Protein AF-0000000075838476 (afdb_homodimer)

pLDDT: mean 74.05, std 28.69, range [22.31, 98.94]

InterPro domains:
  IPR002109 Glutaredoxin [PF00462] (98-160)
  IPR014025 Glutaredoxin subgroup [PR00160] (97-115)
  IPR014025 Glutaredoxin subgroup [PR00160] (143-156)
  IPR014025 Glutaredoxin subgroup [PR00160] (157-170)
  IPR036249 Thioredoxin-like superfamily [SSF52833] (85-165)

Secondary structure (DSSP, 8-state):
----------------------------------------------HHHHHHHHHHHHHHHHHHHHHHHHHHHHHHHHHHHHHHHHHHHHHHTSSSEEEEE-TT-HHHHHHHHHHHHTTB-PEEEESSTTHHHHHHHHHHHHHHHS---S-EEEETTEEEE-SS--SBTTB--HHHHHHHT-HHHHHHHHT-BPPP------/----------------------------------------------HHHHHHHHHHHHHHHHHHHHHHHHHHHHHHHHHHHHHHHHHHHHHHTSSSEEEEE-TT-HHHHHHHHHHHHTTB--EEEESSTTHHHHHHHHHHHHHHHS---S-EEEETTEEEE-SS--SBTTB--HHHHHHHT-HHHHHHHHT-BPPP------

Structure (mmCIF, N/CA/C/O backbone):
data_AF-0000000075838476-model_v1
#
loop_
_entity.id
_entity.type
_entity.pdbx_description
1 polymer 'Glutaredoxin domain-containing protein'
#
loop_
_atom_site.group_PDB
_atom_site.id
_atom_site.type_symbol
_atom_site.label_atom_id
_atom_site.label_alt_id
_atom_site.label_comp_id
_atom_site.label_asym_id
_atom_site.label_entity_id
_atom_site.label_seq_id
_atom_site.pdbx_PDB_ins_code
_atom_site.Cartn_x
_atom_site.Cartn_y
_atom_site.Cartn_z
_atom_site.occupancy
_atom_site.B_iso_or_equiv
_atom_site.auth_seq_id
_atom_site.auth_comp_id
_atom_site.auth_asym_id
_atom_site.auth_atom_id
_atom_site.pdbx_PDB_model_num
ATOM 1 N N . MET A 1 1 ? -14.617 -57.344 -84.375 1 26.56 1 MET A N 1
ATOM 2 C CA . MET A 1 1 ? -13.844 -57.938 -83.312 1 26.56 1 MET A CA 1
ATOM 3 C C . MET A 1 1 ? -12.562 -58.562 -83.812 1 26.56 1 MET A C 1
ATOM 5 O O . MET A 1 1 ? -12.438 -59.812 -83.812 1 26.56 1 MET A O 1
ATOM 9 N N . THR A 1 2 ? -11.844 -57.906 -84.875 1 28.53 2 THR A N 1
ATOM 10 C CA . THR A 1 2 ? -11.016 -58.312 -86 1 28.53 2 THR A CA 1
ATOM 11 C C . THR A 1 2 ? -9.578 -58.562 -85.562 1 28.53 2 THR A C 1
ATOM 13 O O . THR A 1 2 ? -8.906 -57.625 -85.062 1 28.53 2 THR A O 1
ATOM 16 N N . GLY A 1 3 ? -9.219 -59.812 -85.062 1 25.25 3 GLY A N 1
ATOM 17 C CA . GLY A 1 3 ? -8.164 -60.469 -84.312 1 25.25 3 GLY A CA 1
ATOM 18 C C . GLY A 1 3 ? -6.879 -60.625 -85.062 1 25.25 3 GLY A C 1
ATOM 19 O O . GLY A 1 3 ? -6.852 -61.375 -86.062 1 25.25 3 GLY A O 1
ATOM 20 N N . LEU A 1 4 ? -5.984 -59.562 -85.188 1 28.16 4 LEU A N 1
ATOM 21 C CA . LEU A 1 4 ? -4.852 -59.406 -86.062 1 28.16 4 LEU A CA 1
ATOM 22 C C . LEU A 1 4 ? -3.727 -60.344 -85.688 1 28.16 4 LEU A C 1
ATOM 24 O O . LEU A 1 4 ? -3.227 -60.344 -84.562 1 28.16 4 LEU A O 1
ATOM 28 N N . VAL A 1 5 ? -3.439 -61.5 -86.438 1 28.14 5 VAL A N 1
ATOM 29 C CA . VAL A 1 5 ? -2.688 -62.75 -86.25 1 28.14 5 VAL A CA 1
ATOM 30 C C . VAL A 1 5 ? -1.216 -62.5 -86.562 1 28.14 5 VAL A C 1
ATOM 32 O O . VAL A 1 5 ? -0.869 -62.25 -87.75 1 28.14 5 VAL A O 1
ATOM 35 N N . LEU A 1 6 ? -0.366 -61.688 -85.75 1 27.92 6 LEU A N 1
ATOM 36 C CA . LEU A 1 6 ? 0.945 -61.219 -86.188 1 27.92 6 LEU A CA 1
ATOM 37 C C . LEU A 1 6 ? 1.938 -62.375 -86.25 1 27.92 6 LEU A C 1
ATOM 39 O O . LEU A 1 6 ? 1.993 -63.219 -85.375 1 27.92 6 LEU A O 1
ATOM 43 N N . LEU A 1 7 ? 2.719 -62.594 -87.375 1 24.05 7 LEU A N 1
ATOM 44 C CA . LEU A 1 7 ? 3.506 -63.594 -88.062 1 24.05 7 LEU A CA 1
ATOM 45 C C . LEU A 1 7 ? 4.906 -63.719 -87.438 1 24.05 7 LEU A C 1
ATOM 47 O O . LEU A 1 7 ? 5.648 -62.719 -87.438 1 24.05 7 LEU A O 1
ATOM 51 N N . VAL A 1 8 ? 5.344 -64.688 -86.5 1 27.58 8 VAL A N 1
ATOM 52 C CA . VAL A 1 8 ? 6.402 -65.062 -85.562 1 27.58 8 VAL A CA 1
ATOM 53 C C . VAL A 1 8 ? 7.598 -65.625 -86.312 1 27.58 8 VAL A C 1
ATOM 55 O O . VAL A 1 8 ? 7.559 -66.75 -86.812 1 27.58 8 VAL A O 1
ATOM 58 N N . GLY A 1 9 ? 8.305 -64.812 -87.25 1 22.31 9 GLY A N 1
ATOM 59 C CA . GLY A 1 9 ? 9.219 -65.5 -88.188 1 22.31 9 GLY A CA 1
ATOM 60 C C . GLY A 1 9 ? 10.469 -66 -87.5 1 22.31 9 GLY A C 1
ATOM 61 O O . GLY A 1 9 ? 10.984 -65.375 -86.562 1 22.31 9 GLY A O 1
ATOM 62 N N . SER A 1 10 ? 10.922 -67.312 -87.438 1 25.02 10 SER A N 1
ATOM 63 C CA . SER A 1 10 ? 11.727 -68.312 -86.75 1 25.02 10 SER A CA 1
ATOM 64 C C . SER A 1 10 ? 13.188 -68.25 -87.188 1 25.02 10 SER A C 1
ATOM 66 O O . SER A 1 10 ? 13.547 -68.812 -88.25 1 25.02 10 SER A O 1
ATOM 68 N N . ILE A 1 11 ? 13.969 -67.062 -87.125 1 26.72 11 ILE A N 1
ATOM 69 C CA . ILE A 1 11 ? 15.203 -67 -87.938 1 26.72 11 ILE A CA 1
ATOM 70 C C . ILE A 1 11 ? 16.25 -67.938 -87.25 1 26.72 11 ILE A C 1
ATOM 72 O O . ILE A 1 11 ? 16.422 -67.938 -86.062 1 26.72 11 ILE A O 1
ATOM 76 N N . SER A 1 12 ? 16.859 -69 -87.875 1 22.45 12 SER A N 1
ATOM 77 C CA . SER A 1 12 ? 17.609 -70.25 -87.688 1 22.45 12 SER A CA 1
ATOM 78 C C . SER A 1 12 ? 19.094 -70 -87.562 1 22.45 12 SER A C 1
ATOM 80 O O . SER A 1 12 ? 19.766 -69.625 -88.5 1 22.45 12 SER A O 1
ATOM 82 N N . PHE A 1 13 ? 19.656 -69.188 -86.438 1 25.03 13 PHE A N 1
ATOM 83 C CA . PHE A 1 13 ? 21.016 -68.688 -86.375 1 25.03 13 PHE A CA 1
ATOM 84 C C . PHE A 1 13 ? 22.016 -69.812 -86.188 1 25.03 13 PHE A C 1
ATOM 86 O O . PHE A 1 13 ? 21.875 -70.688 -85.312 1 25.03 13 PHE A O 1
ATOM 93 N N . ASN A 1 14 ? 22.688 -70.312 -87.25 1 22.81 14 ASN A N 1
ATOM 94 C CA . ASN A 1 14 ? 23.547 -71.438 -87.5 1 22.81 14 ASN A CA 1
ATOM 95 C C . ASN A 1 14 ? 24.891 -71.312 -86.75 1 22.81 14 ASN A C 1
ATOM 97 O O . ASN A 1 14 ? 25.609 -70.312 -87 1 22.81 14 ASN A O 1
ATOM 101 N N . ALA A 1 15 ? 25.188 -72 -85.562 1 23.41 15 ALA A N 1
ATOM 102 C CA . ALA A 1 15 ? 26.062 -72.125 -84.438 1 23.41 15 ALA A CA 1
ATOM 103 C C . ALA A 1 15 ? 27.422 -72.688 -84.812 1 23.41 15 ALA A C 1
ATOM 105 O O . ALA A 1 15 ? 27.656 -73.875 -84.625 1 23.41 15 ALA A O 1
ATOM 106 N N . ARG A 1 16 ? 28.016 -72.312 -86.062 1 25.69 16 ARG A N 1
ATOM 107 C CA . ARG A 1 16 ? 29.078 -73.188 -86.5 1 25.69 16 ARG A CA 1
ATOM 108 C C . ARG A 1 16 ? 30.281 -73.125 -85.562 1 25.69 16 ARG A C 1
ATOM 110 O O . ARG A 1 16 ? 30.766 -72.062 -85.188 1 25.69 16 ARG A O 1
ATOM 117 N N . ALA A 1 17 ? 30.609 -74.25 -84.75 1 25.75 17 ALA A N 1
ATOM 118 C CA . ALA A 1 17 ? 31.406 -74.688 -83.625 1 25.75 17 ALA A CA 1
ATOM 119 C C . ALA A 1 17 ? 32.875 -74.688 -83.938 1 25.75 17 ALA A C 1
ATOM 121 O O . ALA A 1 17 ? 33.312 -75.5 -84.75 1 25.75 17 ALA A O 1
ATOM 122 N N . PRO A 1 18 ? 33.531 -73.438 -84.062 1 29.95 18 PRO A N 1
ATOM 123 C CA . PRO A 1 18 ? 34.844 -73.5 -84.688 1 29.95 18 PRO A CA 1
ATOM 124 C C . PRO A 1 18 ? 35.844 -74.438 -83.938 1 29.95 18 PRO A C 1
ATOM 126 O O . PRO A 1 18 ? 35.656 -74.688 -82.75 1 29.95 18 PRO A O 1
ATOM 129 N N . PRO A 1 19 ? 36.906 -75 -84.688 1 27.77 19 PRO A N 1
ATOM 130 C CA . PRO A 1 19 ? 37.812 -76.125 -84.5 1 27.77 19 PRO A CA 1
ATOM 131 C C . PRO 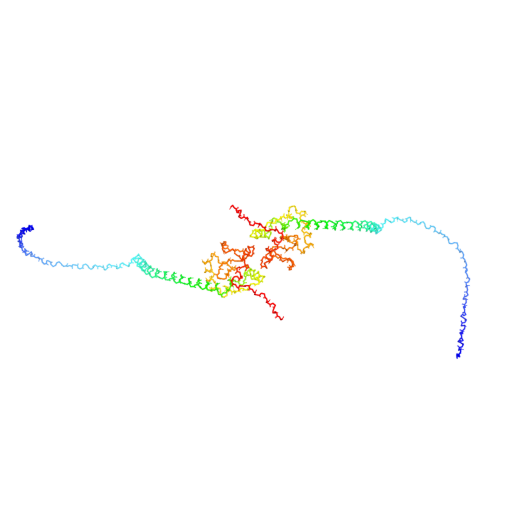A 1 19 ? 38.906 -75.875 -83.438 1 27.77 19 PRO A C 1
ATOM 133 O O . PRO A 1 19 ? 39.281 -74.688 -83.25 1 27.77 19 PRO A O 1
ATOM 136 N N . LEU A 1 20 ? 39.094 -76.688 -82.375 1 26.97 20 LEU A N 1
ATOM 137 C CA . LEU A 1 20 ? 39.719 -76.75 -81.062 1 26.97 20 LEU A CA 1
ATOM 138 C C . LEU A 1 20 ? 41.25 -76.875 -81.188 1 26.97 20 LEU A C 1
ATOM 140 O O . LEU A 1 20 ? 41.75 -77.875 -81.688 1 26.97 20 LEU A O 1
ATOM 144 N N . ARG A 1 21 ? 41.844 -75.812 -81.875 1 25.3 21 ARG A N 1
ATOM 145 C CA . ARG A 1 21 ? 43.25 -76.062 -82.188 1 25.3 21 ARG A CA 1
ATOM 146 C C . ARG A 1 21 ? 44.062 -76.312 -80.938 1 25.3 21 ARG A C 1
ATOM 148 O O . ARG A 1 21 ? 43.906 -75.688 -79.938 1 25.3 21 ARG A O 1
ATOM 155 N N . HIS A 1 22 ? 44.625 -77.562 -80.75 1 27.05 22 HIS A N 1
ATOM 156 C CA . HIS A 1 22 ? 45.281 -78.312 -79.625 1 27.05 22 HIS A CA 1
ATOM 157 C C . HIS A 1 22 ? 46.625 -77.688 -79.312 1 27.05 22 HIS A C 1
ATOM 159 O O . HIS A 1 22 ? 47.562 -77.75 -80.125 1 27.05 22 HIS A O 1
ATOM 165 N N . ALA A 1 23 ? 46.688 -76.375 -79.062 1 25.83 23 ALA A N 1
ATOM 166 C CA . ALA A 1 23 ? 48 -75.75 -79 1 25.83 23 ALA A CA 1
ATOM 167 C C . ALA A 1 23 ? 48.844 -76.375 -77.938 1 25.83 23 ALA A C 1
ATOM 169 O O . ALA A 1 23 ? 48.344 -76.688 -76.812 1 25.83 23 ALA A O 1
ATOM 170 N N . SER A 1 24 ? 49.969 -77.062 -78.375 1 25.8 24 SER A N 1
ATOM 171 C CA . SER A 1 24 ? 51 -77.938 -77.75 1 25.8 24 SER A CA 1
ATOM 172 C C . SER A 1 24 ? 51.781 -77.125 -76.688 1 25.8 24 SER A C 1
ATOM 174 O O . SER A 1 24 ? 52.469 -76.188 -77 1 25.8 24 SER A O 1
ATOM 176 N N . ALA A 1 25 ? 51.156 -76.875 -75.562 1 27.72 25 ALA A N 1
ATOM 177 C CA . ALA A 1 25 ? 51.656 -75.938 -74.562 1 27.72 25 ALA A CA 1
ATOM 178 C C . ALA A 1 25 ? 52.938 -76.438 -73.875 1 27.72 25 ALA A C 1
ATOM 180 O O . ALA A 1 25 ? 52.938 -77.562 -73.312 1 27.72 25 ALA A O 1
ATOM 181 N N . THR A 1 26 ? 54.031 -76.312 -74.75 1 29.67 26 THR A N 1
ATOM 182 C CA . THR A 1 26 ? 55.344 -76.75 -74.312 1 29.67 26 THR A CA 1
ATOM 183 C C . THR A 1 26 ? 55.625 -76.188 -72.875 1 29.67 26 THR A C 1
ATOM 185 O O . THR A 1 26 ? 55.312 -75.062 -72.562 1 29.67 26 THR A O 1
ATOM 188 N N . THR A 1 27 ? 55.844 -77.125 -71.938 1 30.06 27 THR A N 1
ATOM 189 C CA . THR A 1 27 ? 55.875 -77.25 -70.438 1 30.06 27 THR A CA 1
ATOM 190 C C . THR A 1 27 ? 57.094 -76.5 -69.875 1 30.06 27 THR A C 1
ATOM 192 O O . THR A 1 27 ? 57.281 -76.438 -68.688 1 30.06 27 THR A O 1
ATOM 195 N N . GLY A 1 28 ? 57.656 -75.5 -70.625 1 26.41 28 GLY A N 1
ATOM 196 C CA . GLY A 1 28 ? 59 -75.188 -70.188 1 26.41 28 GLY A CA 1
ATOM 197 C C . GLY A 1 28 ? 59.062 -74.875 -68.688 1 26.41 28 GLY A C 1
ATOM 198 O O . GLY A 1 28 ? 58.156 -74.188 -68.188 1 26.41 28 GLY A O 1
ATOM 199 N N . ALA A 1 29 ? 59.75 -75.75 -67.938 1 28.09 29 ALA A N 1
ATOM 200 C CA . ALA A 1 29 ? 59.906 -75.875 -66.438 1 28.09 29 ALA A CA 1
ATOM 201 C C . ALA A 1 29 ? 60.562 -74.625 -65.875 1 28.09 29 ALA A C 1
ATOM 203 O O . ALA A 1 29 ? 61.75 -74.375 -66.062 1 28.09 29 ALA A O 1
ATOM 204 N N . TYR A 1 30 ? 60.062 -73.375 -66.312 1 26.44 30 TYR A N 1
ATOM 205 C CA . TYR A 1 30 ? 60.812 -72.25 -65.812 1 26.44 30 TYR A CA 1
ATOM 206 C C . TYR A 1 30 ? 60.969 -72.25 -64.312 1 26.44 30 TYR A C 1
ATOM 208 O O . TYR A 1 30 ? 60 -72.562 -63.594 1 26.44 30 TYR A O 1
ATOM 216 N N . ALA A 1 31 ? 62.156 -72.625 -63.844 1 32.84 31 ALA A N 1
ATOM 217 C CA . ALA A 1 31 ? 62.688 -72.688 -62.5 1 32.84 31 ALA A CA 1
ATOM 218 C C . ALA A 1 31 ? 62.344 -71.375 -61.719 1 32.84 31 ALA A C 1
ATOM 220 O O . ALA A 1 31 ? 62.781 -70.312 -62.094 1 32.84 31 ALA A O 1
ATOM 221 N N . LEU A 1 32 ? 61.094 -71.312 -61.281 1 29.59 32 LEU A N 1
ATOM 222 C CA . LEU A 1 32 ? 60.562 -70.062 -60.625 1 29.59 32 LEU A CA 1
ATOM 223 C C . LEU A 1 32 ? 61.438 -69.688 -59.438 1 29.59 32 LEU A C 1
ATOM 225 O O . LEU A 1 32 ? 61.625 -70.5 -58.5 1 29.59 32 LEU A O 1
ATOM 229 N N . CYS A 1 33 ? 62.594 -69.062 -59.812 1 35.72 33 CYS A N 1
ATOM 230 C CA . CYS A 1 33 ? 63.438 -68.438 -58.781 1 35.72 33 CYS A CA 1
ATOM 231 C C . CYS A 1 33 ? 62.594 -67.688 -57.75 1 35.72 33 CYS A C 1
ATOM 233 O O . CYS A 1 33 ? 61.938 -66.688 -58.125 1 35.72 33 CYS A O 1
ATOM 235 N N . VAL A 1 34 ? 62.156 -68.438 -56.812 1 31.42 34 VAL A N 1
ATOM 236 C CA . VAL A 1 34 ? 61.281 -68 -55.75 1 31.42 34 VAL A CA 1
ATOM 237 C C . VAL A 1 34 ? 61.875 -66.75 -55.062 1 31.42 34 VAL A C 1
ATOM 239 O O . VAL A 1 34 ? 62.938 -66.875 -54.469 1 31.42 34 VAL A O 1
ATOM 242 N N . ARG A 1 35 ? 61.906 -65.625 -55.844 1 34.88 35 ARG A N 1
ATOM 243 C CA . ARG A 1 35 ? 62.344 -64.438 -55.156 1 34.88 35 ARG A CA 1
ATOM 244 C C . ARG A 1 35 ? 61.625 -64.25 -53.812 1 34.88 35 ARG A C 1
ATOM 246 O O . ARG A 1 35 ? 60.406 -64.25 -53.75 1 34.88 35 ARG A O 1
ATOM 253 N N . HIS A 1 36 ? 62.25 -64.75 -52.75 1 34.81 36 HIS A N 1
ATOM 254 C CA . HIS A 1 36 ? 61.781 -64.5 -51.406 1 34.81 36 HIS A CA 1
ATOM 255 C C . HIS A 1 36 ? 61.406 -63.062 -51.156 1 34.81 36 HIS A C 1
ATOM 257 O O . HIS A 1 36 ? 62.25 -62.188 -51.25 1 34.81 36 HIS A O 1
ATOM 263 N N . ALA A 1 37 ? 60.281 -62.656 -51.719 1 33.97 37 ALA A N 1
ATOM 264 C CA . ALA A 1 37 ? 59.875 -61.281 -51.438 1 33.97 37 ALA A CA 1
ATOM 265 C C . ALA A 1 37 ? 59.812 -61.031 -49.938 1 33.97 37 ALA A C 1
ATOM 267 O O . ALA A 1 37 ? 59.25 -61.812 -49.188 1 33.97 37 ALA A O 1
ATOM 268 N N . LEU A 1 38 ? 60.781 -60.312 -49.406 1 38.06 38 LEU A N 1
ATOM 269 C CA . LEU A 1 38 ? 60.875 -59.844 -48.031 1 38.06 38 LEU A CA 1
ATOM 270 C C . LEU A 1 38 ? 59.531 -59.25 -47.594 1 38.06 38 LEU A C 1
ATOM 272 O O . LEU A 1 38 ? 58.844 -58.562 -48.344 1 38.06 38 LEU A O 1
ATOM 276 N N . PRO A 1 39 ? 58.906 -59.844 -46.531 1 34.81 39 PRO A N 1
ATOM 277 C CA . PRO A 1 39 ? 57.562 -59.469 -46.062 1 34.81 39 PRO A CA 1
ATOM 278 C C . PRO A 1 39 ? 57.406 -57.969 -45.875 1 34.81 39 PRO A C 1
ATOM 280 O O . PRO A 1 39 ? 58.375 -57.281 -45.469 1 34.81 39 PRO A O 1
ATOM 283 N N . ARG A 1 40 ? 56.75 -57.281 -46.781 1 33.78 40 ARG A N 1
ATOM 284 C CA . ARG A 1 40 ? 56.406 -55.875 -46.594 1 33.78 40 ARG A CA 1
ATOM 285 C C . ARG A 1 40 ? 55.906 -55.625 -45.188 1 33.78 40 ARG A C 1
ATOM 287 O O . ARG A 1 40 ? 55.031 -56.344 -44.688 1 33.78 40 ARG A O 1
ATOM 294 N N . ALA A 1 41 ? 56.625 -54.938 -44.375 1 36.16 41 ALA A N 1
ATOM 295 C CA . ALA A 1 41 ? 56.281 -54.438 -43.031 1 36.16 41 ALA A CA 1
ATOM 296 C C . ALA A 1 41 ? 54.844 -53.875 -43 1 36.16 41 ALA A C 1
ATOM 298 O O . ALA A 1 41 ? 54.438 -53.156 -43.906 1 36.16 41 ALA A O 1
ATOM 299 N N . SER A 1 42 ? 53.844 -54.656 -42.438 1 38.12 42 SER A N 1
ATOM 300 C CA . SER A 1 42 ? 52.469 -54.25 -42.156 1 38.12 42 SER A CA 1
ATOM 301 C C . SER A 1 42 ? 52.375 -52.812 -41.688 1 38.12 42 SER A C 1
ATOM 303 O O . SER A 1 42 ? 53 -52.469 -40.688 1 38.12 42 SER A O 1
ATOM 305 N N . SER A 1 43 ? 52.219 -51.875 -42.562 1 39.19 43 SER A N 1
ATOM 306 C CA . SER A 1 43 ? 52.062 -50.469 -42.25 1 39.19 43 SER A CA 1
ATOM 307 C C . SER A 1 43 ? 51.031 -50.25 -41.156 1 39.19 43 SER A C 1
ATOM 309 O O . SER A 1 43 ? 49.938 -50.781 -41.219 1 39.19 43 SER A O 1
ATOM 311 N N . ALA A 1 44 ? 51.469 -50 -39.875 1 45.31 44 ALA A N 1
ATOM 312 C CA . ALA A 1 44 ? 50.656 -49.562 -38.75 1 45.31 44 ALA A CA 1
ATOM 313 C C . ALA A 1 44 ? 49.531 -48.594 -39.219 1 45.31 44 ALA A C 1
ATOM 315 O O . ALA A 1 44 ? 49.75 -47.812 -40.125 1 45.31 44 ALA A O 1
ATOM 316 N N . PRO A 1 45 ? 48.281 -49.062 -39.031 1 50.66 45 PRO A N 1
ATOM 317 C CA . PRO A 1 45 ? 47.25 -48.156 -39.5 1 50.66 45 PRO A CA 1
ATOM 318 C C . PRO A 1 45 ? 47.5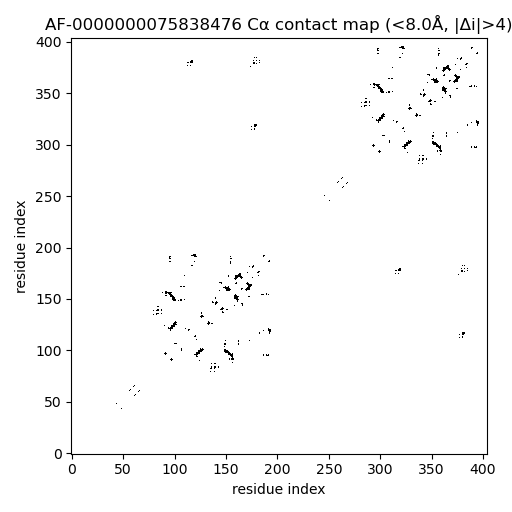31 -46.719 -39.156 1 50.66 45 PRO A C 1
ATOM 320 O O . PRO A 1 45 ? 48.188 -46.438 -38.188 1 50.66 45 PRO A O 1
ATOM 323 N N . SER A 1 46 ? 47.594 -45.844 -40.125 1 52.94 46 SER A N 1
ATOM 324 C CA . SER A 1 46 ? 47.906 -44.406 -39.938 1 52.94 46 SER A CA 1
ATOM 325 C C . SER A 1 46 ? 47 -43.781 -38.906 1 52.94 46 SER A C 1
ATOM 327 O O . SER A 1 46 ? 45.906 -44.281 -38.656 1 52.94 46 SER A O 1
ATOM 329 N N . PRO A 1 47 ? 47.531 -42.906 -38.094 1 59.16 47 PRO A N 1
ATOM 330 C CA . PRO A 1 47 ? 46.75 -42.188 -37.062 1 59.16 47 PRO A CA 1
ATOM 331 C C . PRO A 1 47 ? 45.438 -41.625 -37.594 1 59.16 47 PRO A C 1
ATOM 333 O O . PRO A 1 47 ? 44.469 -41.5 -36.812 1 59.16 47 PRO A O 1
ATOM 336 N N . LEU A 1 48 ? 45.281 -41.562 -38.875 1 62.62 48 LEU A N 1
ATOM 337 C CA . LEU A 1 48 ? 44.062 -41.031 -39.438 1 62.62 48 LEU A CA 1
ATOM 338 C C . LEU A 1 48 ? 42.938 -42.062 -39.406 1 62.62 48 LEU A C 1
ATOM 340 O O . LEU A 1 48 ? 41.781 -41.75 -39.156 1 62.62 48 LEU A O 1
ATOM 344 N N . GLU A 1 49 ? 43.281 -43.312 -39.656 1 61.06 49 GLU A N 1
ATOM 345 C CA . GLU A 1 49 ? 42.25 -44.375 -39.656 1 61.06 49 GLU A CA 1
ATOM 346 C C . GLU A 1 49 ? 41.75 -44.625 -38.219 1 61.06 49 GLU A C 1
ATOM 348 O O . GLU A 1 49 ? 40.562 -44.906 -38.031 1 61.06 49 GLU A O 1
ATOM 353 N N . GLU A 1 50 ? 42.719 -44.5 -37.25 1 57.47 50 GLU A N 1
ATOM 354 C CA . GLU A 1 50 ? 42.219 -44.594 -35.875 1 57.47 50 GLU A CA 1
ATOM 355 C C . GLU A 1 50 ? 41.375 -43.406 -35.469 1 57.47 50 GLU A C 1
ATOM 357 O O . GLU A 1 50 ? 40.375 -43.562 -34.781 1 57.47 50 GLU A O 1
ATOM 362 N N . LEU A 1 51 ? 41.562 -42.188 -36.031 1 59.56 51 LEU A N 1
ATOM 363 C CA . LEU A 1 51 ? 40.75 -41 -35.75 1 59.56 51 LEU A CA 1
ATOM 364 C C . LEU A 1 51 ? 39.375 -41.125 -36.438 1 59.56 51 LEU A C 1
ATOM 366 O O . LEU A 1 51 ? 38.344 -40.781 -35.844 1 59.56 51 LEU A O 1
ATOM 370 N N . GLN A 1 52 ? 39.25 -41.75 -37.625 1 55.81 52 GLN A N 1
ATOM 371 C CA . GLN A 1 52 ? 37.969 -41.906 -38.312 1 55.81 52 GLN A CA 1
ATOM 372 C C . GLN A 1 52 ? 37.094 -42.938 -37.625 1 55.81 52 GLN A C 1
ATOM 374 O O . GLN A 1 52 ? 35.875 -42.75 -37.5 1 55.81 52 GLN A O 1
ATOM 379 N N . ALA A 1 53 ? 37.625 -44.062 -37.094 1 57.03 53 ALA A N 1
ATOM 380 C CA . ALA A 1 53 ? 36.812 -45.031 -36.375 1 57.03 53 ALA A CA 1
ATOM 381 C C . ALA A 1 53 ? 36.25 -44.469 -35.094 1 57.03 53 ALA A C 1
ATOM 383 O O . ALA A 1 53 ? 35.125 -44.719 -34.719 1 57.03 53 ALA A O 1
ATOM 384 N N . ARG A 1 54 ? 37.031 -43.594 -34.344 1 55.69 54 ARG A N 1
ATOM 385 C CA . ARG A 1 54 ? 36.531 -42.938 -33.125 1 55.69 54 ARG A CA 1
ATOM 386 C C . ARG A 1 54 ? 35.469 -41.906 -33.5 1 55.69 54 ARG A C 1
ATOM 388 O O . ARG A 1 54 ? 34.5 -41.75 -32.75 1 55.69 54 ARG A O 1
ATOM 395 N N . PHE A 1 55 ? 35.562 -41.25 -34.656 1 55 55 PHE A N 1
ATOM 396 C CA . PHE A 1 55 ? 34.531 -40.312 -35.094 1 55 55 PHE A CA 1
ATOM 397 C C . PHE A 1 55 ? 33.281 -41.031 -35.469 1 55 55 PHE A C 1
ATOM 399 O O . PHE A 1 55 ? 32.156 -40.594 -35.156 1 55 55 PHE A O 1
ATOM 406 N N . GLU A 1 56 ? 33.312 -42.188 -36.219 1 53.19 56 GLU A N 1
ATOM 407 C CA . GLU A 1 56 ? 32.094 -42.938 -36.594 1 53.19 56 GLU A CA 1
ATOM 408 C C . GLU A 1 56 ? 31.422 -43.531 -35.375 1 53.19 56 GLU A C 1
ATOM 410 O O . GLU A 1 56 ? 30.188 -43.531 -35.281 1 53.19 56 GLU A O 1
ATOM 415 N N . LEU A 1 57 ? 32.188 -44.062 -34.438 1 48.03 57 LEU A N 1
ATOM 416 C CA . LEU A 1 57 ? 31.562 -44.531 -33.188 1 48.03 57 LEU A CA 1
ATOM 417 C C . LEU A 1 57 ? 30.953 -43.375 -32.406 1 48.03 57 LEU A C 1
ATOM 419 O O . LEU A 1 57 ? 29.859 -43.5 -31.844 1 48.03 57 LEU A O 1
ATOM 423 N N . PHE A 1 58 ? 31.641 -42.188 -32.406 1 48 58 PHE A N 1
ATOM 424 C CA . PHE A 1 58 ? 31.062 -41.031 -31.719 1 48 58 PHE A CA 1
ATOM 425 C C . PHE A 1 58 ? 29.828 -40.531 -32.469 1 48 58 PHE A C 1
ATOM 427 O O . PHE A 1 58 ? 28.828 -40.156 -31.844 1 48 58 PHE A O 1
ATOM 434 N N . SER A 1 59 ? 29.844 -40.5 -33.781 1 49.69 59 SER A N 1
ATOM 435 C CA . SER A 1 59 ? 28.719 -40 -34.562 1 49.69 59 SER A CA 1
ATOM 436 C C . SER A 1 59 ? 27.531 -40.938 -34.469 1 49.69 59 SER A C 1
ATOM 438 O O . SER A 1 59 ? 26.375 -40.5 -34.438 1 49.69 59 SER A O 1
ATOM 440 N N . GLU A 1 60 ? 27.719 -42.312 -34.625 1 49.41 60 GLU A N 1
ATOM 441 C CA . GLU A 1 60 ? 26.547 -43.188 -34.562 1 49.41 60 GLU A CA 1
ATOM 442 C C . GLU A 1 60 ? 26.031 -43.312 -33.125 1 49.41 60 GLU A C 1
ATOM 444 O O . GLU A 1 60 ? 24.828 -43.375 -32.875 1 49.41 60 GLU A O 1
ATOM 449 N N . GLY A 1 61 ? 26.875 -43.719 -32.125 1 40.03 61 GLY A N 1
ATOM 450 C CA . GLY A 1 61 ? 26.438 -43.906 -30.766 1 40.03 61 GLY A CA 1
ATOM 451 C C . GLY A 1 61 ? 25.938 -42.625 -30.125 1 40.03 61 GLY A C 1
ATOM 452 O O . GLY A 1 61 ? 24.984 -42.625 -29.344 1 40.03 61 GLY A O 1
ATOM 453 N N . LYS A 1 62 ? 26.844 -41.656 -30.266 1 45.84 62 LYS A N 1
ATOM 454 C CA . LYS A 1 62 ? 26.453 -40.406 -29.578 1 45.84 62 LYS A CA 1
ATOM 455 C C . LYS A 1 62 ? 25.25 -39.781 -30.25 1 45.84 62 LYS A C 1
ATOM 457 O O . LYS A 1 62 ? 24.516 -39 -29.609 1 45.84 62 LYS A O 1
ATOM 462 N N . ARG A 1 63 ? 25.219 -40.031 -31.359 1 49.5 63 ARG A N 1
ATOM 463 C CA . ARG A 1 63 ? 24.141 -39.312 -32.062 1 49.5 63 ARG A CA 1
ATOM 464 C C . ARG A 1 63 ? 22.797 -39.969 -31.781 1 49.5 63 ARG A C 1
ATOM 466 O O . ARG A 1 63 ? 21.797 -39.281 -31.578 1 49.5 63 ARG A O 1
ATOM 473 N N . ALA A 1 64 ? 22.703 -41.25 -31.906 1 52.84 64 ALA A N 1
ATOM 474 C CA . ALA A 1 64 ? 21.375 -41.844 -31.688 1 52.84 64 ALA A CA 1
ATOM 475 C C . ALA A 1 64 ? 21.094 -42 -30.203 1 52.84 64 ALA A C 1
ATOM 477 O O . ALA A 1 64 ? 19.984 -41.719 -29.75 1 52.84 64 ALA A O 1
ATOM 478 N N . GLY A 1 65 ? 21.969 -42.594 -29.359 1 53 65 GLY A N 1
ATOM 479 C CA . GLY A 1 65 ? 21.797 -42.688 -27.922 1 53 65 GLY A CA 1
ATOM 480 C C . GLY A 1 65 ? 21.766 -41.375 -27.219 1 53 65 GLY A C 1
ATOM 481 O O . GLY A 1 65 ? 20.953 -41.156 -26.312 1 53 65 GLY A O 1
ATOM 482 N N . GLY A 1 66 ? 22.656 -40.469 -27.641 1 55.78 66 GLY A N 1
ATOM 483 C CA . GLY A 1 66 ? 22.688 -39.125 -27.078 1 55.78 66 GLY A CA 1
ATOM 484 C C . GLY A 1 66 ? 21.469 -38.312 -27.422 1 55.78 66 GLY A C 1
ATOM 485 O O . GLY A 1 66 ? 20.922 -37.594 -26.578 1 55.78 66 GLY A O 1
ATOM 486 N N . PHE A 1 67 ? 21 -38.5 -28.656 1 63.31 67 PHE A N 1
ATOM 487 C CA . PHE A 1 67 ? 19.812 -37.75 -29.078 1 63.31 67 PHE A CA 1
ATOM 488 C C . PHE A 1 67 ? 18.578 -38.281 -28.375 1 63.31 67 PHE A C 1
ATOM 490 O O . PHE A 1 67 ? 17.75 -37.5 -27.891 1 63.31 67 PHE A O 1
ATOM 497 N N . LYS A 1 68 ? 18.391 -39.719 -28.344 1 68.81 68 LYS A N 1
ATOM 498 C CA . LYS A 1 68 ? 17.266 -40.312 -27.625 1 68.81 68 LYS A CA 1
ATOM 499 C C . LYS A 1 68 ? 17.328 -39.969 -26.141 1 68.81 68 LYS A C 1
ATOM 501 O O . LYS A 1 68 ? 16.297 -39.688 -25.531 1 68.81 68 LYS A O 1
ATOM 506 N N . GLN A 1 69 ? 18.531 -40 -25.516 1 68.88 69 GLN A N 1
ATOM 507 C CA . GLN A 1 69 ? 18.703 -39.594 -24.125 1 68.88 69 GLN A CA 1
ATOM 508 C C . GLN A 1 69 ? 18.422 -38.125 -23.938 1 68.88 69 GLN A C 1
ATOM 510 O O . GLN A 1 69 ? 17.812 -37.719 -22.953 1 68.88 69 GLN A O 1
ATOM 515 N N . GLY A 1 70 ? 18.906 -37.281 -24.812 1 67.5 70 GLY A N 1
ATOM 516 C CA . GLY A 1 70 ? 18.594 -35.875 -24.797 1 67.5 70 GLY A CA 1
ATOM 517 C C . GLY A 1 70 ? 17.109 -35.594 -24.891 1 67.5 70 GLY A C 1
ATOM 518 O O . GLY A 1 70 ? 16.562 -34.781 -24.125 1 67.5 70 GLY A O 1
ATOM 519 N N . VAL A 1 71 ? 16.5 -36.344 -25.812 1 68.25 71 VAL A N 1
ATOM 520 C CA . VAL A 1 71 ? 15.055 -36.188 -25.969 1 68.25 71 VAL A CA 1
ATOM 521 C C . VAL A 1 71 ? 14.344 -36.719 -24.734 1 68.25 71 VAL A C 1
ATOM 523 O O . VAL A 1 71 ? 13.414 -36.062 -24.219 1 68.25 71 VAL A O 1
ATOM 526 N N . ALA A 1 72 ? 14.68 -37.875 -24.172 1 69.69 72 ALA A N 1
ATOM 527 C CA . ALA A 1 72 ? 14.109 -38.406 -22.953 1 69.69 72 ALA A CA 1
ATOM 528 C C . ALA A 1 72 ? 14.312 -37.469 -21.781 1 69.69 72 ALA A C 1
ATOM 530 O O . ALA A 1 72 ? 13.398 -37.25 -20.969 1 69.69 72 ALA A O 1
ATOM 531 N N . GLU A 1 73 ? 15.492 -36.812 -21.656 1 65.75 73 GLU A N 1
ATOM 532 C CA . GLU A 1 73 ? 15.766 -35.844 -20.594 1 65.75 73 GLU A CA 1
ATOM 533 C C . GLU A 1 73 ? 14.93 -34.594 -20.766 1 65.75 73 GLU A C 1
ATOM 535 O O . GLU A 1 73 ? 14.43 -34.031 -19.797 1 65.75 73 GLU A O 1
ATOM 540 N N . ALA A 1 74 ? 14.797 -34.25 -21.953 1 68.12 74 ALA A N 1
ATOM 541 C CA . ALA A 1 74 ? 13.961 -33.094 -22.25 1 68.12 74 ALA A CA 1
ATOM 542 C C . ALA A 1 74 ? 12.492 -33.375 -21.938 1 68.12 74 ALA A C 1
ATOM 544 O O . ALA A 1 74 ? 11.797 -32.531 -21.359 1 68.12 74 ALA A O 1
ATOM 545 N N . ILE A 1 75 ? 12.07 -34.594 -22.312 1 65.88 75 ILE A N 1
ATOM 546 C CA . ILE A 1 75 ? 10.695 -35 -22.031 1 65.88 75 ILE A CA 1
ATOM 547 C C . ILE A 1 75 ? 10.5 -35.125 -20.531 1 65.88 75 ILE A C 1
ATOM 549 O O . ILE A 1 75 ? 9.508 -34.656 -19.984 1 65.88 75 ILE A O 1
ATOM 553 N N . ALA A 1 76 ? 11.383 -35.844 -19.828 1 65.31 76 ALA A N 1
ATOM 554 C CA . ALA A 1 76 ? 11.328 -35.969 -18.359 1 65.31 76 ALA A CA 1
ATOM 555 C C . ALA A 1 76 ? 11.344 -34.594 -17.688 1 65.31 76 ALA A C 1
ATOM 557 O O . ALA A 1 76 ? 10.609 -34.375 -16.734 1 65.31 76 ALA A O 1
ATOM 558 N N . GLY A 1 77 ? 12.164 -33.781 -18.25 1 71.06 77 GLY A N 1
ATOM 559 C CA . GLY A 1 77 ? 12.195 -32.406 -17.766 1 71.06 77 GLY A CA 1
ATOM 560 C C . GLY A 1 77 ? 10.875 -31.688 -17.922 1 71.06 77 GLY A C 1
ATOM 561 O O . GLY A 1 77 ? 10.414 -31 -17 1 71.06 77 GLY A O 1
ATOM 562 N N . LYS A 1 78 ? 10.344 -31.938 -19.062 1 73.19 78 LYS A N 1
ATOM 563 C CA . LYS A 1 78 ? 9.047 -31.312 -19.344 1 73.19 78 LYS A CA 1
ATOM 564 C C . LYS A 1 78 ? 7.965 -31.891 -18.422 1 73.19 78 LYS A C 1
ATOM 566 O O . LYS A 1 78 ? 7.141 -31.156 -17.891 1 73.19 78 LYS A O 1
ATOM 571 N N . PHE A 1 79 ? 7.918 -33.25 -18.359 1 74.31 79 PHE A N 1
ATOM 572 C CA . PHE A 1 79 ? 6.934 -33.906 -17.5 1 74.31 79 PHE A CA 1
ATOM 573 C C . PHE A 1 79 ? 7.07 -33.406 -16.062 1 74.31 79 PHE A C 1
ATOM 575 O O . PHE A 1 79 ? 6.07 -33.188 -15.383 1 74.31 79 PHE A O 1
ATOM 582 N N . ASP A 1 80 ? 8.227 -33.219 -15.664 1 84.31 80 ASP A N 1
ATOM 583 C CA . ASP A 1 80 ? 8.469 -32.719 -14.312 1 84.31 80 ASP A CA 1
ATOM 584 C C . ASP A 1 80 ? 7.977 -31.281 -14.148 1 84.31 80 ASP A C 1
ATOM 586 O O . ASP A 1 80 ? 7.309 -30.953 -13.164 1 84.31 80 ASP A O 1
ATOM 590 N N . ARG A 1 81 ? 8.156 -30.641 -15.281 1 87.75 81 ARG A N 1
ATOM 591 C CA . ARG A 1 81 ? 7.711 -29.25 -15.25 1 87.75 81 ARG A CA 1
ATOM 592 C C . ARG A 1 81 ? 6.188 -29.172 -15.188 1 87.75 81 ARG A C 1
ATOM 594 O O . ARG A 1 81 ? 5.637 -28.328 -14.469 1 87.75 81 ARG A O 1
ATOM 601 N N . ASP A 1 82 ? 5.508 -29.984 -15.906 1 92.81 82 ASP A N 1
ATOM 602 C CA . ASP A 1 82 ? 4.047 -29.984 -15.945 1 92.81 82 ASP A CA 1
ATOM 603 C C . ASP A 1 82 ? 3.467 -30.453 -14.617 1 92.81 82 ASP A C 1
ATOM 605 O O . ASP A 1 82 ? 2.447 -29.938 -14.156 1 92.81 82 ASP A O 1
ATOM 609 N N . ALA A 1 83 ? 4.078 -31.391 -14.062 1 94.56 83 ALA A N 1
ATOM 610 C CA . ALA A 1 83 ? 3.617 -31.906 -12.773 1 94.56 83 ALA A CA 1
ATOM 611 C C . ALA A 1 83 ? 3.75 -30.844 -11.688 1 94.56 83 ALA A C 1
ATOM 613 O O . ALA A 1 83 ? 2.859 -30.688 -10.852 1 94.56 83 ALA A O 1
ATOM 614 N N . VAL A 1 84 ? 4.816 -30.094 -11.734 1 95.62 84 VAL A N 1
ATOM 615 C CA . VAL A 1 84 ? 5.027 -29.047 -10.734 1 95.62 84 VAL A CA 1
ATOM 616 C C . VAL A 1 84 ? 4.012 -27.922 -10.938 1 95.62 84 VAL A C 1
ATOM 618 O O . VAL A 1 84 ? 3.465 -27.391 -9.969 1 95.62 84 VAL A O 1
ATOM 621 N N . ALA A 1 85 ? 3.803 -27.594 -12.141 1 96.44 85 ALA A N 1
ATOM 622 C CA . ALA A 1 85 ? 2.803 -26.578 -12.445 1 96.44 85 ALA A CA 1
ATOM 623 C C . ALA A 1 85 ? 1.428 -26.984 -11.93 1 96.44 85 ALA A C 1
ATOM 625 O O . ALA A 1 85 ? 0.698 -26.156 -11.375 1 96.44 85 ALA A O 1
ATOM 626 N N . ALA A 1 86 ? 1.107 -28.266 -12.109 1 96.75 86 ALA A N 1
ATOM 627 C CA . ALA A 1 86 ? -0.166 -28.781 -11.602 1 96.75 86 ALA A CA 1
ATOM 628 C C . ALA A 1 86 ? -0.216 -28.703 -10.078 1 96.75 86 ALA A C 1
ATOM 630 O O . ALA A 1 86 ? -1.254 -28.375 -9.5 1 96.75 86 ALA A O 1
ATOM 631 N N . GLU A 1 87 ? 0.841 -29 -9.469 1 97.25 87 GLU A N 1
ATOM 632 C CA . GLU A 1 87 ? 0.92 -28.906 -8.016 1 97.25 87 GLU A CA 1
ATOM 633 C C . GLU A 1 87 ? 0.711 -27.469 -7.539 1 97.25 87 GLU A C 1
ATOM 635 O O . GLU A 1 87 ? -0.031 -27.234 -6.586 1 97.25 87 GLU A O 1
ATOM 640 N N . VAL A 1 88 ? 1.384 -26.547 -8.18 1 98.19 88 VAL A N 1
ATOM 641 C CA . VAL A 1 88 ? 1.281 -25.141 -7.828 1 98.19 88 VAL A CA 1
ATOM 642 C C . VAL A 1 88 ? -0.166 -24.672 -7.977 1 98.19 88 VAL A C 1
ATOM 644 O O . VAL A 1 88 ? -0.686 -23.969 -7.113 1 98.19 88 VAL A O 1
ATOM 647 N N . GLN A 1 89 ? -0.787 -25.078 -8.969 1 98.25 89 GLN A N 1
ATOM 648 C CA . GLN A 1 89 ? -2.176 -24.688 -9.195 1 98.25 89 GLN A CA 1
ATOM 649 C C . GLN A 1 89 ? -3.09 -25.281 -8.133 1 98.25 89 GLN A C 1
ATOM 651 O O . GLN A 1 89 ? -4.027 -24.641 -7.668 1 98.25 89 GLN A O 1
ATOM 656 N N . THR A 1 90 ? -2.812 -26.516 -7.773 1 98.44 90 THR A N 1
ATOM 657 C CA . THR A 1 90 ? -3.58 -27.172 -6.715 1 98.44 90 THR A CA 1
ATOM 658 C C . THR A 1 90 ? -3.398 -26.422 -5.391 1 98.44 90 THR A C 1
ATOM 660 O O . THR A 1 90 ? -4.371 -26.172 -4.68 1 98.44 90 THR A O 1
ATOM 663 N N . LEU A 1 91 ? -2.182 -26.047 -5.109 1 98.56 91 LEU A N 1
ATOM 664 C CA . LEU A 1 91 ? -1.897 -25.297 -3.895 1 98.56 91 LEU A CA 1
ATOM 665 C C . LEU A 1 91 ? -2.584 -23.938 -3.924 1 98.56 91 LEU A C 1
ATOM 667 O O . LEU A 1 91 ? -3.189 -23.516 -2.934 1 98.56 91 LEU A O 1
ATOM 671 N N . ALA A 1 92 ? -2.535 -23.297 -5.074 1 98.62 92 ALA A N 1
ATOM 672 C CA . ALA A 1 92 ? -3.1 -21.969 -5.246 1 98.62 92 ALA A CA 1
ATOM 673 C C . ALA A 1 92 ? -4.609 -21.969 -5.016 1 98.62 92 ALA A C 1
ATOM 675 O O . ALA A 1 92 ? -5.188 -20.953 -4.625 1 98.62 92 ALA A O 1
ATOM 676 N N . ALA A 1 93 ? -5.223 -23.094 -5.207 1 98.44 93 ALA A N 1
ATOM 677 C CA . ALA A 1 93 ? -6.676 -23.188 -5.102 1 98.44 93 ALA A CA 1
ATOM 678 C C . ALA A 1 93 ? -7.086 -23.891 -3.807 1 98.44 93 ALA A C 1
ATOM 680 O O . ALA A 1 93 ? -8.273 -24.141 -3.572 1 98.44 93 ALA A O 1
ATOM 681 N N . SER A 1 94 ? -6.141 -24.172 -2.939 1 98.69 94 SER A N 1
ATOM 682 C CA . SER A 1 94 ? -6.383 -25.031 -1.787 1 98.69 94 SER A CA 1
ATOM 683 C C . SER A 1 94 ? -7.039 -24.266 -0.647 1 98.69 94 SER A C 1
ATOM 685 O O . SER A 1 94 ? -7.492 -24.859 0.332 1 98.69 94 SER A O 1
ATOM 687 N N . ALA A 1 95 ? -7.074 -22.969 -0.646 1 98.69 95 ALA A N 1
ATOM 688 C CA . ALA A 1 95 ? -7.723 -22.094 0.323 1 98.69 95 ALA A CA 1
ATOM 689 C C . ALA A 1 95 ? -8.25 -20.828 -0.351 1 98.69 95 ALA A C 1
ATOM 691 O O . ALA A 1 95 ? -7.867 -20.516 -1.481 1 98.69 95 ALA A O 1
ATOM 692 N N . PRO A 1 96 ? -9.156 -20.109 0.272 1 98.69 96 PRO A N 1
ATOM 693 C CA . PRO A 1 96 ? -9.703 -18.891 -0.319 1 98.69 96 PRO A CA 1
ATOM 694 C C . PRO A 1 96 ? -8.625 -17.859 -0.654 1 98.69 96 PRO A C 1
ATOM 696 O O . PRO A 1 96 ? -8.789 -17.078 -1.588 1 98.69 96 PRO A O 1
ATOM 699 N N . LEU A 1 97 ? -7.617 -17.844 0.104 1 98.88 97 LEU A N 1
ATOM 700 C CA . LEU A 1 97 ? -6.477 -16.953 -0.041 1 98.88 97 LEU A CA 1
ATOM 701 C C . LEU A 1 97 ? -5.168 -17.688 0.205 1 98.88 97 LEU A C 1
ATOM 703 O O . LEU A 1 97 ? -4.969 -18.266 1.273 1 98.88 97 LEU A O 1
ATOM 707 N N . VAL A 1 98 ? -4.262 -17.672 -0.815 1 98.94 98 VAL A N 1
ATOM 708 C CA . VAL A 1 98 ? -2.996 -18.391 -0.717 1 98.94 98 VAL A CA 1
ATOM 709 C C . VAL A 1 98 ? -1.844 -17.469 -1.094 1 98.94 98 VAL A C 1
ATOM 711 O O . VAL A 1 98 ? -1.914 -16.75 -2.1 1 98.94 98 VAL A O 1
ATOM 714 N N . LEU A 1 99 ? -0.841 -17.453 -0.299 1 98.88 99 LEU A N 1
ATOM 715 C CA . LEU A 1 99 ? 0.388 -16.719 -0.585 1 98.88 99 LEU A CA 1
ATOM 716 C C . LEU A 1 99 ? 1.572 -17.672 -0.702 1 98.88 99 LEU A C 1
ATOM 718 O O . LEU A 1 99 ? 1.849 -18.438 0.221 1 98.88 99 LEU A O 1
ATOM 722 N N . PHE A 1 100 ? 2.23 -17.656 -1.876 1 98.88 100 PHE A N 1
ATOM 723 C CA . PHE A 1 100 ? 3.564 -18.234 -1.975 1 98.88 100 PHE A CA 1
ATOM 724 C C . PHE A 1 100 ? 4.621 -17.234 -1.506 1 98.88 100 PHE A C 1
ATOM 726 O O . PHE A 1 100 ? 4.676 -16.109 -1.992 1 98.88 100 PHE A O 1
ATOM 733 N N . THR A 1 101 ? 5.457 -17.656 -0.526 1 98.44 101 THR A N 1
ATOM 734 C CA . THR A 1 101 ? 6.34 -16.703 0.133 1 98.44 101 THR A CA 1
ATOM 735 C C . THR A 1 101 ? 7.723 -17.297 0.349 1 98.44 101 THR A C 1
ATOM 737 O O . THR A 1 101 ? 7.953 -18.469 0.023 1 98.44 101 THR A O 1
ATOM 740 N N . TRP A 1 102 ? 8.633 -16.438 0.805 1 95.25 102 TRP A N 1
ATOM 741 C CA . TRP A 1 102 ? 9.859 -16.844 1.488 1 95.25 102 TRP A CA 1
ATOM 742 C C . TRP A 1 102 ? 10.109 -15.992 2.723 1 95.25 102 TRP A C 1
ATOM 744 O O . TRP A 1 102 ? 9.719 -14.82 2.766 1 95.25 102 TRP A O 1
ATOM 754 N N . GLU A 1 103 ? 10.602 -16.547 3.773 1 91.56 103 GLU A N 1
ATOM 755 C CA . GLU A 1 103 ? 10.602 -16.016 5.133 1 91.56 103 GLU A CA 1
ATOM 756 C C . GLU A 1 103 ? 11.266 -14.648 5.188 1 91.56 103 GLU A C 1
ATOM 758 O O . GLU A 1 103 ? 10.75 -13.734 5.832 1 91.56 103 GLU A O 1
ATOM 763 N N . ALA A 1 104 ? 12.305 -14.414 4.457 1 90.44 104 ALA A N 1
ATOM 764 C CA . ALA A 1 104 ? 13.125 -13.211 4.637 1 90.44 104 ALA A CA 1
ATOM 765 C C . ALA A 1 104 ? 12.594 -12.062 3.787 1 90.44 104 ALA A C 1
ATOM 767 O O . ALA A 1 104 ? 13.07 -10.93 3.902 1 90.44 104 ALA A O 1
ATOM 768 N N . SER A 1 105 ? 11.547 -12.273 3.072 1 95.56 105 SER A N 1
ATOM 769 C CA . SER A 1 105 ? 11.156 -11.273 2.086 1 95.56 105 SER A CA 1
ATOM 770 C C . SER A 1 105 ? 10.344 -10.156 2.727 1 95.56 105 SER A C 1
ATOM 772 O O . SER A 1 105 ? 9.289 -10.398 3.305 1 95.56 105 SER A O 1
ATOM 774 N N . PRO A 1 106 ? 10.797 -8.922 2.582 1 97.5 106 PRO A N 1
ATOM 775 C CA . PRO A 1 106 ? 10.055 -7.777 3.133 1 97.5 106 PRO A CA 1
ATOM 776 C C . PRO A 1 106 ? 8.688 -7.594 2.484 1 97.5 106 PRO A C 1
ATOM 778 O O . PRO A 1 106 ? 7.727 -7.215 3.16 1 97.5 106 PRO A O 1
ATOM 781 N N . SER A 1 107 ? 8.641 -7.785 1.179 1 97.94 107 SER A N 1
ATOM 782 C CA . SER A 1 107 ? 7.363 -7.637 0.489 1 97.94 107 SER A CA 1
ATOM 783 C C . SER A 1 107 ? 6.344 -8.656 0.989 1 97.94 107 SER A C 1
ATOM 785 O O . SER A 1 107 ? 5.148 -8.367 1.058 1 97.94 107 SER A O 1
ATOM 787 N N . CYS A 1 108 ? 6.797 -9.852 1.326 1 98.62 108 CYS A N 1
ATOM 788 C CA . CYS A 1 108 ? 5.91 -10.867 1.886 1 98.62 108 CYS A CA 1
ATOM 789 C C . CYS A 1 108 ? 5.402 -10.445 3.26 1 98.62 108 CYS A C 1
ATOM 791 O O . CYS A 1 108 ? 4.215 -10.586 3.557 1 98.62 108 CYS A O 1
ATOM 793 N N . LYS A 1 109 ? 6.289 -9.945 4.062 1 98.44 109 LYS A N 1
ATOM 794 C CA . LYS A 1 109 ? 5.891 -9.477 5.387 1 98.44 109 LYS A CA 1
ATOM 795 C C . LYS A 1 109 ? 4.898 -8.328 5.285 1 98.44 109 LYS A C 1
ATOM 797 O O . LYS A 1 109 ? 3.924 -8.266 6.035 1 98.44 109 LYS A O 1
ATOM 802 N N . LYS A 1 110 ? 5.164 -7.453 4.359 1 98.38 110 LYS A N 1
ATOM 803 C CA . LYS A 1 110 ? 4.262 -6.328 4.141 1 98.38 110 LYS A CA 1
ATOM 804 C C . LYS A 1 110 ? 2.875 -6.805 3.721 1 98.38 110 LYS A C 1
ATOM 806 O O . LYS A 1 110 ? 1.864 -6.332 4.242 1 98.38 110 LYS A O 1
ATOM 811 N N . ALA A 1 111 ? 2.816 -7.707 2.822 1 98.75 111 ALA A N 1
ATOM 812 C CA . ALA A 1 111 ? 1.537 -8.242 2.359 1 98.75 111 ALA A CA 1
ATOM 813 C C . ALA A 1 111 ? 0.751 -8.859 3.514 1 98.75 111 ALA A C 1
ATOM 815 O O . ALA A 1 111 ? -0.454 -8.633 3.641 1 98.75 111 ALA A O 1
ATOM 816 N N . LEU A 1 112 ? 1.432 -9.602 4.32 1 98.62 112 LEU A N 1
ATOM 817 C CA . LEU A 1 112 ? 0.759 -10.25 5.441 1 98.62 112 LEU A CA 1
ATOM 818 C C . LEU A 1 112 ? 0.223 -9.219 6.426 1 98.62 112 LEU A C 1
ATOM 820 O O . LEU A 1 112 ? -0.887 -9.359 6.941 1 98.62 112 LEU A O 1
ATOM 824 N N . LYS A 1 113 ? 0.991 -8.203 6.676 1 98.31 113 LYS A N 1
ATOM 825 C CA . LYS A 1 113 ? 0.542 -7.141 7.566 1 98.31 113 LYS A CA 1
ATOM 826 C C . LYS A 1 113 ? -0.698 -6.445 7.012 1 98.31 113 LYS A C 1
ATOM 828 O O . LYS A 1 113 ? -1.658 -6.199 7.746 1 98.31 113 LYS A O 1
ATOM 833 N N . LEU A 1 114 ? -0.644 -6.113 5.777 1 98.69 114 LEU A N 1
ATOM 834 C CA . LEU A 1 114 ? -1.756 -5.414 5.145 1 98.69 114 LEU A CA 1
ATOM 835 C C . LEU A 1 114 ? -3 -6.297 5.098 1 98.69 114 LEU A C 1
ATOM 837 O O . LEU A 1 114 ? -4.113 -5.812 5.312 1 98.69 114 LEU A O 1
ATOM 841 N N . LEU A 1 115 ? -2.84 -7.559 4.852 1 98.75 115 LEU A N 1
ATOM 842 C CA . LEU A 1 115 ? -3.967 -8.484 4.832 1 98.75 115 LEU A CA 1
ATOM 843 C C . LEU A 1 115 ? -4.574 -8.633 6.223 1 98.75 115 LEU A C 1
ATOM 845 O O . LEU A 1 115 ? -5.785 -8.82 6.359 1 98.75 115 LEU A O 1
ATOM 849 N N . ALA A 1 116 ? -3.73 -8.547 7.23 1 98.38 116 ALA A N 1
ATOM 850 C CA . ALA A 1 116 ? -4.25 -8.57 8.594 1 98.38 116 ALA A CA 1
ATOM 851 C C . ALA A 1 116 ? -5.152 -7.367 8.859 1 98.38 116 ALA A C 1
ATOM 853 O O . ALA A 1 116 ? -6.199 -7.496 9.5 1 98.38 116 ALA A O 1
ATOM 854 N N . ILE A 1 117 ? -4.781 -6.211 8.375 1 98 117 ILE A N 1
ATOM 855 C CA . ILE A 1 117 ? -5.598 -5.008 8.508 1 98 117 ILE A CA 1
ATOM 856 C C . ILE A 1 117 ? -6.941 -5.223 7.816 1 98 117 ILE A C 1
ATOM 858 O O . ILE A 1 117 ? -7.98 -4.793 8.328 1 98 117 ILE A O 1
ATOM 862 N N . ALA A 1 118 ? -6.922 -5.922 6.723 1 98.25 118 ALA A N 1
ATOM 863 C CA . ALA A 1 118 ? -8.141 -6.215 5.969 1 98.25 118 ALA A CA 1
ATOM 864 C C . ALA A 1 118 ? -8.93 -7.348 6.621 1 98.25 118 ALA A C 1
ATOM 866 O O . ALA A 1 118 ? -10 -7.727 6.137 1 98.25 118 ALA A O 1
ATOM 867 N N . ARG A 1 119 ? -8.352 -7.945 7.664 1 97.81 119 ARG A N 1
ATOM 868 C CA . ARG A 1 119 ? -8.945 -9.078 8.375 1 97.81 119 ARG A CA 1
ATOM 869 C C . ARG A 1 119 ? -9.055 -10.297 7.469 1 97.81 119 ARG A C 1
ATOM 871 O O . ARG A 1 119 ? -10.07 -10.992 7.48 1 97.81 119 ARG A O 1
ATOM 878 N N . ALA A 1 120 ? -8.055 -10.57 6.688 1 98.44 120 ALA A N 1
ATOM 879 C CA . ALA A 1 120 ? -7.934 -11.742 5.82 1 98.44 120 ALA A CA 1
ATOM 880 C C . ALA A 1 120 ? -6.723 -12.586 6.207 1 98.44 120 ALA A C 1
ATOM 882 O O . ALA A 1 120 ? -5.605 -12.07 6.312 1 98.44 120 ALA A O 1
ATOM 883 N N . THR A 1 121 ? -6.922 -13.875 6.43 1 96.5 121 THR A N 1
ATOM 884 C CA . THR A 1 121 ? -5.832 -14.766 6.797 1 96.5 121 THR A CA 1
ATOM 885 C C . THR A 1 121 ? -5.508 -15.727 5.656 1 96.5 121 THR A C 1
ATOM 887 O O . THR A 1 121 ? -6.324 -16.578 5.301 1 96.5 121 THR A O 1
ATOM 890 N N . PRO A 1 122 ? -4.32 -15.656 5.18 1 98.38 122 PRO A N 1
ATOM 891 C CA . PRO A 1 122 ? -3.959 -16.516 4.051 1 98.38 122 PRO A CA 1
ATOM 892 C C . PRO A 1 122 ? -3.346 -17.844 4.492 1 98.38 122 PRO A C 1
ATOM 894 O O . PRO A 1 122 ? -2.76 -17.922 5.574 1 98.38 122 PRO A O 1
ATOM 897 N N . LYS A 1 123 ? -3.588 -18.844 3.645 1 98.75 123 LYS A N 1
ATOM 898 C CA . LYS A 1 123 ? -2.678 -19.984 3.68 1 98.75 123 LYS A CA 1
ATOM 899 C C . LYS A 1 123 ? -1.309 -19.609 3.115 1 98.75 123 LYS A C 1
ATOM 901 O O . LYS A 1 123 ? -1.215 -19.031 2.029 1 98.75 123 LYS A O 1
ATOM 906 N N . ILE A 1 124 ? -0.28 -19.969 3.863 1 98.62 124 ILE A N 1
ATOM 907 C CA . ILE A 1 124 ? 1.08 -19.625 3.463 1 98.62 124 ILE A CA 1
ATOM 908 C C . ILE A 1 124 ? 1.782 -20.844 2.898 1 98.62 124 ILE A C 1
ATOM 910 O O . ILE A 1 124 ? 1.808 -21.906 3.537 1 98.62 124 ILE A O 1
ATOM 914 N N . VAL A 1 125 ? 2.289 -20.703 1.703 1 98.62 125 VAL A N 1
ATOM 915 C CA . VAL A 1 125 ? 3.127 -21.734 1.104 1 98.62 125 VAL A CA 1
ATOM 916 C C . VAL A 1 125 ? 4.578 -21.266 1.054 1 98.62 125 VAL A C 1
ATOM 918 O O . VAL A 1 125 ? 4.914 -20.359 0.284 1 98.62 125 VAL A O 1
ATOM 921 N N . ARG A 1 126 ? 5.395 -21.922 1.847 1 98.25 126 ARG A N 1
ATOM 922 C CA . ARG A 1 126 ? 6.805 -21.547 1.922 1 98.25 126 ARG A CA 1
ATOM 923 C C . ARG A 1 126 ? 7.598 -22.172 0.78 1 98.25 126 ARG A C 1
ATOM 925 O O . ARG A 1 126 ? 7.609 -23.406 0.625 1 98.25 126 ARG A O 1
ATOM 932 N N . LEU A 1 127 ? 8.289 -21.25 0.079 1 98 127 LEU A N 1
ATOM 933 C CA . LEU A 1 127 ? 9.086 -21.734 -1.046 1 98 127 LEU A CA 1
ATOM 934 C C . LEU A 1 127 ? 10.539 -21.953 -0.631 1 98 127 LEU A C 1
ATOM 936 O O . LEU A 1 127 ? 11.305 -22.578 -1.361 1 98 127 LEU A O 1
ATOM 940 N N . ASP A 1 128 ? 10.898 -21.438 0.5 1 96.75 128 ASP A N 1
ATOM 941 C CA . ASP A 1 128 ? 12.281 -21.531 0.959 1 96.75 128 ASP A CA 1
ATOM 942 C C . ASP A 1 128 ? 12.453 -22.656 1.969 1 96.75 128 ASP A C 1
ATOM 944 O O . ASP A 1 128 ? 13.508 -22.781 2.594 1 96.75 128 ASP A O 1
ATOM 948 N N . ASP A 1 129 ? 11.453 -23.375 2.143 1 94.31 129 ASP A N 1
ATOM 949 C CA . ASP A 1 129 ? 11.516 -24.453 3.111 1 94.31 129 ASP A CA 1
ATOM 950 C C . ASP A 1 129 ? 10.859 -25.719 2.555 1 94.31 129 ASP A C 1
ATOM 952 O O . ASP A 1 129 ? 9.672 -25.969 2.771 1 94.31 129 ASP A O 1
ATOM 956 N N . PRO A 1 130 ? 11.531 -26.531 1.832 1 94.19 130 PRO A N 1
ATOM 957 C CA . PRO A 1 130 ? 12.945 -26.391 1.483 1 94.19 130 PRO A CA 1
ATOM 958 C C . PRO A 1 130 ? 13.156 -25.703 0.138 1 94.19 130 PRO A C 1
ATOM 960 O O . PRO A 1 130 ? 12.273 -25.734 -0.725 1 94.19 130 PRO A O 1
ATOM 963 N N . TRP A 1 131 ? 14.352 -25.203 -0.073 1 94.06 131 TRP A N 1
ATOM 964 C CA . TRP A 1 131 ? 14.672 -24.406 -1.255 1 94.06 131 TRP A CA 1
ATOM 965 C C . TRP A 1 131 ? 14.609 -25.266 -2.518 1 94.06 131 TRP A C 1
ATOM 967 O O . TRP A 1 131 ? 14.211 -24.781 -3.58 1 94.06 131 TRP A O 1
ATOM 977 N N . ASP A 1 132 ? 15.016 -26.469 -2.445 1 93.25 132 ASP A N 1
ATOM 978 C CA . ASP A 1 132 ? 15.07 -27.328 -3.625 1 93.25 132 ASP A CA 1
ATOM 979 C C . ASP A 1 132 ? 13.68 -27.516 -4.227 1 93.25 132 ASP A C 1
ATOM 981 O O . ASP A 1 132 ? 13.492 -27.359 -5.434 1 93.25 132 ASP A O 1
ATOM 985 N N . GLU A 1 133 ? 12.758 -27.828 -3.402 1 93.5 133 GLU A N 1
ATOM 986 C CA . GLU A 1 133 ? 11.375 -27.953 -3.85 1 93.5 133 GLU A CA 1
ATOM 987 C C . GLU A 1 133 ? 10.781 -26.594 -4.203 1 93.5 133 GLU A C 1
ATOM 989 O O . GLU A 1 133 ? 10.062 -26.453 -5.195 1 93.5 133 GLU A O 1
ATOM 994 N N . GLY A 1 134 ? 11.109 -25.641 -3.463 1 96.25 134 GLY A N 1
ATOM 995 C CA . GLY A 1 134 ? 10.586 -24.297 -3.674 1 96.25 134 GLY A CA 1
ATOM 996 C C . GLY A 1 134 ? 11.039 -23.688 -4.98 1 96.25 134 GLY A C 1
ATOM 997 O O . GLY A 1 134 ? 10.273 -22.984 -5.645 1 96.25 134 GLY A O 1
ATOM 998 N N . ASN A 1 135 ? 12.211 -23.922 -5.332 1 95.25 135 ASN A N 1
ATOM 999 C CA . ASN A 1 135 ? 12.742 -23.375 -6.582 1 95.25 135 ASN A CA 1
ATOM 1000 C C . ASN A 1 135 ? 11.977 -23.906 -7.789 1 95.25 135 ASN A C 1
ATOM 1002 O O . ASN A 1 135 ? 11.75 -23.188 -8.758 1 95.25 135 ASN A O 1
ATOM 1006 N N . LYS A 1 136 ? 11.641 -25.172 -7.715 1 95.75 136 LYS A N 1
ATOM 1007 C CA . LYS A 1 136 ? 10.828 -25.75 -8.781 1 95.75 136 LYS A CA 1
ATOM 1008 C C . LYS A 1 136 ? 9.469 -25.062 -8.859 1 95.75 136 LYS A C 1
ATOM 1010 O O . LYS A 1 136 ? 8.992 -24.734 -9.953 1 95.75 136 LYS A O 1
ATOM 1015 N N . LYS A 1 137 ? 8.914 -24.766 -7.715 1 97.44 137 LYS A N 1
ATOM 1016 C CA . LYS A 1 137 ? 7.617 -24.094 -7.668 1 97.44 137 LYS A CA 1
ATOM 1017 C C . LYS A 1 137 ? 7.723 -22.656 -8.156 1 97.44 137 LYS A C 1
ATOM 1019 O O . LYS A 1 137 ? 6.828 -22.156 -8.844 1 97.44 137 LYS A O 1
ATOM 1024 N N . ARG A 1 138 ? 8.773 -22.047 -7.797 1 97.19 138 ARG A N 1
ATOM 1025 C CA . ARG A 1 138 ? 8.992 -20.688 -8.25 1 97.19 138 ARG A CA 1
ATOM 1026 C C . ARG A 1 138 ? 9.086 -20.609 -9.766 1 97.19 138 ARG A C 1
ATOM 1028 O O . ARG A 1 138 ? 8.508 -19.719 -10.391 1 97.19 138 ARG A O 1
ATOM 1035 N N . ALA A 1 139 ? 9.812 -21.547 -10.336 1 96.25 139 ALA A N 1
ATOM 1036 C CA . ALA A 1 139 ? 9.898 -21.625 -11.797 1 96.25 139 ALA A CA 1
ATOM 1037 C C . ALA A 1 139 ? 8.516 -21.844 -12.414 1 96.25 139 ALA A C 1
ATOM 1039 O O . ALA A 1 139 ? 8.18 -21.219 -13.43 1 96.25 139 ALA A O 1
ATOM 1040 N N . ALA A 1 140 ? 7.801 -22.688 -11.805 1 97.31 140 ALA A N 1
ATOM 1041 C CA . ALA A 1 140 ? 6.441 -22.953 -12.273 1 97.31 140 ALA A CA 1
ATOM 1042 C C . ALA A 1 140 ? 5.574 -21.703 -12.164 1 97.31 140 ALA A C 1
ATOM 1044 O O . ALA A 1 140 ? 4.816 -21.375 -13.086 1 97.31 140 ALA A O 1
ATOM 1045 N N . LEU A 1 141 ? 5.668 -20.969 -11.062 1 98 141 LEU A N 1
ATOM 1046 C CA . LEU A 1 141 ? 4.957 -19.703 -10.898 1 98 141 LEU A CA 1
ATOM 1047 C C . LEU A 1 141 ? 5.305 -18.719 -12.016 1 98 141 LEU A C 1
ATOM 1049 O O . LEU A 1 141 ? 4.422 -18.062 -12.562 1 98 141 LEU A O 1
ATOM 1053 N N . GLY A 1 142 ? 6.613 -18.641 -12.266 1 97.38 142 GLY A N 1
ATOM 1054 C CA . GLY A 1 142 ? 7.043 -17.781 -13.352 1 97.38 142 GLY A CA 1
ATOM 1055 C C . GLY A 1 142 ? 6.375 -18.109 -14.672 1 97.38 142 GLY A C 1
ATOM 1056 O O . GLY A 1 142 ? 5.949 -17.219 -15.406 1 97.38 142 GLY A O 1
ATOM 1057 N N . ARG A 1 143 ? 6.27 -19.359 -14.938 1 95.31 143 ARG A N 1
ATOM 1058 C CA . ARG A 1 143 ? 5.668 -19.797 -16.188 1 95.31 143 ARG A CA 1
ATOM 1059 C C . ARG A 1 143 ? 4.164 -19.547 -16.203 1 9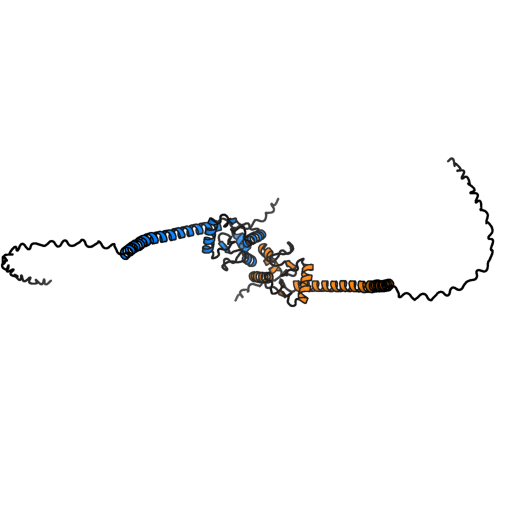5.31 143 ARG A C 1
ATOM 1061 O O . ARG A 1 143 ? 3.604 -19.141 -17.219 1 95.31 143 ARG A O 1
ATOM 1068 N N . LEU A 1 144 ? 3.541 -19.719 -15.07 1 96.5 144 LEU A N 1
ATOM 1069 C CA . LEU A 1 144 ? 2.09 -19.641 -14.969 1 96.5 144 LEU A CA 1
ATOM 1070 C C . LEU A 1 144 ? 1.634 -18.172 -14.938 1 96.5 144 LEU A C 1
ATOM 1072 O O . LEU A 1 144 ? 0.568 -17.844 -15.469 1 96.5 144 LEU A O 1
ATOM 1076 N N . THR A 1 145 ? 2.426 -17.25 -14.359 1 97.56 145 THR A N 1
ATOM 1077 C CA . THR A 1 145 ? 1.931 -15.922 -14.031 1 97.56 145 THR A CA 1
ATOM 1078 C C . THR A 1 145 ? 2.74 -14.852 -14.758 1 97.56 145 THR A C 1
ATOM 1080 O O . THR A 1 145 ? 2.314 -13.695 -14.844 1 97.56 145 THR A O 1
ATOM 1083 N N . GLY A 1 146 ? 3.916 -15.203 -15.227 1 95.62 146 GLY A N 1
ATOM 1084 C CA . GLY A 1 146 ? 4.824 -14.219 -15.797 1 95.62 146 GLY A CA 1
ATOM 1085 C C . GLY A 1 146 ? 5.695 -13.531 -14.766 1 95.62 146 GLY A C 1
ATOM 1086 O O . GLY A 1 146 ? 6.465 -12.633 -15.094 1 95.62 146 GLY A O 1
ATOM 1087 N N . LYS A 1 147 ? 5.562 -13.953 -13.539 1 96.81 147 LYS A N 1
ATOM 1088 C CA . LYS A 1 147 ? 6.328 -13.359 -12.445 1 96.81 147 LYS A CA 1
ATOM 1089 C C . LYS A 1 147 ? 6.801 -14.422 -11.461 1 96.81 147 LYS A C 1
ATOM 1091 O O . LYS A 1 147 ? 6 -15.219 -10.969 1 96.81 147 LYS A O 1
ATOM 1096 N N . SER A 1 148 ? 8.062 -14.453 -11.203 1 95.31 148 SER A N 1
ATOM 1097 C CA . SER A 1 148 ? 8.625 -15.445 -10.297 1 95.31 148 SER A CA 1
ATOM 1098 C C . SER A 1 148 ? 8.891 -14.859 -8.922 1 95.31 148 SER A C 1
ATOM 1100 O O . SER A 1 148 ? 9.234 -15.578 -7.984 1 95.31 148 SER A O 1
ATOM 1102 N N . SER A 1 149 ? 8.688 -13.547 -8.766 1 96.38 149 SER A N 1
ATOM 1103 C CA . SER A 1 149 ? 8.945 -12.898 -7.488 1 96.38 149 SER A CA 1
ATOM 1104 C C . SER A 1 149 ? 7.867 -13.234 -6.465 1 96.38 149 SER A C 1
ATOM 1106 O O . SER A 1 149 ? 6.777 -13.688 -6.832 1 96.38 149 SER A O 1
ATOM 1108 N N . VAL A 1 150 ? 8.234 -13.172 -5.227 1 97.75 150 VAL A N 1
ATOM 1109 C CA . VAL A 1 150 ? 7.297 -13.367 -4.121 1 97.75 150 VAL A CA 1
ATOM 1110 C C . VAL A 1 150 ? 6.992 -12.031 -3.457 1 97.75 150 VAL A C 1
ATOM 1112 O O . VAL A 1 150 ? 7.781 -11.086 -3.549 1 97.75 150 VAL A O 1
ATOM 1115 N N . PRO A 1 151 ? 5.895 -11.875 -2.85 1 98.69 151 PRO A N 1
ATOM 1116 C CA . PRO A 1 151 ? 4.844 -12.891 -2.736 1 98.69 151 PRO A CA 1
ATOM 1117 C C . PRO A 1 151 ? 4.055 -13.078 -4.031 1 98.69 151 PRO A C 1
ATOM 1119 O O . PRO A 1 151 ? 3.904 -12.125 -4.805 1 98.69 151 PRO A O 1
ATOM 1122 N N . SER A 1 152 ? 3.723 -14.32 -4.332 1 98.88 152 SER A N 1
ATOM 1123 C CA . SER A 1 152 ? 2.688 -14.617 -5.312 1 98.88 152 SER A CA 1
ATOM 1124 C C . SER A 1 152 ? 1.336 -14.836 -4.641 1 98.88 152 SER A C 1
ATOM 1126 O O . SER A 1 152 ? 1.179 -15.758 -3.836 1 98.88 152 SER A O 1
ATOM 1128 N N . ILE A 1 153 ? 0.377 -13.969 -5 1 98.94 153 ILE A N 1
ATOM 1129 C CA . ILE A 1 153 ? -0.855 -13.93 -4.223 1 98.94 153 ILE A CA 1
ATOM 1130 C C . ILE A 1 153 ? -2.023 -14.414 -5.078 1 98.94 153 ILE A C 1
ATOM 1132 O O . ILE A 1 153 ? -2.207 -13.953 -6.207 1 98.94 153 ILE A O 1
ATOM 1136 N N . TRP A 1 154 ? -2.775 -15.328 -4.488 1 98.94 154 TRP A N 1
ATOM 1137 C CA . TRP A 1 154 ? -3.893 -15.977 -5.168 1 98.94 154 TRP A CA 1
ATOM 1138 C C . TRP A 1 154 ? -5.164 -15.883 -4.336 1 98.94 154 TRP A C 1
ATOM 1140 O O . TRP A 1 154 ? -5.172 -16.25 -3.16 1 98.94 154 TRP A O 1
ATOM 1150 N N . ILE A 1 155 ? -6.215 -15.352 -4.883 1 98.94 155 ILE A N 1
ATOM 1151 C CA . ILE A 1 155 ? -7.527 -15.266 -4.25 1 98.94 155 ILE A CA 1
ATOM 1152 C C . ILE A 1 155 ? -8.523 -16.141 -5.008 1 98.94 155 ILE A C 1
ATOM 1154 O O . ILE A 1 155 ? -8.742 -15.945 -6.203 1 98.94 155 ILE A O 1
ATOM 1158 N N . GLY A 1 156 ? -9.133 -17.109 -4.305 1 98.44 156 GLY A N 1
ATOM 1159 C CA . GLY A 1 156 ? -10.047 -18.031 -4.961 1 98.44 156 GLY A CA 1
ATOM 1160 C C . GLY A 1 156 ? -9.414 -18.781 -6.113 1 98.44 156 GLY A C 1
ATOM 1161 O O . GLY A 1 156 ? -10.062 -19.016 -7.137 1 98.44 156 GLY A O 1
ATOM 1162 N N . GLY A 1 157 ? -8.141 -19 -6.016 1 98.56 157 GLY A N 1
ATOM 1163 C CA . GLY A 1 157 ? -7.438 -19.75 -7.051 1 98.56 157 GLY A CA 1
ATOM 1164 C C . GLY A 1 157 ? -7.016 -18.875 -8.219 1 98.56 157 GLY A C 1
ATOM 1165 O O . GLY A 1 157 ? -6.434 -19.375 -9.188 1 98.56 157 GLY A O 1
ATOM 1166 N N . LYS A 1 158 ? -7.297 -17.609 -8.148 1 98.56 158 LYS A N 1
ATOM 1167 C CA . LYS A 1 158 ? -6.914 -16.688 -9.203 1 98.56 158 LYS A CA 1
ATOM 1168 C C . LYS A 1 158 ? -5.715 -15.836 -8.789 1 98.56 158 LYS A C 1
ATOM 1170 O O . LYS A 1 158 ? -5.691 -15.281 -7.691 1 98.56 158 LYS A O 1
ATOM 1175 N N . TYR A 1 159 ? -4.766 -15.758 -9.727 1 98.88 159 TYR A N 1
ATOM 1176 C CA . TYR A 1 159 ? -3.574 -14.953 -9.492 1 98.88 159 TYR A CA 1
ATOM 1177 C C . TYR A 1 159 ? -3.906 -13.469 -9.523 1 98.88 159 TYR A C 1
ATOM 1179 O O . TYR A 1 159 ? -4.523 -12.984 -10.477 1 98.88 159 TYR A O 1
ATOM 1187 N N . ILE A 1 160 ? -3.455 -12.727 -8.461 1 98.88 160 ILE A N 1
ATOM 1188 C CA . ILE A 1 160 ? -3.773 -11.305 -8.461 1 98.88 160 ILE A CA 1
ATOM 1189 C C . ILE A 1 160 ? -2.484 -10.484 -8.5 1 98.88 160 ILE A C 1
ATOM 1191 O O . ILE A 1 160 ? -2.523 -9.258 -8.594 1 98.88 160 ILE A O 1
ATOM 1195 N N . GLY A 1 161 ? -1.325 -11.109 -8.445 1 98.75 161 GLY A N 1
ATOM 1196 C CA . GLY A 1 161 ? -0.059 -10.398 -8.484 1 98.75 161 GLY A CA 1
ATOM 1197 C C . GLY A 1 161 ? 0.718 -10.5 -7.184 1 98.75 161 GLY A C 1
ATOM 1198 O O . GLY A 1 161 ? 0.567 -11.469 -6.438 1 98.75 161 GLY A O 1
ATOM 1199 N N . GLY A 1 162 ? 1.664 -9.602 -7.031 1 98.62 162 GLY A N 1
ATOM 1200 C CA . GLY A 1 162 ? 2.434 -9.453 -5.805 1 98.62 162 GLY A CA 1
ATOM 1201 C C . GLY A 1 162 ? 1.803 -8.484 -4.82 1 98.62 162 GLY A C 1
ATOM 1202 O O . GLY A 1 162 ? 0.576 -8.383 -4.742 1 98.62 162 GLY A O 1
ATOM 1203 N N . CYS A 1 163 ? 2.678 -7.871 -4.035 1 98.69 163 CYS A N 1
ATOM 1204 C CA . CYS A 1 163 ? 2.197 -6.918 -3.041 1 98.69 163 CYS A CA 1
ATOM 1205 C C . CYS A 1 163 ? 1.913 -5.562 -3.674 1 98.69 163 CYS A C 1
ATOM 1207 O O . CYS A 1 163 ? 0.765 -5.113 -3.703 1 98.69 163 CYS A O 1
ATOM 1209 N N . GLU A 1 164 ? 2.891 -4.977 -4.281 1 97.75 164 GLU A N 1
ATOM 1210 C CA . GLU A 1 164 ? 2.812 -3.594 -4.742 1 97.75 164 GLU A CA 1
ATOM 1211 C C . GLU A 1 164 ? 2.41 -3.523 -6.211 1 97.75 164 GLU A C 1
ATOM 1213 O O . GLU A 1 164 ? 2.01 -2.465 -6.699 1 97.75 164 GLU A O 1
ATOM 1218 N N . ASP A 1 165 ? 2.578 -4.637 -6.863 1 96.56 165 ASP A N 1
ATOM 1219 C CA . ASP A 1 165 ? 2.387 -4.621 -8.312 1 96.56 165 ASP A CA 1
ATOM 1220 C C . ASP A 1 165 ? 2.033 -6.012 -8.836 1 96.56 165 ASP A C 1
ATOM 1222 O O . ASP A 1 165 ? 1.946 -6.965 -8.055 1 96.56 165 ASP A O 1
ATOM 1226 N N . GLY A 1 166 ? 1.678 -6.051 -10.102 1 96.44 166 GLY A N 1
ATOM 1227 C CA . GLY A 1 166 ? 1.404 -7.266 -10.859 1 96.44 166 GLY A CA 1
ATOM 1228 C C . GLY A 1 166 ? 1.7 -7.129 -12.336 1 96.44 166 GLY A C 1
ATOM 1229 O O . GLY A 1 166 ? 2.094 -6.059 -12.805 1 96.44 166 GLY A O 1
ATOM 1230 N N . PRO A 1 167 ? 1.586 -8.266 -13 1 96.38 167 PRO A N 1
ATOM 1231 C CA . PRO A 1 167 ? 2.061 -8.273 -14.391 1 96.38 167 PRO A CA 1
ATOM 1232 C C . PRO A 1 167 ? 1.02 -7.734 -15.375 1 96.38 167 PRO A C 1
ATOM 1234 O O . PRO A 1 167 ? 1.334 -7.5 -16.547 1 96.38 167 PRO A O 1
ATOM 1237 N N . SER A 1 168 ? -0.199 -7.535 -14.93 1 95.81 168 SER A N 1
ATOM 1238 C CA . SER A 1 168 ? -1.269 -7.152 -15.844 1 95.81 168 SER A CA 1
ATOM 1239 C C . SER A 1 168 ? -2.414 -6.469 -15.102 1 95.81 168 SER A C 1
ATOM 1241 O O . SER A 1 168 ? -2.482 -6.523 -13.875 1 95.81 168 SER A O 1
ATOM 1243 N N . PRO A 1 169 ? -3.279 -5.805 -15.828 1 96.19 169 PRO A N 1
ATOM 1244 C CA . PRO A 1 169 ? -4.449 -5.188 -15.203 1 96.19 169 PRO A CA 1
ATOM 1245 C C . PRO A 1 169 ? -5.355 -6.207 -14.516 1 96.19 169 PRO A C 1
ATOM 1247 O O . PRO A 1 169 ? -6.078 -5.863 -13.578 1 96.19 169 PRO A O 1
ATOM 1250 N N . GLU A 1 170 ? -5.332 -7.441 -14.953 1 96.44 170 GLU A N 1
ATOM 1251 C CA . GLU A 1 170 ? -6.148 -8.492 -14.359 1 96.44 170 GLU A CA 1
ATOM 1252 C C . GLU A 1 170 ? -5.512 -9.023 -13.07 1 96.44 170 GLU A C 1
ATOM 1254 O O . GLU A 1 170 ? -6.18 -9.68 -12.273 1 96.44 170 GLU A O 1
ATOM 1259 N N . ALA A 1 171 ? -4.277 -8.727 -12.961 1 98.44 171 ALA A N 1
ATOM 1260 C CA . ALA A 1 171 ? -3.5 -9.078 -11.773 1 98.44 171 ALA A CA 1
ATOM 1261 C C . ALA A 1 171 ? -2.609 -7.922 -11.336 1 98.44 171 ALA A C 1
ATOM 1263 O O . ALA A 1 171 ? -1.382 -8.016 -11.406 1 98.44 171 ALA A O 1
ATOM 1264 N N . PRO A 1 172 ? -3.207 -6.902 -10.844 1 98.38 172 PRO A N 1
ATOM 1265 C CA . PRO A 1 172 ? -2.477 -5.648 -10.641 1 98.38 172 PRO A CA 1
ATOM 1266 C C . PRO A 1 172 ? -1.619 -5.664 -9.375 1 98.38 172 PRO A C 1
ATOM 1268 O O . PRO A 1 172 ? -0.741 -4.812 -9.219 1 98.38 172 PRO A O 1
ATOM 1271 N N . GLY A 1 173 ? -1.943 -6.523 -8.461 1 98.75 173 GLY A N 1
ATOM 1272 C CA . GLY A 1 173 ? -1.273 -6.535 -7.168 1 98.75 173 GLY A CA 1
ATOM 1273 C C . GLY A 1 173 ? -2.193 -6.184 -6.016 1 98.75 173 GLY A C 1
ATOM 1274 O O . GLY A 1 173 ? -3.26 -5.598 -6.219 1 98.75 173 GLY A O 1
ATOM 1275 N N . LEU A 1 174 ? -1.753 -6.535 -4.84 1 98.88 174 LEU A N 1
ATOM 1276 C CA . LEU A 1 174 ? -2.529 -6.406 -3.613 1 98.88 174 LEU A CA 1
ATOM 1277 C C . LEU A 1 174 ? -2.855 -4.945 -3.322 1 98.88 174 LEU A C 1
ATOM 1279 O O . LEU A 1 174 ? -4.016 -4.598 -3.1 1 98.88 174 LEU A O 1
ATOM 1283 N N . VAL A 1 175 ? -1.947 -4.066 -3.369 1 98.88 175 VAL A N 1
ATOM 1284 C CA . VAL A 1 175 ? -2.115 -2.666 -2.99 1 98.88 175 VAL A CA 1
ATOM 1285 C C . VAL A 1 175 ? -2.967 -1.945 -4.035 1 98.88 175 VAL A C 1
ATOM 1287 O O . VAL A 1 175 ? -3.973 -1.317 -3.697 1 98.88 175 VAL A O 1
ATOM 1290 N N . PRO A 1 176 ? -2.635 -2.104 -5.316 1 98.81 176 PRO A N 1
ATOM 1291 C CA . PRO A 1 176 ? -3.51 -1.453 -6.297 1 98.81 176 PRO A CA 1
ATOM 1292 C C . PRO A 1 176 ? -4.961 -1.913 -6.188 1 98.81 176 PRO A C 1
ATOM 1294 O O . PRO A 1 176 ? -5.883 -1.106 -6.344 1 98.81 176 PRO A O 1
ATOM 1297 N N . MET A 1 177 ? -5.16 -3.121 -5.902 1 98.81 177 MET A N 1
ATOM 1298 C CA . MET A 1 177 ? -6.527 -3.619 -5.781 1 98.81 177 MET A CA 1
ATOM 1299 C C . MET A 1 177 ? -7.25 -2.949 -4.617 1 98.81 177 MET A C 1
ATOM 1301 O O . MET A 1 177 ? -8.445 -2.67 -4.699 1 98.81 177 MET A O 1
ATOM 1305 N N . ALA A 1 178 ? -6.547 -2.742 -3.537 1 98.81 178 ALA A N 1
ATOM 1306 C CA . ALA A 1 178 ? -7.156 -2.072 -2.391 1 98.81 178 ALA A CA 1
ATOM 1307 C C . ALA A 1 178 ? -7.598 -0.658 -2.754 1 98.81 178 ALA A C 1
ATOM 1309 O O . ALA A 1 178 ? -8.703 -0.235 -2.396 1 98.81 178 ALA A O 1
ATOM 1310 N N . PHE A 1 179 ? -6.816 0.004 -3.496 1 98.69 179 PHE A N 1
ATOM 1311 C CA . PHE A 1 179 ? -7.105 1.391 -3.846 1 98.69 179 PHE A CA 1
ATOM 1312 C C . PHE A 1 179 ? -8.18 1.467 -4.922 1 98.69 179 PHE A C 1
ATOM 1314 O O . PHE A 1 179 ? -8.953 2.424 -4.965 1 98.69 179 PHE A O 1
ATOM 1321 N N . ALA A 1 180 ? -8.219 0.414 -5.711 1 98 180 ALA A N 1
ATOM 1322 C CA . ALA A 1 180 ? -9.25 0.36 -6.742 1 98 180 ALA A CA 1
ATOM 1323 C C . ALA A 1 180 ? -10.594 -0.047 -6.148 1 98 180 ALA A C 1
ATOM 1325 O O . ALA A 1 180 ? -11.625 0.022 -6.824 1 98 180 ALA A O 1
ATOM 1326 N N . GLY A 1 181 ? -10.539 -0.48 -4.957 1 98 181 GLY A N 1
ATOM 1327 C CA . GLY A 1 181 ? -11.766 -0.901 -4.301 1 98 181 GLY A CA 1
ATOM 1328 C C . GLY A 1 181 ? -12.195 -2.305 -4.688 1 98 181 GLY A C 1
ATOM 1329 O O . GLY A 1 181 ? -13.328 -2.713 -4.402 1 98 181 GLY A O 1
ATOM 1330 N N . THR A 1 182 ? -11.336 -3.078 -5.262 1 98.5 182 THR A N 1
ATOM 1331 C CA . THR A 1 182 ? -11.719 -4.391 -5.766 1 98.5 182 THR A CA 1
ATOM 1332 C C . THR A 1 182 ? -11.227 -5.492 -4.832 1 98.5 182 THR A C 1
ATOM 1334 O O . THR A 1 182 ? -11.672 -6.637 -4.926 1 98.5 182 THR A O 1
ATOM 1337 N N . LEU A 1 183 ? -10.375 -5.16 -3.863 1 98.62 183 LEU A N 1
ATOM 1338 C CA . LEU A 1 183 ? -9.766 -6.184 -3.023 1 98.62 183 LEU A CA 1
ATOM 1339 C C . LEU A 1 183 ? -10.789 -6.785 -2.068 1 98.62 183 LEU A C 1
ATOM 1341 O O . LEU A 1 183 ? -10.961 -8.008 -2.027 1 98.62 183 LEU A O 1
ATOM 1345 N N . LEU A 1 184 ? -11.445 -5.922 -1.331 1 98.25 184 LEU A N 1
ATOM 1346 C CA . LEU A 1 184 ? -12.344 -6.43 -0.299 1 98.25 184 LEU A CA 1
ATOM 1347 C C . LEU A 1 184 ? -13.484 -7.23 -0.916 1 98.25 184 LEU A C 1
ATOM 1349 O O . LEU A 1 184 ? -13.797 -8.328 -0.456 1 98.25 184 LEU A O 1
ATOM 1353 N N . PRO A 1 185 ? -14.062 -6.785 -2.051 1 98.31 185 PRO A N 1
ATOM 1354 C CA . PRO A 1 185 ? -15.07 -7.617 -2.713 1 98.31 185 PRO A CA 1
ATOM 1355 C C . PRO A 1 185 ? -14.516 -8.961 -3.172 1 98.31 185 PRO A C 1
ATOM 1357 O O . PRO A 1 185 ? -15.188 -9.992 -3.049 1 98.31 185 PRO A O 1
ATOM 1360 N N . ALA A 1 186 ? -13.289 -9.016 -3.664 1 98.56 186 ALA A N 1
ATOM 1361 C CA . ALA A 1 186 ? -12.68 -10.266 -4.105 1 98.56 186 ALA A CA 1
ATOM 1362 C C . ALA A 1 186 ? -12.469 -11.219 -2.936 1 98.56 186 ALA A C 1
ATOM 1364 O O . ALA A 1 186 ? -12.75 -12.422 -3.045 1 98.56 186 ALA A O 1
ATOM 1365 N N . LEU A 1 187 ? -11.984 -10.695 -1.856 1 98.62 187 LEU A N 1
ATOM 1366 C CA . LEU A 1 187 ? -11.758 -11.5 -0.662 1 98.62 187 LEU A CA 1
ATOM 1367 C C . LEU A 1 187 ? -13.07 -12.055 -0.117 1 98.62 187 LEU A C 1
ATOM 1369 O O . LEU A 1 187 ? -13.141 -13.211 0.303 1 98.62 187 LEU A O 1
ATOM 1373 N N . GLU A 1 188 ? -14.047 -11.219 -0.103 1 97.75 188 GLU A N 1
ATOM 1374 C CA . GLU A 1 188 ? -15.367 -11.633 0.367 1 97.75 188 GLU A CA 1
ATOM 1375 C C . GLU A 1 188 ? -15.938 -12.75 -0.508 1 97.75 188 GLU A C 1
ATOM 1377 O O . GLU A 1 188 ? -16.422 -13.758 0.003 1 97.75 188 GLU A O 1
ATOM 1382 N N . ALA A 1 189 ? -15.898 -12.586 -1.785 1 97.88 189 ALA A N 1
ATOM 1383 C CA . ALA A 1 189 ? -16.422 -13.57 -2.73 1 97.88 189 ALA A CA 1
ATOM 1384 C C . ALA A 1 189 ? -15.742 -14.922 -2.559 1 97.88 189 ALA A C 1
ATOM 1386 O O . ALA A 1 189 ? -16.375 -15.969 -2.719 1 97.88 189 ALA A O 1
ATOM 1387 N N . ALA A 1 190 ? -14.469 -14.844 -2.213 1 98.12 190 ALA A N 1
ATOM 1388 C CA . ALA A 1 190 ? -13.695 -16.078 -2.066 1 98.12 190 ALA A CA 1
ATOM 1389 C C . ALA A 1 190 ? -13.891 -16.688 -0.681 1 98.12 190 ALA A C 1
ATOM 1391 O O . ALA A 1 190 ? -13.5 -17.828 -0.438 1 98.12 190 ALA A O 1
ATOM 1392 N N . GLY A 1 191 ? -14.492 -15.953 0.241 1 97.38 191 GLY A N 1
ATOM 1393 C CA . GLY A 1 191 ? -14.641 -16.422 1.61 1 97.38 191 GLY A CA 1
ATOM 1394 C C . GLY A 1 191 ? -13.375 -16.281 2.43 1 97.38 191 GLY A C 1
ATOM 1395 O O . GLY A 1 191 ? -13.125 -17.078 3.34 1 97.38 191 GLY A O 1
ATOM 1396 N N . ALA A 1 192 ? -12.562 -15.234 2.094 1 97.62 192 ALA A N 1
ATOM 1397 C CA . ALA A 1 192 ? -11.25 -15.102 2.723 1 97.62 192 ALA A CA 1
ATOM 1398 C C . ALA A 1 192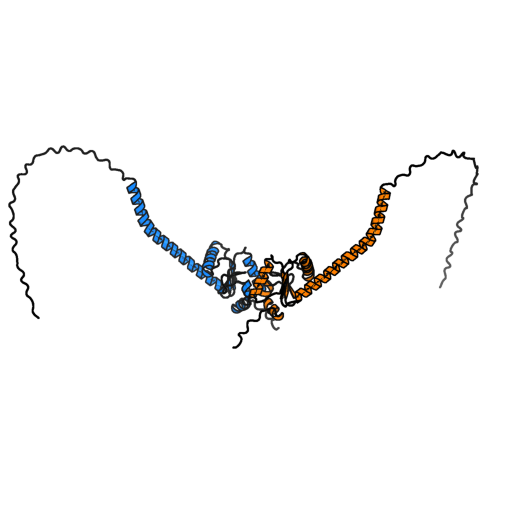 ? -11.305 -14.141 3.904 1 97.62 192 ALA A C 1
ATOM 1400 O O . ALA A 1 192 ? -10.32 -13.977 4.633 1 97.62 192 ALA A O 1
ATOM 1401 N N . LEU A 1 193 ? -12.414 -13.453 4.109 1 97 193 LEU A N 1
ATOM 1402 C CA . LEU A 1 193 ? -12.516 -12.477 5.191 1 97 193 LEU A CA 1
ATOM 1403 C C . LEU A 1 193 ? -12.977 -13.148 6.484 1 97 193 LEU A C 1
ATOM 1405 O O . LEU A 1 193 ? -13.836 -14.039 6.457 1 97 193 LEU A O 1
ATOM 1409 N N . GLN A 1 194 ? -12.383 -12.672 7.523 1 89.94 194 GLN A N 1
ATOM 1410 C CA . GLN A 1 194 ? -12.797 -13.172 8.828 1 89.94 194 GLN A CA 1
ATOM 1411 C C . GLN A 1 194 ? -14.164 -12.625 9.219 1 89.94 194 GLN A C 1
ATOM 1413 O O . GLN A 1 194 ? -14.5 -11.484 8.898 1 89.94 194 GLN A O 1
ATOM 1418 N N . GLN A 1 195 ? -15.062 -13.469 9.547 1 75.38 195 GLN A N 1
ATOM 1419 C CA . GLN A 1 195 ? -16.391 -13.055 9.977 1 75.38 195 GLN A CA 1
ATOM 1420 C C . GLN A 1 195 ? -16.328 -12.266 11.281 1 75.38 195 GLN A C 1
ATOM 1422 O O . GLN A 1 195 ? -15.477 -12.531 12.133 1 75.38 195 GLN A O 1
ATOM 1427 N N . LYS A 1 196 ? -16.844 -11 11.188 1 62.25 196 LYS A N 1
ATOM 1428 C CA . LYS A 1 196 ? -16.969 -10.234 12.422 1 62.25 196 LYS A CA 1
ATOM 1429 C C . LYS A 1 196 ? -17.672 -11.055 13.508 1 62.25 196 LYS A C 1
ATOM 1431 O O . LYS A 1 196 ? -18.641 -11.766 13.234 1 62.25 196 LYS A O 1
ATOM 1436 N N . PRO A 1 197 ? -16.953 -11.203 14.672 1 55.16 197 PRO A N 1
ATOM 1437 C CA . PRO A 1 197 ? -17.672 -11.977 15.695 1 55.16 197 PRO A CA 1
ATOM 1438 C C . PRO A 1 197 ? -19.125 -11.539 15.852 1 55.16 197 PRO A C 1
ATOM 1440 O O . PRO A 1 197 ? -19.406 -10.336 15.852 1 55.16 197 PRO A O 1
ATOM 1443 N N . SER A 1 198 ? -20.047 -12.219 15.227 1 49.25 198 SER A N 1
ATOM 1444 C CA . SER A 1 198 ? -21.469 -11.977 15.516 1 49.25 198 SER A CA 1
ATOM 1445 C C . SER A 1 198 ? -21.688 -11.75 17 1 49.25 198 SER A C 1
ATOM 1447 O O . SER A 1 198 ? -21.156 -12.5 17.844 1 49.25 198 SER A O 1
ATOM 1449 N N . LEU A 1 199 ? -21.844 -10.492 17.531 1 47.47 199 LEU A N 1
ATOM 1450 C CA . LEU A 1 199 ? -22.406 -10.375 18.875 1 47.47 199 LEU A CA 1
ATOM 1451 C C . LEU A 1 199 ? -23.469 -11.438 19.094 1 47.47 199 LEU A C 1
ATOM 1453 O O . LEU A 1 199 ? -24.406 -11.555 18.312 1 47.47 199 LEU A O 1
ATOM 1457 N N . SER A 1 200 ? -23.156 -12.586 19.562 1 40.53 200 SER A N 1
ATOM 1458 C CA . SER A 1 200 ? -24.172 -13.461 20.125 1 40.53 200 SER A CA 1
ATOM 1459 C C . SER A 1 200 ? -25.25 -12.664 20.828 1 40.53 200 SER A C 1
ATOM 1461 O O . SER A 1 200 ? -24.969 -11.852 21.703 1 40.53 200 SER A O 1
ATOM 1463 N N . SER A 1 201 ? -26.359 -12.297 20.156 1 40.94 201 SER A N 1
ATOM 1464 C CA . SER A 1 201 ? -27.578 -12.016 20.891 1 40.94 201 SER A CA 1
ATOM 1465 C C . SER A 1 201 ? -27.734 -12.953 22.094 1 40.94 201 SER A C 1
ATOM 1467 O O . SER A 1 201 ? -27.969 -14.148 21.922 1 40.94 201 SER A O 1
ATOM 1469 N N . SER A 1 202 ? -27 -12.656 23.156 1 32.91 202 SER A N 1
ATOM 1470 C CA . SER A 1 202 ? -27.734 -13.117 24.328 1 32.91 202 SER A CA 1
ATOM 1471 C C . SER A 1 202 ? -29.094 -12.43 24.453 1 32.91 202 SER A C 1
ATOM 1473 O O . SER A 1 202 ? -29.219 -11.234 24.172 1 32.91 202 SER A O 1
ATOM 1475 N N . MET B 1 1 ? -13.281 26.344 97.812 1 27.8 1 MET B N 1
ATOM 1476 C CA . MET B 1 1 ? -12.734 27.297 96.812 1 27.8 1 MET B CA 1
ATOM 1477 C C . MET B 1 1 ? -11.562 28.078 97.438 1 27.8 1 MET B C 1
ATOM 1479 O O . MET B 1 1 ? -11.719 29.219 97.812 1 27.8 1 MET B O 1
ATOM 1483 N N . THR B 1 2 ? -10.547 27.266 98.125 1 30.52 2 THR B N 1
ATOM 1484 C CA . THR B 1 2 ? -9.508 27.547 99.125 1 30.52 2 THR B CA 1
ATOM 1485 C C . THR B 1 2 ? -8.281 28.156 98.438 1 30.52 2 THR B C 1
ATOM 1487 O O . THR B 1 2 ? -7.691 27.562 97.562 1 30.52 2 THR B O 1
ATOM 1490 N N . GLY B 1 3 ? -8.188 29.531 98.25 1 26.31 3 GLY B N 1
ATOM 1491 C CA . GLY B 1 3 ? -7.41 30.516 97.5 1 26.31 3 GLY B CA 1
ATOM 1492 C C . GLY B 1 3 ? -5.969 30.609 98 1 26.31 3 GLY B C 1
ATOM 1493 O O . GLY B 1 3 ? -5.691 31.094 99.062 1 26.31 3 GLY B O 1
ATOM 1494 N N . LEU B 1 4 ? -5.078 29.609 97.688 1 30.86 4 LEU B N 1
ATOM 1495 C CA . LEU B 1 4 ? -3.736 29.422 98.188 1 30.86 4 LEU B CA 1
ATOM 1496 C C . LEU B 1 4 ? -2.797 30.516 97.75 1 30.86 4 LEU B C 1
ATOM 1498 O O . LEU B 1 4 ? -2.625 30.688 96.5 1 30.86 4 LEU B O 1
ATOM 1502 N N . VAL B 1 5 ? -2.496 31.625 98.5 1 30.77 5 VAL B N 1
ATOM 1503 C CA . VAL B 1 5 ? -1.864 32.938 98.25 1 30.77 5 VAL B CA 1
ATOM 1504 C C . VAL B 1 5 ? -0.356 32.75 98.125 1 30.77 5 VAL B C 1
ATOM 1506 O O . VAL B 1 5 ? 0.309 32.219 99 1 30.77 5 VAL B O 1
ATOM 1509 N N . LEU B 1 6 ? 0.219 32.531 96.875 1 28.09 6 LEU B N 1
ATOM 1510 C CA . LEU B 1 6 ? 1.558 32.188 96.438 1 28.09 6 LEU B CA 1
ATOM 1511 C C . LEU B 1 6 ? 2.547 33.281 96.688 1 28.09 6 LEU B C 1
ATOM 1513 O O . LEU B 1 6 ? 2.314 34.438 96.312 1 28.09 6 LEU B O 1
ATOM 1517 N N . LEU B 1 7 ? 3.439 33.188 97.75 1 26.31 7 LEU B N 1
ATOM 1518 C CA . LEU B 1 7 ? 4.344 34.094 98.438 1 26.31 7 LEU B CA 1
ATOM 1519 C C . LEU B 1 7 ? 5.539 34.469 97.562 1 26.31 7 LEU B C 1
ATOM 1521 O O . LEU B 1 7 ? 6.34 33.594 97.188 1 26.31 7 LEU B O 1
ATOM 1525 N N . VAL B 1 8 ? 5.441 35.375 96.5 1 28.77 8 VAL B N 1
ATOM 1526 C CA . VAL B 1 8 ? 6.332 35.75 95.375 1 28.77 8 VAL B CA 1
ATOM 1527 C C . VAL B 1 8 ? 7.535 36.5 95.938 1 28.77 8 VAL B C 1
ATOM 1529 O O . VAL B 1 8 ? 7.387 37.562 96.562 1 28.77 8 VAL B O 1
ATOM 1532 N N . GLY B 1 9 ? 8.492 35.781 96.625 1 22.55 9 GLY B N 1
ATOM 1533 C CA . GLY B 1 9 ? 9.57 36.375 97.375 1 22.55 9 GLY B CA 1
ATOM 1534 C C . GLY B 1 9 ? 10.523 37.188 96.562 1 22.55 9 GLY B C 1
ATOM 1535 O O . GLY B 1 9 ? 10.82 36.812 95.375 1 22.55 9 GLY B O 1
ATOM 1536 N N . SER B 1 10 ? 10.664 38.562 96.688 1 25.41 10 SER B N 1
ATOM 1537 C CA . SER B 1 10 ? 11.164 39.781 96.062 1 25.41 10 SER B CA 1
ATOM 1538 C C . SER B 1 10 ? 12.695 39.812 96.062 1 25.41 10 SER B C 1
ATOM 1540 O O . SER B 1 10 ? 13.305 39.906 97.125 1 25.41 10 SER B O 1
ATOM 1542 N N . ILE B 1 11 ? 13.43 38.844 95.375 1 27.53 11 ILE B N 1
ATOM 1543 C CA . ILE B 1 11 ? 14.867 38.688 95.562 1 27.53 11 ILE B CA 1
ATOM 1544 C C . ILE B 1 11 ? 15.594 39.938 95.062 1 27.53 11 ILE B C 1
ATOM 1546 O O . ILE B 1 11 ? 15.414 40.344 93.938 1 27.53 11 ILE B O 1
ATOM 1550 N N . SER B 1 12 ? 15.953 40.938 95.938 1 23.23 12 SER B N 1
ATOM 1551 C CA . SER B 1 12 ? 16.484 42.312 95.812 1 23.23 12 SER B CA 1
ATOM 1552 C C . SER B 1 12 ? 17.922 42.312 95.375 1 23.23 12 SER B C 1
ATOM 1554 O O . SER B 1 12 ? 18.797 41.688 96 1 23.23 12 SER B O 1
ATOM 1556 N N . PHE B 1 13 ? 18.25 42.125 94 1 26.48 13 PHE B N 1
ATOM 1557 C CA . PHE B 1 13 ? 19.5 41.969 93.25 1 26.48 13 PHE B CA 1
ATOM 1558 C C . PHE B 1 13 ? 20.406 43.156 93.5 1 26.48 13 PHE B C 1
ATOM 1560 O O . PHE B 1 13 ? 20.016 44.312 93.188 1 26.48 13 PHE B O 1
ATOM 1567 N N . ASN B 1 14 ? 21.219 43.156 94.562 1 23.14 14 ASN B N 1
ATOM 1568 C CA . ASN B 1 14 ? 22.109 44.156 95.125 1 23.14 14 ASN B CA 1
ATOM 1569 C C . ASN B 1 14 ? 23.203 44.562 94.125 1 23.14 14 ASN B C 1
ATOM 1571 O O . ASN B 1 14 ? 24.016 43.719 93.75 1 23.14 14 ASN B O 1
ATOM 1575 N N . ALA B 1 15 ? 22.984 45.5 93.25 1 24.52 15 ALA B N 1
ATOM 1576 C CA . ALA B 1 15 ? 23.656 46.094 92.062 1 24.52 15 ALA B CA 1
ATOM 1577 C C . ALA B 1 15 ? 24.953 46.75 92.5 1 24.52 15 ALA B C 1
ATOM 1579 O O . ALA B 1 15 ? 24.953 47.812 93.125 1 24.52 15 ALA B O 1
ATOM 1580 N N . ARG B 1 16 ? 25.922 45.938 93.125 1 26.38 16 ARG B N 1
ATOM 1581 C CA . ARG B 1 16 ? 27.094 46.562 93.688 1 26.38 16 ARG B CA 1
ATOM 1582 C C . ARG B 1 16 ? 27.922 47.312 92.688 1 26.38 16 ARG B C 1
ATOM 1584 O O . ARG B 1 16 ? 28.344 46.719 91.688 1 26.38 16 ARG B O 1
ATOM 1591 N N . ALA B 1 17 ? 27.734 48.656 92.5 1 26.78 17 ALA B N 1
ATOM 1592 C CA . ALA B 1 17 ? 28.188 49.656 91.562 1 26.78 17 ALA B CA 1
ATOM 1593 C C . ALA B 1 17 ? 29.688 49.875 91.625 1 26.78 17 ALA B C 1
ATOM 1595 O O . ALA B 1 17 ? 30.219 50.188 92.688 1 26.78 17 ALA B O 1
ATOM 1596 N N . PRO B 1 18 ? 30.531 48.906 91 1 31.47 18 PRO B N 1
ATOM 1597 C CA . PRO B 1 18 ? 31.953 48.969 91.25 1 31.47 18 PRO B CA 1
ATOM 1598 C C . PRO B 1 18 ? 32.562 50.344 91 1 31.47 18 PRO B C 1
ATOM 1600 O O . PRO B 1 18 ? 32 51.125 90.25 1 31.47 18 PRO B O 1
ATOM 1603 N N . PRO B 1 19 ? 33.594 50.75 91.75 1 27.27 19 PRO B N 1
ATOM 1604 C CA . PRO B 1 19 ? 34.156 52.062 92.062 1 27.27 19 PRO B CA 1
ATOM 1605 C C . PRO B 1 19 ? 34.938 52.625 90.875 1 27.27 19 PRO B C 1
ATOM 1607 O O . PRO B 1 19 ? 35.5 51.875 90.062 1 27.27 19 PRO B O 1
ATOM 1610 N N . LEU B 1 20 ? 34.562 53.812 90.25 1 26.19 20 LEU B N 1
ATOM 1611 C CA . LEU B 1 20 ? 34.875 54.625 89.062 1 26.19 20 LEU B CA 1
ATOM 1612 C C . LEU B 1 20 ? 36.281 55.188 89.125 1 26.19 20 LEU B C 1
ATOM 1614 O O . LEU B 1 20 ? 36.594 55.969 90.062 1 26.19 20 LEU B O 1
ATOM 1618 N N . ARG B 1 21 ? 37.312 54.25 89.188 1 27.3 21 ARG B N 1
ATOM 1619 C CA . ARG B 1 21 ? 38.625 54.812 89.5 1 27.3 21 ARG B CA 1
ATOM 1620 C C . ARG B 1 21 ? 38.969 55.906 88.438 1 27.3 21 ARG B C 1
ATOM 1622 O O . ARG B 1 21 ? 38.625 55.812 87.312 1 27.3 21 ARG B O 1
ATOM 1629 N N . HIS B 1 22 ? 39.375 57.125 89 1 25.08 22 HIS B N 1
ATOM 1630 C CA . HIS B 1 22 ? 39.625 58.469 88.5 1 25.08 22 HIS B CA 1
ATOM 1631 C C . HIS B 1 22 ? 40.75 58.531 87.5 1 25.08 22 HIS B C 1
ATOM 1633 O O . HIS B 1 22 ? 41.688 57.688 87.562 1 25.08 22 HIS B O 1
ATOM 1639 N N . ALA B 1 23 ? 40.594 59.281 86.312 1 26.09 23 ALA B N 1
ATOM 1640 C CA . ALA B 1 23 ? 40.906 59.562 84.938 1 26.09 23 ALA B CA 1
ATOM 1641 C C . ALA B 1 23 ? 42.219 60.375 84.812 1 26.09 23 ALA B C 1
ATOM 1643 O O . ALA B 1 23 ? 42.188 61.562 84.625 1 26.09 23 ALA B O 1
ATOM 1644 N N . SER B 1 24 ? 43.344 60 85.625 1 25.3 24 SER B N 1
ATOM 1645 C CA . SER B 1 24 ? 44.312 61.094 85.625 1 25.3 24 SER B CA 1
ATOM 1646 C C . SER B 1 24 ? 44.75 61.438 84.188 1 25.3 24 SER B C 1
ATOM 1648 O O . SER B 1 24 ? 45.094 60.562 83.438 1 25.3 24 SER B O 1
ATOM 1650 N N . ALA B 1 25 ? 44.5 62.719 83.75 1 26.77 25 ALA B N 1
ATOM 1651 C CA . ALA B 1 25 ? 44.406 63.375 82.438 1 26.77 25 ALA B CA 1
ATOM 1652 C C . ALA B 1 25 ? 45.812 63.75 81.938 1 26.77 25 ALA B C 1
ATOM 1654 O O . ALA B 1 25 ? 45.938 64.25 80.75 1 26.77 25 ALA B O 1
ATOM 1655 N N . THR B 1 26 ? 46.969 63.25 82.438 1 30.41 26 THR B N 1
ATOM 1656 C CA . THR B 1 26 ? 48.062 64.125 82.125 1 30.41 26 THR B CA 1
ATOM 1657 C C . THR B 1 26 ? 48.281 64.312 80.625 1 30.41 26 THR B C 1
ATOM 1659 O O . THR B 1 26 ? 48.312 63.281 79.875 1 30.41 26 THR B O 1
ATOM 1662 N N . THR B 1 27 ? 48.125 65.5 79.938 1 30.2 27 THR B N 1
ATOM 1663 C CA . THR B 1 27 ? 47.938 66.062 78.625 1 30.2 27 THR B CA 1
ATOM 1664 C C . THR B 1 27 ? 49.281 66.125 77.875 1 30.2 27 THR B C 1
ATOM 1666 O O . THR B 1 27 ? 49.344 66.562 76.75 1 30.2 27 THR B O 1
ATOM 1669 N N . GLY B 1 28 ? 50.281 65.25 78.125 1 27.38 28 GLY B N 1
ATOM 1670 C CA . GLY B 1 28 ? 51.531 65.75 77.562 1 27.38 28 GLY B CA 1
ATOM 1671 C C . GLY B 1 28 ? 51.5 65.938 76.062 1 27.38 28 GLY B C 1
ATOM 1672 O O . GLY B 1 28 ? 50.719 65.312 75.375 1 27.38 28 GLY B O 1
ATOM 1673 N N . ALA B 1 29 ? 52.094 67.125 75.5 1 29.67 29 ALA B N 1
ATOM 1674 C CA . ALA B 1 29 ? 52.156 67.875 74.25 1 29.67 29 ALA B CA 1
ATOM 1675 C C . ALA B 1 29 ? 52.906 67.062 73.188 1 29.67 29 ALA B C 1
ATOM 1677 O O . ALA B 1 29 ? 54.094 66.812 73.312 1 29.67 29 ALA B O 1
ATOM 1678 N N . TYR B 1 30 ? 52.281 65.938 72.625 1 27.27 30 TYR B N 1
ATOM 1679 C CA . TYR B 1 30 ? 52.969 65.125 71.625 1 27.27 30 TYR B CA 1
ATOM 1680 C C . TYR B 1 30 ? 53.312 65.938 70.375 1 27.27 30 TYR B C 1
ATOM 1682 O O . TYR B 1 30 ? 52.469 66.688 69.938 1 27.27 30 TYR B O 1
ATOM 1690 N N . ALA B 1 31 ? 54.594 66.312 70.25 1 33.81 31 ALA B N 1
ATOM 1691 C CA . ALA B 1 31 ? 55.25 66.938 69.125 1 33.81 31 ALA B CA 1
ATOM 1692 C C . ALA B 1 31 ? 54.875 66.25 67.812 1 33.81 31 ALA B C 1
ATOM 1694 O O . ALA B 1 31 ? 55.125 65.062 67.625 1 33.81 31 ALA B O 1
ATOM 1695 N N . LEU B 1 32 ? 53.812 66.688 67.188 1 31.45 32 LEU B N 1
ATOM 1696 C CA . LEU B 1 32 ? 53.25 66.062 65.938 1 31.45 32 LEU B CA 1
ATOM 1697 C C . LEU B 1 32 ? 54.25 66.125 64.812 1 31.45 32 LEU B C 1
ATOM 1699 O O . LEU B 1 32 ? 54.562 67.25 64.312 1 31.45 32 LEU B O 1
ATOM 1703 N N . CYS B 1 33 ? 55.406 65.375 64.875 1 36 33 CYS B N 1
ATOM 1704 C CA . CYS B 1 33 ? 56.281 65.375 63.719 1 36 33 CYS B CA 1
ATOM 1705 C C . CYS B 1 33 ? 55.531 65.062 62.438 1 36 33 CYS B C 1
ATOM 1707 O O . CYS B 1 33 ? 54.812 64.062 62.344 1 36 33 CYS B O 1
ATOM 1709 N N . VAL B 1 34 ? 55.312 66.125 61.688 1 33.22 34 VAL B N 1
ATOM 1710 C CA . VAL B 1 34 ? 54.531 66.188 60.469 1 33.22 34 VAL B CA 1
ATOM 1711 C C . VAL B 1 34 ? 55.156 65.312 59.406 1 33.22 34 VAL B C 1
ATOM 1713 O O . VAL B 1 34 ? 56.281 65.5 58.969 1 33.22 34 VAL B O 1
ATOM 1716 N N . ARG B 1 35 ? 55.125 63.969 59.594 1 35.81 35 ARG B N 1
ATOM 1717 C CA . ARG B 1 35 ? 55.656 63.094 58.531 1 35.81 35 ARG B CA 1
ATOM 1718 C C . ARG B 1 35 ? 54.969 63.406 57.219 1 35.81 35 ARG B C 1
ATOM 1720 O O . ARG B 1 35 ? 53.719 63.406 57.125 1 35.81 35 ARG B O 1
ATOM 1727 N N . HIS B 1 36 ? 55.594 64.188 56.344 1 37.25 36 HIS B N 1
ATOM 1728 C CA . HIS B 1 36 ? 55.188 64.438 54.969 1 37.25 36 HIS B CA 1
ATOM 1729 C C . HIS B 1 36 ? 54.812 63.188 54.25 1 37.25 36 HIS B C 1
ATOM 1731 O O . HIS B 1 36 ? 55.625 62.25 54.125 1 37.25 36 HIS B O 1
ATOM 1737 N N . ALA B 1 37 ? 53.625 62.75 54.406 1 34.25 37 ALA B N 1
ATOM 1738 C CA . ALA B 1 37 ? 53.188 61.562 53.688 1 34.25 37 ALA B CA 1
ATOM 1739 C C . ALA B 1 37 ? 53.25 61.719 52.188 1 34.25 37 ALA B C 1
ATOM 1741 O O . ALA B 1 37 ? 52.781 62.719 51.625 1 34.25 37 ALA B O 1
ATOM 1742 N N . LEU B 1 38 ? 54.312 61.188 51.594 1 40.19 38 LEU B N 1
ATOM 1743 C CA . LEU B 1 38 ? 54.469 61.125 50.125 1 40.19 38 LEU B CA 1
ATOM 1744 C C . LEU B 1 38 ? 53.156 60.719 49.469 1 40.19 38 LEU B C 1
ATOM 1746 O O . LEU B 1 38 ? 52.406 59.938 50 1 40.19 38 LEU B O 1
ATOM 1750 N N . PRO B 1 39 ? 52.656 61.562 48.469 1 36.84 39 PRO B N 1
ATOM 1751 C CA . PRO B 1 39 ? 51.375 61.344 47.812 1 36.84 39 PRO B CA 1
ATOM 1752 C C . PRO B 1 39 ? 51.188 59.906 47.312 1 36.84 39 PRO B C 1
ATOM 1754 O O . PRO B 1 39 ? 52.156 59.281 46.875 1 36.84 39 PRO B O 1
ATOM 1757 N N . ARG B 1 40 ? 50.406 59.094 48 1 34.56 40 ARG B N 1
ATOM 1758 C CA . ARG B 1 40 ? 50.094 57.75 47.531 1 34.56 40 ARG B CA 1
ATOM 1759 C C . ARG B 1 40 ? 49.688 57.781 46.062 1 34.56 40 ARG B C 1
ATOM 1761 O O . ARG B 1 40 ? 48.812 58.562 45.656 1 34.56 40 ARG B O 1
ATOM 1768 N N . ALA B 1 41 ? 50.5 57.281 45.156 1 38.09 41 ALA B N 1
ATOM 1769 C CA . ALA B 1 41 ? 50.188 57.062 43.719 1 38.09 41 ALA B CA 1
ATOM 1770 C C . ALA B 1 41 ? 48.75 56.531 43.562 1 38.09 41 ALA B C 1
ATOM 1772 O O . ALA B 1 41 ? 48.312 55.688 44.344 1 38.09 41 ALA B O 1
ATOM 1773 N N . SER B 1 42 ? 47.781 57.344 43 1 39.38 42 SER B N 1
ATOM 1774 C CA . SER B 1 42 ? 46.438 56.969 42.594 1 39.38 42 SER B CA 1
ATOM 1775 C C . SER B 1 42 ? 46.406 55.594 41.969 1 39.38 42 SER B C 1
ATOM 1777 O O . SER B 1 42 ? 47.031 55.375 40.938 1 39.38 42 SER B O 1
ATOM 1779 N N . SER B 1 43 ? 46.312 54.562 42.75 1 38.72 43 SER B N 1
ATOM 1780 C CA . SER B 1 43 ? 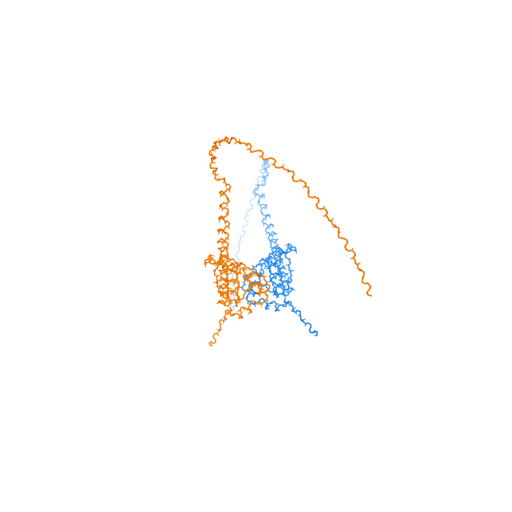46.312 53.188 42.219 1 38.72 43 SER B CA 1
ATOM 1781 C C . SER B 1 43 ? 45.281 53.062 41.094 1 38.72 43 SER B C 1
ATOM 1783 O O . SER B 1 43 ? 44.125 53.5 41.25 1 38.72 43 SER B O 1
ATOM 1785 N N . ALA B 1 44 ? 45.719 52.938 39.812 1 46.22 44 ALA B N 1
ATOM 1786 C CA . ALA B 1 44 ? 44.875 52.562 38.656 1 46.22 44 ALA B CA 1
ATOM 1787 C C . ALA B 1 44 ? 43.812 51.562 39.094 1 46.22 44 ALA B C 1
ATOM 1789 O O . ALA B 1 44 ? 44.031 50.719 39.969 1 46.22 44 ALA B O 1
ATOM 1790 N N . PRO B 1 45 ? 42.531 52 38.938 1 50.47 45 PRO B N 1
ATOM 1791 C CA . PRO B 1 45 ? 41.5 51.062 39.375 1 50.47 45 PRO B CA 1
ATOM 1792 C C . PRO B 1 45 ? 41.844 49.625 39 1 50.47 45 PRO B C 1
ATOM 1794 O O . PRO B 1 45 ? 42.562 49.375 38.031 1 50.47 45 PRO B O 1
ATOM 1797 N N . SER B 1 46 ? 41.969 48.75 40 1 51.31 46 SER B N 1
ATOM 1798 C CA . SER B 1 46 ? 42.344 47.344 39.781 1 51.31 46 SER B CA 1
ATOM 1799 C C . SER B 1 46 ? 41.469 46.688 38.75 1 51.31 46 SER B C 1
ATOM 1801 O O . SER B 1 46 ? 40.344 47.156 38.5 1 51.31 46 SER B O 1
ATOM 1803 N N . PRO B 1 47 ? 42 45.875 37.938 1 58.75 47 PRO B N 1
ATOM 1804 C CA . PRO B 1 47 ? 41.25 45.156 36.875 1 58.75 47 PRO B CA 1
ATOM 1805 C C . PRO B 1 47 ? 39.938 44.562 37.406 1 58.75 47 PRO B C 1
ATOM 1807 O O . PRO B 1 47 ? 38.969 44.438 36.656 1 58.75 47 PRO B O 1
ATOM 1810 N N . LEU B 1 48 ? 39.812 44.5 38.688 1 61.34 48 LEU B N 1
ATOM 1811 C CA . LEU B 1 48 ? 38.594 43.938 39.281 1 61.34 48 LEU B CA 1
ATOM 1812 C C . LEU B 1 48 ? 37.469 44.969 39.281 1 61.34 48 LEU B C 1
ATOM 1814 O O . LEU B 1 48 ? 36.312 44.625 39.031 1 61.34 48 LEU B O 1
ATOM 1818 N N . GLU B 1 49 ? 37.812 46.188 39.594 1 60.47 49 GLU B N 1
ATOM 1819 C CA . GLU B 1 49 ? 36.781 47.219 39.625 1 60.47 49 GLU B CA 1
ATOM 1820 C C . GLU B 1 49 ? 36.25 47.5 38.219 1 60.47 49 GLU B C 1
ATOM 1822 O O . GLU B 1 49 ? 35.062 47.75 38.031 1 60.47 49 GLU B O 1
ATOM 1827 N N . GLU B 1 50 ? 37.219 47.406 37.25 1 57.56 50 GLU B N 1
ATOM 1828 C CA . GLU B 1 50 ? 36.75 47.531 35.875 1 57.56 50 GLU B CA 1
ATOM 1829 C C . GLU B 1 50 ? 35.906 46.312 35.469 1 57.56 50 GLU B C 1
ATOM 1831 O O . GLU B 1 50 ? 34.906 46.469 34.75 1 57.56 50 GLU B O 1
ATOM 1836 N N . LEU B 1 51 ? 36.125 45.125 36.031 1 58.38 51 LEU B N 1
ATOM 1837 C CA . LEU B 1 51 ? 35.344 43.938 35.781 1 58.38 51 LEU B CA 1
ATOM 1838 C C . LEU B 1 51 ? 33.969 44.031 36.469 1 58.38 51 LEU B C 1
ATOM 1840 O O . LEU B 1 51 ? 32.969 43.656 35.906 1 58.38 51 LEU B O 1
ATOM 1844 N N . GLN B 1 52 ? 33.875 44.594 37.625 1 54.31 52 GLN B N 1
ATOM 1845 C CA . GLN B 1 52 ? 32.594 44.75 38.344 1 54.31 52 GLN B CA 1
ATOM 1846 C C . GLN B 1 52 ? 31.688 45.75 37.656 1 54.31 52 GLN B C 1
ATOM 1848 O O . GLN B 1 52 ? 30.484 45.531 37.531 1 54.31 52 GLN B O 1
ATOM 1853 N N . ALA B 1 53 ? 32.188 46.906 37.156 1 56.31 53 ALA B N 1
ATOM 1854 C CA . ALA B 1 53 ? 31.359 47.875 36.469 1 56.31 53 ALA B CA 1
ATOM 1855 C C . ALA B 1 53 ? 30.812 47.281 35.156 1 56.31 53 ALA B C 1
ATOM 1857 O O . ALA B 1 53 ? 29.656 47.5 34.812 1 56.31 53 ALA B O 1
ATOM 1858 N N . ARG B 1 54 ? 31.609 46.438 34.469 1 54.84 54 ARG B N 1
ATOM 1859 C CA . ARG B 1 54 ? 31.109 45.75 33.281 1 54.84 54 ARG B CA 1
ATOM 1860 C C . ARG B 1 54 ? 30.078 44.688 33.625 1 54.84 54 ARG B C 1
ATOM 1862 O O . ARG B 1 54 ? 29.109 44.5 32.906 1 54.84 54 ARG B O 1
ATOM 1869 N N . PHE B 1 55 ? 30.203 44.062 34.812 1 54.66 55 PHE B N 1
ATOM 1870 C CA . PHE B 1 55 ? 29.188 43.094 35.25 1 54.66 55 PHE B CA 1
ATOM 1871 C C . PHE B 1 55 ? 27.906 43.812 35.625 1 54.66 55 PHE B C 1
ATOM 1873 O O . PHE B 1 55 ? 26.812 43.312 35.312 1 54.66 55 PHE B O 1
ATOM 1880 N N . GLU B 1 56 ? 27.891 44.938 36.375 1 53.53 56 GLU B N 1
ATOM 1881 C CA . GLU B 1 56 ? 26.672 45.656 36.75 1 53.53 56 GLU B CA 1
ATOM 1882 C C . GLU B 1 56 ? 25.969 46.219 35.5 1 53.53 56 GLU B C 1
ATOM 1884 O O . GLU B 1 56 ? 24.75 46.188 35.406 1 53.53 56 GLU B O 1
ATOM 1889 N N . LEU B 1 57 ? 26.703 46.781 34.594 1 48.19 57 LEU B N 1
ATOM 1890 C CA . LEU B 1 57 ? 26.078 47.219 33.344 1 48.19 57 LEU B CA 1
ATOM 1891 C C . LEU B 1 57 ? 25.5 46.031 32.594 1 48.19 57 LEU B C 1
ATOM 1893 O O . LEU B 1 57 ? 24.406 46.094 32.031 1 48.19 57 LEU B O 1
ATOM 1897 N N . PHE B 1 58 ? 26.234 44.875 32.625 1 48.38 58 PHE B N 1
ATOM 1898 C CA . PHE B 1 58 ? 25.688 43.688 31.953 1 48.38 58 PHE B CA 1
ATOM 1899 C C . PHE B 1 58 ? 24.469 43.188 32.688 1 48.38 58 PHE B C 1
ATOM 1901 O O . PHE B 1 58 ? 23.469 42.781 32.062 1 48.38 58 PHE B O 1
ATOM 1908 N N . SER B 1 59 ? 24.469 43.188 34.031 1 48.97 59 SER B N 1
ATOM 1909 C CA . SER B 1 59 ? 23.359 42.656 34.781 1 48.97 59 SER B CA 1
ATOM 1910 C C . SER B 1 59 ? 22.141 43.594 34.688 1 48.97 59 SER B C 1
ATOM 1912 O O . SER B 1 59 ? 21 43.094 34.688 1 48.97 59 SER B O 1
ATOM 1914 N N . GLU B 1 60 ? 22.266 44.938 34.844 1 49.66 60 GLU B N 1
ATOM 1915 C CA . GLU B 1 60 ? 21.062 45.781 34.781 1 49.66 60 GLU B CA 1
ATOM 1916 C C . GLU B 1 60 ? 20.562 45.875 33.344 1 49.66 60 GLU B C 1
ATOM 1918 O O . GLU B 1 60 ? 19.344 45.906 33.094 1 49.66 60 GLU B O 1
ATOM 1923 N N . GLY B 1 61 ? 21.375 46.312 32.344 1 39.59 61 GLY B N 1
ATOM 1924 C CA . GLY B 1 61 ? 20.938 46.438 30.984 1 39.59 61 GLY B CA 1
ATOM 1925 C C . GLY B 1 61 ? 20.5 45.125 30.375 1 39.59 61 GLY B C 1
ATOM 1926 O O . GLY B 1 61 ? 19.562 45.062 29.578 1 39.59 61 GLY B O 1
ATOM 1927 N N . LYS B 1 62 ? 21.453 44.188 30.531 1 44.62 62 LYS B N 1
ATOM 1928 C CA . LYS B 1 62 ? 21.172 42.938 29.844 1 44.62 62 LYS B CA 1
ATOM 1929 C C . LYS B 1 62 ? 19.984 42.219 30.484 1 44.62 62 LYS B C 1
ATOM 1931 O O . LYS B 1 62 ? 19.328 41.406 29.859 1 44.62 62 LYS B O 1
ATOM 1936 N N . ARG B 1 63 ? 19.891 42.469 31.609 1 48.84 63 ARG B N 1
ATOM 1937 C CA . ARG B 1 63 ? 18.875 41.688 32.281 1 48.84 63 ARG B CA 1
ATOM 1938 C C . ARG B 1 63 ? 17.469 42.188 31.969 1 48.84 63 ARG B C 1
ATOM 1940 O O . ARG B 1 63 ? 16.562 41.406 31.719 1 48.84 63 ARG B O 1
ATOM 1947 N N . ALA B 1 64 ? 17.266 43.438 32.156 1 52.41 64 ALA B N 1
ATOM 1948 C CA . ALA B 1 64 ? 15.898 43.906 31.938 1 52.41 64 ALA B CA 1
ATOM 1949 C C . ALA B 1 64 ? 15.609 44.031 30.438 1 52.41 64 ALA B C 1
ATOM 1951 O O . ALA B 1 64 ? 14.539 43.625 29.969 1 52.41 64 ALA B O 1
ATOM 1952 N N . GLY B 1 65 ? 16.422 44.719 29.609 1 53 65 GLY B N 1
ATOM 1953 C CA . GLY B 1 65 ? 16.266 44.812 28.172 1 53 65 GLY B CA 1
ATOM 1954 C C . GLY B 1 65 ? 16.406 43.5 27.453 1 53 65 GLY B C 1
ATOM 1955 O O . GLY B 1 65 ? 15.641 43.188 26.531 1 53 65 GLY B O 1
ATOM 1956 N N . GLY B 1 66 ? 17.344 42.688 27.922 1 55.88 66 GLY B N 1
ATOM 1957 C CA . GLY B 1 66 ? 17.547 41.375 27.359 1 55.88 66 GLY B CA 1
ATOM 1958 C C . GLY B 1 66 ? 16.422 40.406 27.672 1 55.88 66 GLY B C 1
ATOM 1959 O O . GLY B 1 66 ? 15.977 39.656 26.797 1 55.88 66 GLY B O 1
ATOM 1960 N N . PHE B 1 67 ? 15.922 40.531 28.906 1 63.91 67 PHE B N 1
ATOM 1961 C CA . PHE B 1 67 ? 14.812 39.688 29.297 1 63.91 67 PHE B CA 1
ATOM 1962 C C . PHE B 1 67 ? 13.539 40.062 28.562 1 63.91 67 PHE B C 1
ATOM 1964 O O . PHE B 1 67 ? 12.82 39.219 28.047 1 63.91 67 PHE B O 1
ATOM 1971 N N . LYS B 1 68 ? 13.188 41.438 28.531 1 69.56 68 LYS B N 1
ATOM 1972 C CA . LYS B 1 68 ? 12.023 41.906 27.797 1 69.56 68 LYS B CA 1
ATOM 1973 C C . LYS B 1 68 ? 12.156 41.594 26.312 1 69.56 68 LYS B C 1
ATOM 1975 O O . LYS B 1 68 ? 11.18 41.219 25.656 1 69.56 68 LYS B O 1
ATOM 1980 N N . GLN B 1 69 ? 13.352 41.781 25.719 1 69.88 69 GLN B N 1
ATOM 1981 C CA . GLN B 1 69 ? 13.602 41.438 24.328 1 69.88 69 GLN B CA 1
ATOM 1982 C C . GLN B 1 69 ? 13.508 39.938 24.125 1 69.88 69 GLN B C 1
ATOM 1984 O O . GLN B 1 69 ? 12.977 39.469 23.109 1 69.88 69 GLN B O 1
ATOM 1989 N N . GLY B 1 70 ? 14.07 39.156 25.016 1 68.38 70 GLY B N 1
ATOM 1990 C CA . GLY B 1 70 ? 13.914 37.719 24.969 1 68.38 70 GLY B CA 1
ATOM 1991 C C . GLY B 1 70 ? 12.469 37.25 25.031 1 68.38 70 GLY B C 1
ATOM 1992 O O . GLY B 1 70 ? 12.047 36.406 24.25 1 68.38 70 GLY B O 1
ATOM 1993 N N . VAL B 1 71 ? 11.766 37.938 25.953 1 69.69 71 VAL B N 1
ATOM 1994 C CA . VAL B 1 71 ? 10.344 37.625 26.078 1 69.69 71 VAL B CA 1
ATOM 1995 C C . VAL B 1 71 ? 9.609 38.062 24.812 1 69.69 71 VAL B C 1
ATOM 1997 O O . VAL B 1 71 ? 8.773 37.344 24.281 1 69.69 71 VAL B O 1
ATOM 2000 N N . ALA B 1 72 ? 9.82 39.25 24.281 1 70.31 72 ALA B N 1
ATOM 2001 C CA . ALA B 1 72 ? 9.219 39.75 23.047 1 70.31 72 ALA B CA 1
ATOM 2002 C C . ALA B 1 72 ? 9.555 38.844 21.859 1 70.31 72 ALA B C 1
ATOM 2004 O O . ALA B 1 72 ? 8.688 38.531 21.031 1 70.31 72 ALA B O 1
ATOM 2005 N N . GLU B 1 73 ? 10.789 38.344 21.766 1 66.31 73 GLU B N 1
ATOM 2006 C CA . GLU B 1 73 ? 11.203 37.406 20.703 1 66.31 73 GLU B CA 1
ATOM 2007 C C . GLU B 1 73 ? 10.516 36.062 20.844 1 66.31 73 GLU B C 1
ATOM 2009 O O . GLU B 1 73 ? 10.094 35.469 19.859 1 66.31 73 GLU B O 1
ATOM 2014 N N . ALA B 1 74 ? 10.391 35.688 22.031 1 68.75 74 ALA B N 1
ATOM 2015 C CA . ALA B 1 74 ? 9.68 34.438 22.297 1 68.75 74 ALA B CA 1
ATOM 2016 C C . ALA B 1 74 ? 8.203 34.562 21.953 1 68.75 74 ALA B C 1
ATOM 2018 O O . ALA B 1 74 ? 7.617 33.656 21.359 1 68.75 74 ALA B O 1
ATOM 2019 N N . ILE B 1 75 ? 7.648 35.719 22.312 1 67.12 75 ILE B N 1
ATOM 2020 C CA . ILE B 1 75 ? 6.242 35.969 22 1 67.12 75 ILE B CA 1
ATOM 2021 C C . ILE B 1 75 ? 6.062 36.094 20.5 1 67.12 75 ILE B C 1
ATOM 2023 O O . ILE B 1 75 ? 5.145 35.531 19.922 1 67.12 75 ILE B O 1
ATOM 2027 N N . ALA B 1 76 ? 6.875 36.906 19.828 1 65.94 76 ALA B N 1
ATOM 2028 C CA . ALA B 1 76 ? 6.836 37.031 18.375 1 65.94 76 ALA B CA 1
ATOM 2029 C C . ALA B 1 76 ? 7.02 35.688 17.688 1 65.94 76 ALA B C 1
ATOM 2031 O O . ALA B 1 76 ? 6.336 35.375 16.703 1 65.94 76 ALA B O 1
ATOM 2032 N N . GLY B 1 77 ? 7.902 34.969 18.25 1 71.62 77 GLY B N 1
ATOM 2033 C CA . GLY B 1 77 ? 8.109 33.594 17.75 1 71.62 77 GLY B CA 1
ATOM 2034 C C . GLY B 1 77 ? 6.871 32.75 17.875 1 71.62 77 GLY B C 1
ATOM 2035 O O . GLY B 1 77 ? 6.523 32 16.938 1 71.62 77 GLY B O 1
ATOM 2036 N N . LYS B 1 78 ? 6.277 32.906 19 1 73.5 78 LYS B N 1
ATOM 2037 C CA . LYS B 1 78 ? 5.055 32.156 19.234 1 73.5 78 LYS B CA 1
ATOM 2038 C C . LYS B 1 78 ? 3.936 32.625 18.312 1 73.5 78 LYS B C 1
ATOM 2040 O O . LYS B 1 78 ? 3.213 31.797 17.75 1 73.5 78 LYS B O 1
ATOM 2045 N N . PHE B 1 79 ? 3.75 33.938 18.234 1 74.62 79 PHE B N 1
ATOM 2046 C CA . PHE B 1 79 ? 2.725 34.5 17.359 1 74.62 79 PHE B CA 1
ATOM 2047 C C . PHE B 1 79 ? 2.945 34.031 15.914 1 74.62 79 PHE B C 1
ATOM 2049 O O . PHE B 1 79 ? 1.988 33.688 15.211 1 74.62 79 PHE B O 1
ATOM 2056 N N . ASP B 1 80 ? 4.125 33.969 15.547 1 84.62 80 ASP B N 1
ATOM 2057 C CA . ASP B 1 80 ? 4.445 33.5 14.195 1 84.62 80 ASP B CA 1
ATOM 2058 C C . ASP B 1 80 ? 4.125 32.031 14.016 1 84.62 80 ASP B C 1
ATOM 2060 O O . ASP B 1 80 ? 3.518 31.625 13.023 1 84.62 80 ASP B O 1
ATOM 2064 N N . ARG B 1 81 ? 4.352 31.391 15.148 1 88 81 ARG B N 1
ATOM 2065 C CA . ARG B 1 81 ? 4.062 29.953 15.102 1 88 81 ARG B CA 1
ATOM 2066 C C . ARG B 1 81 ? 2.562 29.703 15 1 88 81 ARG B C 1
ATOM 2068 O O . ARG B 1 81 ? 2.125 28.812 14.266 1 88 81 ARG B O 1
ATOM 2075 N N . ASP B 1 82 ? 1.778 30.438 15.695 1 92.94 82 ASP B N 1
ATOM 2076 C CA . ASP B 1 82 ? 0.327 30.281 15.703 1 92.94 82 ASP B CA 1
ATOM 2077 C C . ASP B 1 82 ? -0.271 30.688 14.359 1 92.94 82 ASP B C 1
ATOM 2079 O O . ASP B 1 82 ? -1.214 30.062 13.875 1 92.94 82 ASP B O 1
ATOM 2083 N N . ALA B 1 83 ? 0.243 31.688 13.82 1 94.69 83 ALA B N 1
ATOM 2084 C CA . ALA B 1 83 ? -0.24 32.156 12.523 1 94.69 83 ALA B CA 1
ATOM 2085 C C . ALA B 1 83 ? 0.035 31.109 11.438 1 94.69 83 ALA B C 1
ATOM 2087 O O . ALA B 1 83 ? -0.81 30.859 10.57 1 94.69 83 ALA B O 1
ATOM 2088 N N . VAL B 1 84 ? 1.18 30.484 11.508 1 95.69 84 VAL B N 1
ATOM 2089 C CA . VAL B 1 84 ? 1.531 29.469 10.516 1 95.69 84 VAL B CA 1
ATOM 2090 C C . VAL B 1 84 ? 0.641 28.234 10.688 1 95.69 84 VAL B C 1
ATOM 2092 O O . VAL B 1 84 ? 0.182 27.656 9.703 1 95.69 84 VAL B O 1
ATOM 2095 N N . ALA B 1 85 ? 0.44 27.891 11.898 1 96.5 85 ALA B N 1
ATOM 2096 C CA . ALA B 1 85 ? -0.448 26.766 12.18 1 96.5 85 ALA B CA 1
ATOM 2097 C C . ALA B 1 85 ? -1.847 27.016 11.625 1 96.5 85 ALA B C 1
ATOM 2099 O O . ALA B 1 85 ? -2.465 26.125 11.047 1 96.5 85 ALA B O 1
ATOM 2100 N N . ALA B 1 86 ? -2.314 28.266 11.789 1 96.81 86 ALA B N 1
ATOM 2101 C CA . ALA B 1 86 ? -3.621 28.625 11.25 1 96.81 86 ALA B CA 1
ATOM 2102 C C . ALA B 1 86 ? -3.627 28.562 9.727 1 96.81 86 ALA B C 1
ATOM 2104 O O . ALA B 1 86 ? -4.605 28.109 9.117 1 96.81 86 ALA B O 1
ATOM 2105 N N . GLU B 1 87 ? -2.588 28.969 9.133 1 97.31 87 GLU B N 1
ATOM 2106 C CA . GLU B 1 87 ? -2.461 28.891 7.684 1 97.31 87 GLU B CA 1
ATOM 2107 C C . GLU B 1 87 ? -2.5 27.438 7.203 1 97.31 87 GLU B C 1
ATOM 2109 O O . GLU B 1 87 ? -3.186 27.125 6.23 1 97.31 87 GLU B O 1
ATOM 2114 N N . VAL B 1 88 ? -1.748 26.594 7.867 1 98.19 88 VAL B N 1
ATOM 2115 C CA . VAL B 1 88 ? -1.688 25.188 7.512 1 98.19 88 VAL B CA 1
ATOM 2116 C C . VAL B 1 88 ? -3.08 24.562 7.621 1 98.19 88 VAL B C 1
ATOM 2118 O O . VAL B 1 88 ? -3.498 23.797 6.746 1 98.19 88 VAL B O 1
ATOM 2121 N N . GLN B 1 89 ? -3.77 24.891 8.594 1 98.25 89 GLN B N 1
ATOM 2122 C CA . GLN B 1 89 ? -5.113 24.344 8.781 1 98.25 89 GLN B CA 1
ATOM 2123 C C . GLN B 1 89 ? -6.059 24.844 7.691 1 98.25 89 GLN B C 1
ATOM 2125 O O . GLN B 1 89 ? -6.906 24.094 7.203 1 98.25 89 GLN B O 1
ATOM 2130 N N . THR B 1 90 ? -5.91 26.109 7.352 1 98.44 90 THR B N 1
ATOM 2131 C CA . THR B 1 90 ? -6.711 26.672 6.27 1 98.44 90 THR B CA 1
ATOM 2132 C C . THR B 1 90 ? -6.414 25.953 4.953 1 98.44 90 THR B C 1
ATOM 2134 O O . THR B 1 90 ? -7.336 25.594 4.215 1 98.44 90 THR B O 1
ATOM 2137 N N . LEU B 1 91 ? -5.16 25.719 4.691 1 98.56 91 LEU B N 1
ATOM 2138 C CA . LEU B 1 91 ? -4.762 25 3.484 1 98.56 91 LEU B CA 1
ATOM 2139 C C . LEU B 1 91 ? -5.297 23.578 3.496 1 98.56 91 LEU B C 1
ATOM 2141 O O . LEU B 1 91 ? -5.824 23.094 2.49 1 98.56 91 LEU B O 1
ATOM 2145 N N . ALA B 1 92 ? -5.207 22.938 4.652 1 98.62 92 ALA B N 1
ATOM 2146 C CA . ALA B 1 92 ? -5.621 21.547 4.809 1 98.62 92 ALA B CA 1
ATOM 2147 C C . ALA B 1 92 ? -7.113 21.391 4.539 1 98.62 92 ALA B C 1
ATOM 2149 O O . ALA B 1 92 ? -7.57 20.312 4.137 1 98.62 92 ALA B O 1
ATOM 2150 N N . ALA B 1 93 ? -7.852 22.438 4.715 1 98.44 93 ALA B N 1
ATOM 2151 C CA . ALA B 1 93 ? -9.305 22.375 4.57 1 98.44 93 ALA B CA 1
ATOM 2152 C C . ALA B 1 93 ? -9.75 23.031 3.268 1 98.44 93 ALA B C 1
ATOM 2154 O O . ALA B 1 93 ? -10.953 23.156 3.006 1 98.44 93 ALA B O 1
ATOM 2155 N N . SER B 1 94 ? -8.828 23.422 2.426 1 98.69 94 SER B N 1
ATOM 2156 C CA . SER B 1 94 ? -9.133 24.25 1.268 1 98.69 94 SER B CA 1
ATOM 2157 C C . SER B 1 94 ? -9.672 23.422 0.111 1 98.69 94 SER B C 1
ATOM 2159 O O . SER B 1 94 ? -10.156 23.969 -0.881 1 98.69 94 SER B O 1
ATOM 2161 N N . ALA B 1 95 ? -9.57 22.125 0.101 1 98.69 95 ALA B N 1
ATOM 2162 C CA . ALA B 1 95 ? -10.086 21.188 -0.884 1 98.69 95 ALA B CA 1
ATOM 2163 C C . ALA B 1 95 ? -10.492 19.859 -0.223 1 98.69 95 ALA B C 1
ATOM 2165 O O . ALA B 1 95 ? -10.102 19.594 0.915 1 98.69 95 ALA B O 1
ATOM 2166 N N . PRO B 1 96 ? -11.297 19.062 -0.861 1 98.69 96 PRO B N 1
ATOM 2167 C CA . PRO B 1 96 ? -11.719 17.781 -0.284 1 98.69 96 PRO B CA 1
ATOM 2168 C C . PRO B 1 96 ? -10.547 16.875 0.079 1 98.69 96 PRO B C 1
ATOM 2170 O O . PRO B 1 96 ? -10.641 16.078 1.011 1 98.69 96 PRO B O 1
ATOM 2173 N N . LEU B 1 97 ? -9.523 16.969 -0.653 1 98.88 97 LEU B N 1
ATOM 2174 C CA . LEU B 1 97 ? -8.297 16.203 -0.478 1 98.88 97 LEU B CA 1
ATOM 2175 C C . LEU B 1 97 ? -7.066 17.078 -0.69 1 98.88 97 LEU B C 1
ATOM 2177 O O . LEU B 1 97 ? -6.91 17.688 -1.752 1 98.88 97 LEU B O 1
ATOM 2181 N N . VAL B 1 98 ? -6.191 17.172 0.357 1 98.94 98 VAL B N 1
ATOM 2182 C CA . VAL B 1 98 ? -5.008 18.016 0.291 1 98.94 98 VAL B CA 1
ATOM 2183 C C . VAL B 1 98 ? -3.771 17.219 0.7 1 98.94 98 VAL B C 1
ATOM 2185 O O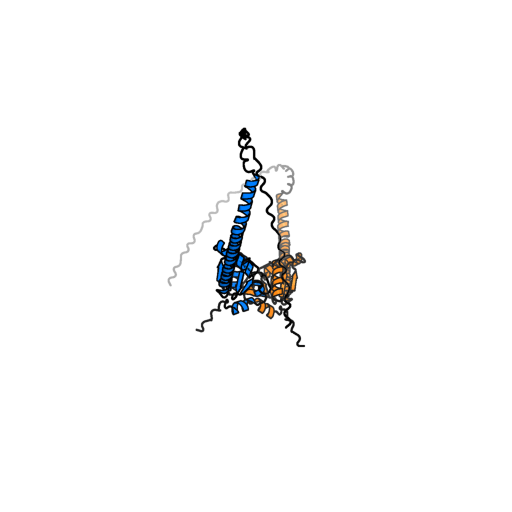 . VAL B 1 98 ? -3.791 16.5 1.702 1 98.94 98 VAL B O 1
ATOM 2188 N N . LEU B 1 99 ? -2.75 17.312 -0.075 1 98.88 99 LEU B N 1
ATOM 2189 C CA . LEU B 1 99 ? -1.456 16.719 0.244 1 98.88 99 LEU B CA 1
ATOM 2190 C C . LEU B 1 99 ? -0.386 17.797 0.392 1 98.88 99 LEU B C 1
ATOM 2192 O O . LEU B 1 99 ? -0.172 18.594 -0.523 1 98.88 99 LEU B O 1
ATOM 2196 N N . PHE B 1 100 ? 0.236 17.844 1.586 1 98.88 100 PHE B N 1
ATOM 2197 C CA . PHE B 1 100 ? 1.496 18.578 1.72 1 98.88 100 PHE B CA 1
ATOM 2198 C C . PHE B 1 100 ? 2.668 17.703 1.281 1 98.88 100 PHE B C 1
ATOM 2200 O O . PHE B 1 100 ? 2.836 16.578 1.773 1 98.88 100 PHE B O 1
ATOM 2207 N N . THR B 1 101 ? 3.484 18.203 0.318 1 98.44 101 THR B N 1
ATOM 2208 C CA . THR B 1 101 ? 4.484 17.359 -0.317 1 98.44 101 THR B CA 1
ATOM 2209 C C . THR B 1 101 ? 5.801 18.109 -0.496 1 98.44 101 THR B C 1
ATOM 2211 O O . THR B 1 101 ? 5.895 19.281 -0.164 1 98.44 101 THR B O 1
ATOM 2214 N N . TRP B 1 102 ? 6.801 17.344 -0.929 1 95.31 102 TRP B N 1
ATOM 2215 C CA . TRP B 1 102 ? 7.984 17.891 -1.579 1 95.31 102 TRP B CA 1
ATOM 2216 C C . TRP B 1 102 ? 8.352 17.062 -2.814 1 95.31 102 TRP B C 1
ATOM 2218 O O . TRP B 1 102 ? 8.094 15.859 -2.869 1 95.31 102 TRP B O 1
ATOM 2228 N N . GLU B 1 103 ? 8.812 17.688 -3.842 1 91.69 103 GLU B N 1
ATOM 2229 C CA . GLU B 1 103 ? 8.906 17.172 -5.203 1 91.69 103 GLU B CA 1
ATOM 2230 C C . GLU B 1 103 ? 9.711 15.867 -5.246 1 91.69 103 GLU B C 1
ATOM 2232 O O . GLU B 1 103 ? 9.312 14.906 -5.906 1 91.69 103 GLU B O 1
ATOM 2237 N N . ALA B 1 104 ? 10.75 15.758 -4.496 1 90.88 104 ALA B N 1
ATOM 2238 C CA . ALA B 1 104 ? 11.695 14.656 -4.66 1 90.88 104 ALA B CA 1
ATOM 2239 C C . ALA B 1 104 ? 11.281 13.453 -3.822 1 90.88 104 ALA B C 1
ATOM 2241 O O . ALA B 1 104 ? 11.883 12.375 -3.926 1 90.88 104 ALA B O 1
ATOM 2242 N N . SER B 1 105 ? 10.211 13.547 -3.119 1 95.75 105 SER B N 1
ATOM 2243 C CA . SER B 1 105 ? 9.906 12.508 -2.145 1 95.75 105 SER B CA 1
ATOM 2244 C C . SER B 1 105 ? 9.242 11.305 -2.809 1 95.75 105 SER B C 1
ATOM 2246 O O . SER B 1 105 ? 8.18 11.438 -3.418 1 95.75 105 SER B O 1
ATOM 2248 N N . PRO B 1 106 ? 9.82 10.125 -2.648 1 97.56 106 PRO B N 1
ATOM 2249 C CA . PRO B 1 106 ? 9.227 8.914 -3.219 1 97.56 106 PRO B CA 1
ATOM 2250 C C . PRO B 1 106 ? 7.867 8.578 -2.604 1 97.56 106 PRO B C 1
ATOM 2252 O O . PRO B 1 106 ? 6.973 8.094 -3.305 1 97.56 106 PRO B O 1
ATOM 2255 N N . SER B 1 107 ? 7.777 8.766 -1.306 1 98 107 SER B N 1
ATOM 2256 C CA . SER B 1 107 ? 6.504 8.477 -0.649 1 98 107 SER B CA 1
ATOM 2257 C C . SER B 1 107 ? 5.395 9.375 -1.179 1 98 107 SER B C 1
ATOM 2259 O O . SER B 1 107 ? 4.242 8.953 -1.28 1 98 107 SER B O 1
ATOM 2261 N N . CYS B 1 108 ? 5.715 10.609 -1.498 1 98.62 108 CYS B N 1
ATOM 2262 C CA . CYS B 1 108 ? 4.734 11.523 -2.08 1 98.62 108 CYS B CA 1
ATOM 2263 C C . CYS B 1 108 ? 4.312 11.055 -3.467 1 98.62 108 CYS B C 1
ATOM 2265 O O . CYS B 1 108 ? 3.123 11.062 -3.795 1 98.62 108 CYS B O 1
ATOM 2267 N N . LYS B 1 109 ? 5.266 10.648 -4.246 1 98.44 109 LYS B N 1
ATOM 2268 C CA . LYS B 1 109 ? 4.957 10.141 -5.578 1 98.44 109 LYS B CA 1
ATOM 2269 C C . LYS B 1 109 ? 4.098 8.883 -5.5 1 98.44 109 LYS B C 1
ATOM 2271 O O . LYS B 1 109 ? 3.156 8.719 -6.281 1 98.44 109 LYS B O 1
ATOM 2276 N N . LYS B 1 110 ? 4.434 8.047 -4.562 1 98.44 110 LYS B N 1
ATOM 2277 C CA . LYS B 1 110 ? 3.656 6.828 -4.367 1 98.44 110 LYS B CA 1
ATOM 2278 C C . LYS B 1 110 ? 2.215 7.148 -3.982 1 98.44 110 LYS B C 1
ATOM 2280 O O . LYS B 1 110 ? 1.276 6.566 -4.531 1 98.44 110 LYS B O 1
ATOM 2285 N N . ALA B 1 111 ? 2.037 8.039 -3.086 1 98.75 111 ALA B N 1
ATOM 2286 C CA . ALA B 1 111 ? 0.695 8.422 -2.658 1 98.75 111 ALA B CA 1
ATOM 2287 C C . ALA B 1 111 ? -0.124 8.953 -3.83 1 98.75 111 ALA B C 1
ATOM 2289 O O . ALA B 1 111 ? -1.294 8.602 -3.99 1 98.75 111 ALA B O 1
ATOM 2290 N N . LEU B 1 112 ? 0.492 9.766 -4.621 1 98.62 112 LEU B N 1
ATOM 2291 C CA . LEU B 1 112 ? -0.218 10.344 -5.758 1 98.62 112 LEU B CA 1
ATOM 2292 C C . LEU B 1 112 ? -0.612 9.258 -6.754 1 98.62 112 LEU B C 1
ATOM 2294 O O . LEU B 1 112 ? -1.717 9.289 -7.301 1 98.62 112 LEU B O 1
ATOM 2298 N N . LYS B 1 113 ? 0.267 8.344 -6.988 1 98.38 113 LYS B N 1
ATOM 2299 C CA . LYS B 1 113 ? -0.04 7.234 -7.891 1 98.38 113 LYS B CA 1
ATOM 2300 C C . LYS B 1 113 ? -1.211 6.406 -7.363 1 98.38 113 LYS B C 1
ATOM 2302 O O . LYS B 1 113 ? -2.119 6.059 -8.125 1 98.38 113 LYS B O 1
ATOM 2307 N N . LEU B 1 114 ? -1.156 6.082 -6.129 1 98.69 114 LEU B N 1
ATOM 2308 C CA . LEU B 1 114 ? -2.201 5.266 -5.523 1 98.69 114 LEU B CA 1
ATOM 2309 C C . LEU B 1 114 ? -3.535 6.004 -5.516 1 98.69 114 LEU B C 1
ATOM 2311 O O . LEU B 1 114 ? -4.586 5.406 -5.754 1 98.69 114 LEU B O 1
ATOM 2315 N N . LEU B 1 115 ? -3.521 7.277 -5.262 1 98.75 115 LEU B N 1
ATOM 2316 C CA . LEU B 1 115 ? -4.742 8.07 -5.273 1 98.75 115 LEU B CA 1
ATOM 2317 C C . LEU B 1 115 ? -5.324 8.156 -6.684 1 98.75 115 LEU B C 1
ATOM 2319 O O . LEU B 1 115 ? -6.543 8.203 -6.852 1 98.75 115 LEU B O 1
ATOM 2323 N N . ALA B 1 116 ? -4.445 8.172 -7.672 1 98.38 116 ALA B N 1
ATOM 2324 C CA . ALA B 1 116 ? -4.93 8.133 -9.047 1 98.38 116 ALA B CA 1
ATOM 2325 C C . ALA B 1 116 ? -5.684 6.84 -9.336 1 98.38 116 ALA B C 1
ATOM 2327 O O . ALA B 1 116 ? -6.723 6.852 -10.008 1 98.38 116 ALA B O 1
ATOM 2328 N N . ILE B 1 117 ? -5.211 5.734 -8.844 1 98 117 ILE B N 1
ATOM 2329 C CA . ILE B 1 117 ? -5.887 4.453 -8.992 1 98 117 ILE B CA 1
ATOM 2330 C C . ILE B 1 117 ? -7.266 4.516 -8.336 1 98 117 ILE B C 1
ATOM 2332 O O . ILE B 1 117 ? -8.234 3.973 -8.875 1 98 117 ILE B O 1
ATOM 2336 N N . ALA B 1 118 ? -7.348 5.215 -7.25 1 98.25 118 ALA B N 1
ATOM 2337 C CA . ALA B 1 118 ? -8.609 5.367 -6.531 1 98.25 118 ALA B CA 1
ATOM 2338 C C . ALA B 1 118 ? -9.5 6.406 -7.203 1 98.25 118 ALA B C 1
ATOM 2340 O O . ALA B 1 118 ? -10.617 6.664 -6.746 1 98.25 118 ALA B O 1
ATOM 2341 N N . ARG B 1 119 ? -8.969 7.066 -8.227 1 97.88 119 ARG B N 1
ATOM 2342 C CA . ARG B 1 119 ? -9.664 8.125 -8.953 1 97.88 119 ARG B CA 1
ATOM 2343 C C . ARG B 1 119 ? -9.93 9.328 -8.047 1 97.88 119 ARG B C 1
ATOM 2345 O O . ARG B 1 119 ? -11.016 9.906 -8.086 1 97.88 119 ARG B O 1
ATOM 2352 N N . ALA B 1 120 ? -8.977 9.695 -7.242 1 98.44 120 ALA B N 1
ATOM 2353 C CA . ALA B 1 120 ? -9.008 10.867 -6.375 1 98.44 120 ALA B CA 1
ATOM 2354 C C . ALA B 1 120 ? -7.887 11.836 -6.73 1 98.44 120 ALA B C 1
ATOM 2356 O O . ALA B 1 120 ? -6.723 11.445 -6.809 1 98.44 120 ALA B O 1
ATOM 2357 N N . THR B 1 121 ? -8.227 13.102 -6.957 1 96.5 121 THR B N 1
ATOM 2358 C CA . THR B 1 121 ? -7.23 14.109 -7.301 1 96.5 121 THR B CA 1
ATOM 2359 C C . THR B 1 121 ? -7.043 15.102 -6.152 1 96.5 121 THR B C 1
ATOM 2361 O O . THR B 1 121 ? -7.957 15.859 -5.828 1 96.5 121 THR B O 1
ATOM 2364 N N . PRO B 1 122 ? -5.875 15.164 -5.641 1 98.38 122 PRO B N 1
ATOM 2365 C CA . PRO B 1 122 ? -5.645 16.062 -4.508 1 98.38 122 PRO B CA 1
ATOM 2366 C C . PRO B 1 122 ? -5.164 17.438 -4.934 1 98.38 122 PRO B C 1
ATOM 2368 O O . PRO B 1 122 ? -4.555 17.594 -5.996 1 98.38 122 PRO B O 1
ATOM 2371 N N . LYS B 1 123 ? -5.543 18.406 -4.086 1 98.75 123 LYS B N 1
ATOM 2372 C CA . LYS B 1 123 ? -4.762 19.641 -4.098 1 98.75 123 LYS B CA 1
ATOM 2373 C C . LYS B 1 123 ? -3.377 19.422 -3.498 1 98.75 123 LYS B C 1
ATOM 2375 O O . LYS B 1 123 ? -3.25 18.859 -2.412 1 98.75 123 LYS B O 1
ATOM 2380 N N . ILE B 1 124 ? -2.361 19.891 -4.215 1 98.62 124 ILE B N 1
ATOM 2381 C CA . ILE B 1 124 ? -0.984 19.688 -3.779 1 98.62 124 ILE B CA 1
ATOM 2382 C C . ILE B 1 124 ? -0.436 21 -3.199 1 98.62 124 ILE B C 1
ATOM 2384 O O . ILE B 1 124 ? -0.511 22.047 -3.838 1 98.62 124 ILE B O 1
ATOM 2388 N N . VAL B 1 125 ? 0.05 20.906 -1.99 1 98.62 125 VAL B N 1
ATOM 2389 C CA . VAL B 1 125 ? 0.757 22.016 -1.372 1 98.62 125 VAL B CA 1
ATOM 2390 C C . VAL B 1 125 ? 2.248 21.703 -1.284 1 98.62 125 VAL B C 1
ATOM 2392 O O . VAL B 1 125 ? 2.66 20.844 -0.504 1 98.62 125 VAL B O 1
ATOM 2395 N N . ARG B 1 126 ? 3.014 22.453 -2.047 1 98.25 126 ARG B N 1
ATOM 2396 C CA . ARG B 1 126 ? 4.457 22.234 -2.084 1 98.25 126 ARG B CA 1
ATOM 2397 C C . ARG B 1 126 ? 5.145 22.938 -0.923 1 98.25 126 ARG B C 1
ATOM 2399 O O . ARG B 1 126 ? 5.023 24.156 -0.77 1 98.25 126 ARG B O 1
ATOM 2406 N N . LEU B 1 127 ? 5.91 22.109 -0.212 1 98 127 LEU B N 1
ATOM 2407 C CA . LEU B 1 127 ? 6.621 22.656 0.932 1 98 127 LEU B CA 1
ATOM 2408 C C . LEU B 1 127 ? 8.047 23.047 0.554 1 98 127 LEU B C 1
ATOM 2410 O O . LEU B 1 127 ? 8.727 23.75 1.302 1 98 127 LEU B O 1
ATOM 2414 N N . ASP B 1 128 ? 8.492 22.562 -0.564 1 96.81 128 ASP B N 1
ATOM 2415 C CA . ASP B 1 128 ? 9.875 22.812 -0.986 1 96.81 128 ASP B CA 1
ATOM 2416 C C . ASP B 1 128 ? 9.945 23.953 -1.996 1 96.81 128 ASP B C 1
ATOM 2418 O O . ASP B 1 128 ? 11 24.188 -2.588 1 96.81 128 ASP B O 1
ATOM 2422 N N . ASP B 1 129 ? 8.891 24.531 -2.199 1 94.5 129 ASP B N 1
ATOM 2423 C CA . ASP B 1 129 ? 8.852 25.625 -3.166 1 94.5 129 ASP B CA 1
ATOM 2424 C C . ASP B 1 129 ? 8.047 26.812 -2.631 1 94.5 129 ASP B C 1
ATOM 2426 O O . ASP B 1 129 ? 6.844 26.922 -2.883 1 94.5 129 ASP B O 1
ATOM 2430 N N . PRO B 1 130 ? 8.594 27.672 -1.885 1 94.31 130 PRO B N 1
ATOM 2431 C CA . PRO B 1 130 ? 10.008 27.688 -1.496 1 94.31 130 PRO B CA 1
ATOM 2432 C C . PRO B 1 130 ? 10.258 27.031 -0.146 1 94.31 130 PRO B C 1
ATOM 2434 O O . PRO B 1 130 ? 9.359 26.969 0.694 1 94.31 130 PRO B O 1
ATOM 2437 N N . TRP B 1 131 ? 11.484 26.672 0.1 1 94.12 131 TRP B N 1
ATOM 2438 C CA . TRP B 1 131 ? 11.859 25.922 1.291 1 94.12 131 TRP B CA 1
ATOM 2439 C C . TRP B 1 131 ? 11.672 26.75 2.549 1 94.12 131 TRP B C 1
ATOM 2441 O O . TRP B 1 131 ? 11.297 26.234 3.604 1 94.12 131 TRP B O 1
ATOM 2451 N N . ASP B 1 132 ? 11.961 28.016 2.496 1 93.44 132 ASP B N 1
ATOM 2452 C CA . ASP B 1 132 ? 11.891 28.859 3.676 1 93.44 132 ASP B CA 1
ATOM 2453 C C . ASP B 1 132 ? 10.477 28.906 4.242 1 93.44 132 ASP B C 1
ATOM 2455 O O . ASP B 1 132 ? 10.273 28.719 5.441 1 93.44 132 ASP B O 1
ATOM 2459 N N . GLU B 1 133 ? 9.539 29.109 3.385 1 93.56 133 GLU B N 1
ATOM 2460 C CA . GLU B 1 133 ? 8.141 29.094 3.797 1 93.56 133 GLU B CA 1
ATOM 2461 C C . GLU B 1 133 ? 7.691 27.672 4.137 1 93.56 133 GLU B C 1
ATOM 2463 O O . GLU B 1 133 ? 6.969 27.453 5.109 1 93.56 133 GLU B O 1
ATOM 2468 N N . GLY B 1 134 ? 8.141 26.75 3.408 1 96.31 134 GLY B N 1
ATOM 2469 C CA . GLY B 1 134 ? 7.77 25.359 3.609 1 96.31 134 GLY B CA 1
ATOM 2470 C C . GLY B 1 134 ? 8.258 24.797 4.93 1 96.31 134 GLY B C 1
ATOM 2471 O O . GLY B 1 134 ? 7.551 24.016 5.578 1 96.31 134 GLY B O 1
ATOM 2472 N N . ASN B 1 135 ? 9.383 25.156 5.309 1 95.31 135 ASN B N 1
ATOM 2473 C CA . ASN B 1 135 ? 9.93 24.688 6.574 1 95.31 135 ASN B CA 1
ATOM 2474 C C . ASN B 1 135 ? 9.078 25.125 7.762 1 95.31 135 ASN B C 1
ATOM 2476 O O . ASN B 1 135 ? 8.914 24.375 8.727 1 95.31 135 ASN B O 1
ATOM 2480 N N . LYS B 1 136 ? 8.617 26.344 7.68 1 95.81 136 LYS B N 1
ATOM 2481 C CA . LYS B 1 136 ? 7.711 26.828 8.719 1 95.81 136 LYS B CA 1
ATOM 2482 C C . LYS B 1 136 ? 6.43 26 8.766 1 95.81 136 LYS B C 1
ATOM 2484 O O . LYS B 1 136 ? 5.969 25.609 9.844 1 95.81 136 LYS B O 1
ATOM 2489 N N . LYS B 1 137 ? 5.949 25.656 7.594 1 97.5 137 LYS B N 1
ATOM 2490 C CA . LYS B 1 137 ? 4.734 24.844 7.516 1 97.5 137 LYS B CA 1
ATOM 2491 C C . LYS B 1 137 ? 4.98 23.422 8 1 97.5 137 LYS B C 1
ATOM 2493 O O . LYS B 1 137 ? 4.133 22.828 8.672 1 97.5 137 LYS B O 1
ATOM 2498 N N . ARG B 1 138 ? 6.102 22.938 7.676 1 97.25 138 ARG B N 1
ATOM 2499 C CA . ARG B 1 138 ? 6.461 21.594 8.133 1 97.25 138 ARG B CA 1
ATOM 2500 C C . ARG B 1 138 ? 6.516 21.531 9.656 1 97.25 138 ARG B C 1
ATOM 2502 O O . ARG B 1 138 ? 6.027 20.578 10.266 1 97.25 138 ARG B O 1
ATOM 2509 N N . ALA B 1 139 ? 7.129 22.547 10.258 1 96.38 139 ALA B N 1
ATOM 2510 C CA . ALA B 1 139 ? 7.168 22.641 11.711 1 96.38 139 ALA B CA 1
ATOM 2511 C C . ALA B 1 139 ? 5.758 22.688 12.297 1 96.38 139 ALA B C 1
ATOM 2513 O O . ALA B 1 139 ? 5.465 22.031 13.297 1 96.38 139 ALA B O 1
ATOM 2514 N N . ALA B 1 140 ? 4.965 23.453 11.664 1 97.31 140 ALA B N 1
ATOM 2515 C CA . ALA B 1 140 ? 3.574 23.562 12.102 1 97.31 140 ALA B CA 1
ATOM 2516 C C . ALA B 1 140 ? 2.854 22.219 11.969 1 97.31 140 ALA B C 1
ATOM 2518 O O . ALA B 1 140 ? 2.109 21.828 12.867 1 97.31 140 ALA B O 1
ATOM 2519 N N . LEU B 1 141 ? 3.051 21.516 10.867 1 98 141 LEU B N 1
ATOM 2520 C CA . LEU B 1 141 ? 2.482 20.172 10.68 1 98 141 LEU B CA 1
ATOM 2521 C C . LEU B 1 141 ? 2.906 19.25 11.812 1 98 141 LEU B C 1
ATOM 2523 O O . LEU B 1 141 ? 2.088 18.484 12.336 1 98 141 LEU B O 1
ATOM 2527 N N . GLY B 1 142 ? 4.215 19.312 12.094 1 97.44 142 GLY B N 1
ATOM 2528 C CA . GLY B 1 142 ? 4.707 18.5 13.195 1 97.44 142 GLY B CA 1
ATOM 2529 C C . GLY B 1 142 ? 3.969 18.75 14.5 1 97.44 142 GLY B C 1
ATOM 2530 O O . GLY B 1 142 ? 3.623 17.797 15.211 1 97.44 142 GLY B O 1
ATOM 2531 N N . ARG B 1 143 ? 3.719 19.969 14.766 1 95.31 143 ARG B N 1
ATOM 2532 C CA . ARG B 1 143 ? 3.039 20.344 16 1 95.31 143 ARG B CA 1
ATOM 2533 C C . ARG B 1 143 ? 1.575 19.922 15.977 1 95.31 143 ARG B C 1
ATOM 2535 O O . ARG B 1 143 ? 1.034 19.453 16.984 1 95.31 143 ARG B O 1
ATOM 2542 N N . LEU B 1 144 ? 0.974 20.031 14.812 1 96.56 144 LEU B N 1
ATOM 2543 C CA . LEU B 1 144 ? -0.457 19.781 14.664 1 96.56 144 LEU B CA 1
ATOM 2544 C C . LEU B 1 144 ? -0.749 18.281 14.633 1 96.56 144 LEU B C 1
ATOM 2546 O O . LEU B 1 144 ? -1.781 17.844 15.133 1 96.56 144 LEU B O 1
ATOM 2550 N N . THR B 1 145 ? 0.149 17.453 14.07 1 97.56 145 THR B N 1
ATOM 2551 C CA . THR B 1 145 ? -0.188 16.078 13.734 1 97.56 145 THR B CA 1
ATOM 2552 C C . THR B 1 145 ? 0.717 15.094 14.477 1 97.56 145 THR B C 1
ATOM 2554 O O . THR B 1 145 ? 0.418 13.898 14.562 1 97.56 145 THR B O 1
ATOM 2557 N N . GLY B 1 146 ? 1.831 15.578 14.984 1 95.69 146 GLY B N 1
ATOM 2558 C CA . GLY B 1 146 ? 2.826 14.703 15.586 1 95.69 146 GLY B CA 1
ATOM 2559 C C . GLY B 1 146 ? 3.797 14.125 14.57 1 95.69 146 GLY B C 1
ATOM 2560 O O . GLY B 1 146 ? 4.652 13.305 14.922 1 95.69 146 GLY B O 1
ATOM 2561 N N . LYS B 1 147 ? 3.654 14.523 13.344 1 96.81 147 LYS B N 1
ATOM 2562 C CA . LYS B 1 147 ? 4.512 14.016 12.273 1 96.81 147 LYS B CA 1
ATOM 2563 C C . LYS B 1 147 ? 4.895 15.133 11.305 1 96.81 147 LYS B C 1
ATOM 2565 O O . LYS B 1 147 ? 4.027 15.836 10.789 1 96.81 147 LYS B O 1
ATOM 2570 N N . SER B 1 148 ? 6.156 15.305 11.07 1 95.5 148 SER B N 1
ATOM 2571 C CA . SER B 1 148 ? 6.633 16.359 10.18 1 95.5 148 SER B CA 1
ATOM 2572 C C . SER B 1 148 ? 6.992 15.797 8.805 1 95.5 148 SER B C 1
ATOM 2574 O O . SER B 1 148 ? 7.285 16.547 7.883 1 95.5 148 SER B O 1
ATOM 2576 N N . SER B 1 149 ? 6.934 14.461 8.648 1 96.5 149 SER B N 1
ATOM 2577 C CA . SER B 1 149 ? 7.293 13.844 7.379 1 96.5 149 SER B CA 1
ATOM 2578 C C . SER B 1 149 ? 6.207 14.062 6.332 1 96.5 149 SER B C 1
ATOM 2580 O O . SER B 1 149 ? 5.07 14.398 6.672 1 96.5 149 SER B O 1
ATOM 2582 N N . VAL B 1 150 ? 6.605 14.039 5.098 1 97.81 150 VAL B N 1
ATOM 2583 C CA . VAL B 1 150 ? 5.68 14.148 3.975 1 97.81 150 VAL B CA 1
ATOM 2584 C C . VAL B 1 150 ? 5.531 12.781 3.297 1 97.81 150 VAL B C 1
ATOM 2586 O O . VAL B 1 150 ? 6.414 11.93 3.412 1 97.81 150 VAL B O 1
ATOM 2589 N N . PRO B 1 151 ? 4.48 12.516 2.656 1 98.69 151 PRO B N 1
ATOM 2590 C CA . PRO B 1 151 ? 3.334 13.422 2.52 1 98.69 151 PRO B CA 1
ATOM 2591 C C . PRO B 1 151 ? 2.502 13.508 3.797 1 98.69 151 PRO B C 1
ATOM 2593 O O . PRO B 1 151 ? 2.441 12.547 4.57 1 98.69 151 PRO B O 1
ATOM 2596 N N . SER B 1 152 ? 2.021 14.703 4.082 1 98.88 152 SER B N 1
ATOM 2597 C CA . SER B 1 152 ? 0.931 14.891 5.035 1 98.88 152 SER B CA 1
ATOM 2598 C C . SER B 1 152 ? -0.417 14.953 4.328 1 98.88 152 SER B C 1
ATOM 2600 O O . SER B 1 152 ? -0.653 15.852 3.516 1 98.88 152 SER B O 1
ATOM 2602 N N . ILE B 1 153 ? -1.29 13.984 4.672 1 98.94 153 ILE B N 1
ATOM 2603 C CA . ILE B 1 153 ? -2.49 13.805 3.861 1 98.94 153 ILE B CA 1
ATOM 2604 C C . ILE B 1 153 ? -3.727 14.156 4.684 1 98.94 153 ILE B C 1
ATOM 2606 O O . ILE B 1 153 ? -3.885 13.688 5.812 1 98.94 153 ILE B O 1
ATOM 2610 N N . TRP B 1 154 ? -4.551 14.992 4.07 1 98.94 154 TRP B N 1
ATOM 2611 C CA . TRP B 1 154 ? -5.75 15.508 4.727 1 98.94 154 TRP B CA 1
ATOM 2612 C C . TRP B 1 154 ? -6.984 15.281 3.859 1 98.94 154 TRP B C 1
ATOM 2614 O O . TRP B 1 154 ? -7.004 15.656 2.684 1 98.94 154 TRP B O 1
ATOM 2624 N N . ILE B 1 155 ? -7.988 14.625 4.379 1 98.94 155 ILE B N 1
ATOM 2625 C CA . ILE B 1 155 ? -9.266 14.398 3.711 1 98.94 155 ILE B CA 1
ATOM 2626 C C . ILE B 1 155 ? -10.367 15.164 4.441 1 98.94 155 ILE B C 1
ATOM 2628 O O . ILE B 1 155 ? -10.594 14.945 5.633 1 98.94 155 ILE B O 1
ATOM 2632 N N . GLY B 1 156 ? -11.062 16.062 3.715 1 98.44 156 GLY B N 1
ATOM 2633 C CA . GLY B 1 156 ? -12.102 16.875 4.344 1 98.44 156 GLY B CA 1
ATOM 2634 C C . GLY B 1 156 ? -11.586 17.688 5.512 1 98.44 156 GLY B C 1
ATOM 2635 O O . GLY B 1 156 ? -12.281 17.859 6.516 1 98.44 156 GLY B O 1
ATOM 2636 N N . GLY B 1 157 ? -10.336 18.047 5.453 1 98.56 157 GLY B N 1
ATOM 2637 C CA . GLY B 1 157 ? -9.742 18.875 6.504 1 98.56 157 GLY B CA 1
ATOM 2638 C C . GLY B 1 157 ? -9.258 18.047 7.684 1 98.56 157 GLY B C 1
ATOM 2639 O O . GLY B 1 157 ? -8.766 18.609 8.664 1 98.56 157 GLY B O 1
ATOM 2640 N N . LYS B 1 158 ? -9.391 16.75 7.602 1 98.56 158 LYS B N 1
ATOM 2641 C CA . LYS B 1 158 ? -8.938 15.875 8.672 1 98.56 158 LYS B CA 1
ATOM 2642 C C . LYS B 1 158 ? -7.645 15.164 8.289 1 98.56 158 LYS B C 1
ATOM 2644 O O . LYS B 1 158 ? -7.535 14.609 7.191 1 98.56 158 LYS B O 1
ATOM 2649 N N . TYR B 1 159 ? -6.715 15.188 9.25 1 98.88 159 TYR B N 1
ATOM 2650 C CA . TYR B 1 159 ? -5.438 14.516 9.047 1 98.88 159 TYR B CA 1
ATOM 2651 C C . TYR B 1 159 ? -5.605 13 9.07 1 98.88 159 TYR B C 1
ATOM 2653 O O . TYR B 1 159 ? -6.191 12.453 10.008 1 98.88 159 TYR B O 1
ATOM 2661 N N . ILE B 1 160 ? -5.043 12.32 8.031 1 98.88 160 ILE B N 1
ATOM 2662 C CA . ILE B 1 160 ? -5.199 10.875 8.023 1 98.88 160 ILE B CA 1
ATOM 2663 C C . ILE B 1 160 ? -3.826 10.211 8.102 1 98.88 160 ILE B C 1
ATOM 2665 O O . ILE B 1 160 ? -3.729 8.984 8.18 1 98.88 160 ILE B O 1
ATOM 2669 N N . GLY B 1 161 ? -2.748 10.961 8.078 1 98.75 161 GLY B N 1
ATOM 2670 C CA . GLY B 1 161 ? -1.413 10.391 8.141 1 98.75 161 GLY B CA 1
ATOM 2671 C C . GLY B 1 161 ? -0.621 10.57 6.859 1 98.75 161 GLY B C 1
ATOM 2672 O O . GLY B 1 161 ? -0.858 11.523 6.109 1 98.75 161 GLY B O 1
ATOM 2673 N N . GLY B 1 162 ? 0.429 9.781 6.734 1 98.62 162 GLY B N 1
ATOM 2674 C CA . GLY B 1 162 ? 1.239 9.719 5.527 1 98.62 162 GLY B CA 1
ATOM 2675 C C . GLY B 1 162 ? 0.743 8.695 4.527 1 98.62 162 GLY B C 1
ATOM 2676 O O . GLY B 1 162 ? -0.461 8.453 4.422 1 98.62 162 GLY B O 1
ATOM 2677 N N . CYS B 1 163 ? 1.7 8.18 3.764 1 98.69 163 CYS B N 1
ATOM 2678 C CA . CYS B 1 163 ? 1.352 7.184 2.756 1 98.69 163 CYS B CA 1
ATOM 2679 C C . CYS B 1 163 ? 1.203 5.805 3.381 1 98.69 163 CYS B C 1
ATOM 2681 O O . CYS B 1 163 ? 0.112 5.23 3.381 1 98.69 163 CYS B O 1
ATOM 2683 N N . GLU B 1 164 ? 2.219 5.324 4.023 1 97.75 164 GLU B N 1
ATOM 2684 C CA . GLU B 1 164 ? 2.281 3.941 4.484 1 97.75 164 GLU B CA 1
ATOM 2685 C C . GLU B 1 164 ? 1.861 3.824 5.945 1 97.75 164 GLU B C 1
ATOM 2687 O O . GLU B 1 164 ? 1.582 2.725 6.43 1 97.75 164 GLU B O 1
ATOM 2692 N N . ASP B 1 165 ? 1.875 4.953 6.602 1 96.56 165 ASP B N 1
ATOM 2693 C CA . ASP B 1 165 ? 1.656 4.914 8.047 1 96.56 165 ASP B CA 1
ATOM 2694 C C . ASP B 1 165 ? 1.135 6.258 8.555 1 96.56 165 ASP B C 1
ATOM 2696 O O . ASP B 1 165 ? 0.956 7.195 7.777 1 96.56 165 ASP B O 1
ATOM 2700 N N . GLY B 1 166 ? 0.75 6.246 9.82 1 96.38 166 GLY B N 1
ATOM 2701 C CA . GLY B 1 166 ? 0.323 7.422 10.562 1 96.38 166 GLY B CA 1
ATOM 2702 C C . GLY B 1 166 ? 0.59 7.316 12.055 1 96.38 166 GLY B C 1
ATOM 2703 O O . GLY B 1 166 ? 1.083 6.289 12.531 1 96.38 166 GLY B O 1
ATOM 2704 N N . PRO B 1 167 ? 0.332 8.422 12.719 1 96.38 167 PRO B N 1
ATOM 2705 C CA . PRO B 1 167 ? 0.763 8.477 14.117 1 96.38 167 PRO B CA 1
ATOM 2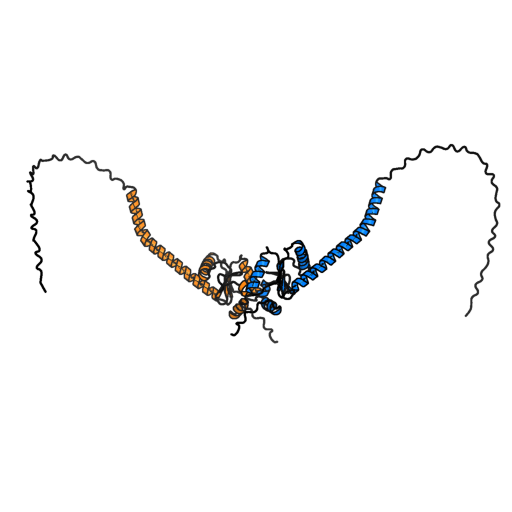706 C C . PRO B 1 167 ? -0.24 7.836 15.07 1 96.38 167 PRO B C 1
ATOM 2708 O O . PRO B 1 167 ? 0.063 7.637 16.25 1 96.38 167 PRO B O 1
ATOM 2711 N N . SER B 1 168 ? -1.403 7.504 14.586 1 95.81 168 SER B N 1
ATOM 2712 C CA . SER B 1 168 ? -2.449 7.004 15.477 1 95.81 168 SER B CA 1
ATOM 2713 C C . SER B 1 168 ? -3.492 6.199 14.703 1 95.81 168 SER B C 1
ATOM 2715 O O . SER B 1 168 ? -3.533 6.246 13.469 1 95.81 168 SER B O 1
ATOM 2717 N N . PRO B 1 169 ? -4.312 5.434 15.406 1 96.19 169 PRO B N 1
ATOM 2718 C CA . PRO B 1 169 ? -5.391 4.695 14.742 1 96.19 169 PRO B CA 1
ATOM 2719 C C . PRO B 1 169 ? -6.383 5.609 14.031 1 96.19 169 PRO B C 1
ATOM 2721 O O . PRO B 1 169 ? -7.035 5.191 13.07 1 96.19 169 PRO B O 1
ATOM 2724 N N . GLU B 1 170 ? -6.508 6.844 14.469 1 96.5 170 GLU B N 1
ATOM 2725 C CA . GLU B 1 170 ? -7.414 7.805 13.852 1 96.5 170 GLU B CA 1
ATOM 2726 C C . GLU B 1 170 ? -6.805 8.406 12.586 1 96.5 170 GLU B C 1
ATOM 2728 O O . GLU B 1 170 ? -7.516 8.992 11.766 1 96.5 170 GLU B O 1
ATOM 2733 N N . ALA B 1 171 ? -5.539 8.242 12.508 1 98.44 171 ALA B N 1
ATOM 2734 C CA . ALA B 1 171 ? -4.77 8.688 11.344 1 98.44 171 ALA B CA 1
ATOM 2735 C C . ALA B 1 171 ? -3.748 7.633 10.93 1 98.44 171 ALA B C 1
ATOM 2737 O O . ALA B 1 171 ? -2.539 7.859 11.031 1 98.44 171 ALA B O 1
ATOM 2738 N N . PRO B 1 172 ? -4.223 6.559 10.422 1 98.38 172 PRO B N 1
ATOM 2739 C CA . PRO B 1 172 ? -3.357 5.391 10.234 1 98.38 172 PRO B CA 1
ATOM 2740 C C . PRO B 1 172 ? -2.473 5.504 9 1 98.38 172 PRO B C 1
ATOM 2742 O O . PRO B 1 172 ? -1.503 4.75 8.859 1 98.38 172 PRO B O 1
ATOM 2745 N N . GLY B 1 173 ? -2.867 6.32 8.07 1 98.75 173 GLY B N 1
ATOM 2746 C CA . GLY B 1 173 ? -2.17 6.41 6.797 1 98.75 173 GLY B CA 1
ATOM 2747 C C . GLY B 1 173 ? -3.016 5.961 5.621 1 98.75 173 GLY B C 1
ATOM 2748 O O . GLY B 1 173 ? -4.02 5.266 5.801 1 98.75 173 GLY B O 1
ATOM 2749 N N . LEU B 1 174 ? -2.588 6.363 4.457 1 98.88 174 LEU B N 1
ATOM 2750 C CA . LEU B 1 174 ? -3.314 6.156 3.207 1 98.88 174 LEU B CA 1
ATOM 2751 C C . LEU B 1 174 ? -3.473 4.672 2.91 1 98.88 174 LEU B C 1
ATOM 2753 O O . LEU B 1 174 ? -4.582 4.199 2.658 1 98.88 174 LEU B O 1
ATOM 2757 N N . VAL B 1 175 ? -2.469 3.889 2.98 1 98.88 175 VAL B N 1
ATOM 2758 C CA . VAL B 1 175 ? -2.473 2.482 2.598 1 98.88 175 VAL B CA 1
ATOM 2759 C C . VAL B 1 175 ? -3.266 1.67 3.619 1 98.88 175 VAL B C 1
ATOM 2761 O O . VAL B 1 175 ? -4.188 0.933 3.258 1 98.88 175 VAL B O 1
ATOM 2764 N N . PRO B 1 176 ? -2.982 1.857 4.91 1 98.81 176 PRO B N 1
ATOM 2765 C CA . PRO B 1 176 ? -3.805 1.113 5.867 1 98.81 176 PRO B CA 1
ATOM 2766 C C . PRO B 1 176 ? -5.297 1.412 5.719 1 98.81 176 PRO B C 1
ATOM 2768 O O . PRO B 1 176 ? -6.125 0.508 5.852 1 98.81 176 PRO B O 1
ATOM 2771 N N . MET B 1 177 ? -5.621 2.592 5.426 1 98.81 177 MET B N 1
ATOM 2772 C CA . MET B 1 177 ? -7.031 2.936 5.27 1 98.81 177 MET B CA 1
ATOM 2773 C C . MET B 1 177 ? -7.645 2.193 4.086 1 98.81 177 MET B C 1
ATOM 2775 O O . MET B 1 177 ? -8.805 1.784 4.141 1 98.81 177 MET B O 1
ATOM 2779 N N . ALA B 1 178 ? -6.895 2.07 3.023 1 98.81 178 ALA B N 1
ATOM 2780 C CA . ALA B 1 178 ? -7.395 1.338 1.862 1 98.81 178 ALA B CA 1
ATOM 2781 C C . ALA B 1 178 ? -7.688 -0.116 2.217 1 98.81 178 ALA B C 1
ATOM 2783 O O . ALA B 1 178 ? -8.727 -0.658 1.828 1 98.81 178 ALA B O 1
ATOM 2784 N N . PHE B 1 179 ? -6.855 -0.69 2.988 1 98.62 179 PHE B N 1
ATOM 2785 C CA . PHE B 1 179 ? -7 -2.1 3.332 1 98.62 179 PHE B CA 1
ATOM 2786 C C . PHE B 1 179 ? -8.086 -2.295 4.379 1 98.62 179 PHE B C 1
ATOM 2788 O O . PHE B 1 179 ? -8.75 -3.332 4.406 1 98.62 179 PHE B O 1
ATOM 2795 N N . ALA B 1 180 ? -8.258 -1.259 5.168 1 98 180 ALA B N 1
ATOM 2796 C CA . ALA B 1 180 ? -9.32 -1.319 6.172 1 98 180 ALA B CA 1
ATOM 2797 C C . ALA B 1 180 ? -10.688 -1.062 5.543 1 98 180 ALA B C 1
ATOM 2799 O O . ALA B 1 180 ? -11.719 -1.245 6.188 1 98 180 ALA B O 1
ATOM 2800 N N . GLY B 1 181 ? -10.656 -0.625 4.348 1 98 181 GLY B N 1
ATOM 2801 C CA . GLY B 1 181 ? -11.898 -0.34 3.658 1 98 181 GLY B CA 1
ATOM 2802 C C . GLY B 1 181 ? -12.492 1.005 4.031 1 98 181 GLY B C 1
ATOM 2803 O O . GLY B 1 181 ? -13.656 1.288 3.715 1 98 181 GLY B O 1
ATOM 2804 N N . THR B 1 182 ? -11.734 1.873 4.625 1 98.5 182 THR B N 1
ATOM 2805 C CA . THR B 1 182 ? -12.273 3.137 5.117 1 98.5 182 THR B CA 1
ATOM 2806 C C . THR B 1 182 ? -11.883 4.289 4.195 1 98.5 182 THR B C 1
ATOM 2808 O O . THR B 1 182 ? -12.461 5.375 4.277 1 98.5 182 THR B O 1
ATOM 2811 N N . LEU B 1 183 ? -10.969 4.047 3.254 1 98.62 183 LEU B N 1
ATOM 2812 C CA . LEU B 1 183 ? -10.453 5.133 2.428 1 98.62 183 LEU B CA 1
ATOM 2813 C C . LEU B 1 183 ? -11.516 5.621 1.448 1 98.62 183 LEU B C 1
ATOM 2815 O O . LEU B 1 183 ? -11.82 6.812 1.403 1 98.62 183 LEU B O 1
ATOM 2819 N N . LEU B 1 184 ? -12.055 4.695 0.689 1 98.25 184 LEU B N 1
ATOM 2820 C CA . LEU B 1 184 ? -12.977 5.105 -0.367 1 98.25 184 LEU B CA 1
ATOM 2821 C C . LEU B 1 184 ? -14.219 5.773 0.219 1 98.25 184 LEU B C 1
ATOM 2823 O O . LEU B 1 184 ? -14.633 6.832 -0.249 1 98.25 184 LEU B O 1
ATOM 2827 N N . PRO B 1 185 ? -14.773 5.266 1.329 1 98.31 185 PRO B N 1
ATOM 2828 C CA . PRO B 1 185 ? -15.891 5.977 1.964 1 98.31 185 PRO B CA 1
ATOM 2829 C C . PRO B 1 185 ? -15.492 7.375 2.438 1 98.31 185 PRO B C 1
ATOM 2831 O O . PRO B 1 185 ? -16.281 8.32 2.299 1 98.31 185 PRO B O 1
ATOM 2834 N N . ALA B 1 186 ? -14.305 7.562 2.969 1 98.56 186 ALA B N 1
ATOM 2835 C CA . ALA B 1 186 ? -13.844 8.867 3.43 1 98.56 186 ALA B CA 1
ATOM 2836 C C . ALA B 1 186 ? -13.711 9.844 2.264 1 98.56 186 ALA B C 1
ATOM 2838 O O . ALA B 1 186 ? -14.125 11.008 2.367 1 98.56 186 ALA B O 1
ATOM 2839 N N . LEU B 1 187 ? -13.141 9.375 1.2 1 98.62 187 LEU B N 1
ATOM 2840 C CA . LEU B 1 187 ? -12.969 10.211 0.013 1 98.62 187 LEU B CA 1
ATOM 2841 C C . LEU B 1 187 ? -14.32 10.609 -0.568 1 98.62 187 LEU B C 1
ATOM 2843 O O . LEU B 1 187 ? -14.508 11.758 -0.987 1 98.62 187 LEU B O 1
ATOM 2847 N N . GLU B 1 188 ? -15.195 9.68 -0.61 1 97.75 188 GLU B N 1
ATOM 2848 C CA . GLU B 1 188 ? -16.547 9.953 -1.114 1 97.75 188 GLU B CA 1
ATOM 2849 C C . GLU B 1 188 ? -17.25 10.992 -0.255 1 97.75 188 GLU B C 1
ATOM 2851 O O . GLU B 1 188 ? -17.828 11.945 -0.778 1 97.75 188 GLU B O 1
ATOM 2856 N N . ALA B 1 189 ? -17.234 10.836 1.014 1 97.94 189 ALA B N 1
ATOM 2857 C CA . ALA B 1 189 ? -17.891 11.75 1.945 1 97.94 189 ALA B CA 1
ATOM 2858 C C . ALA B 1 189 ? -17.359 13.172 1.796 1 97.94 189 ALA B C 1
ATOM 2860 O O . ALA B 1 189 ? -18.094 14.141 1.943 1 97.94 189 ALA B O 1
ATOM 2861 N N . ALA B 1 190 ? -16.078 13.227 1.482 1 98.12 190 ALA B N 1
ATOM 2862 C CA . ALA B 1 190 ? -15.438 14.539 1.358 1 98.12 190 ALA B CA 1
ATOM 2863 C C . ALA B 1 190 ? -15.656 15.125 -0.032 1 98.12 190 ALA B C 1
ATOM 2865 O O . ALA B 1 190 ? -15.391 16.312 -0.263 1 98.12 190 ALA B O 1
ATOM 2866 N N . GLY B 1 191 ? -16.141 14.344 -0.965 1 97.38 191 GLY B N 1
ATOM 2867 C CA . GLY B 1 191 ? -16.312 14.789 -2.338 1 97.38 191 GLY B CA 1
ATOM 2868 C C . GLY B 1 191 ? -15.016 14.797 -3.125 1 97.38 191 GLY B C 1
ATOM 2869 O O . GLY B 1 191 ? -14.836 15.617 -4.027 1 97.38 191 GLY B O 1
ATOM 2870 N N . ALA B 1 192 ? -14.102 13.844 -2.768 1 97.62 192 ALA B N 1
ATOM 2871 C CA . ALA B 1 192 ? -12.766 13.852 -3.361 1 97.62 192 ALA B CA 1
ATOM 2872 C C . ALA B 1 192 ? -12.68 12.891 -4.543 1 97.62 192 ALA B C 1
ATOM 2874 O O . ALA B 1 192 ? -11.664 12.852 -5.246 1 97.62 192 ALA B O 1
ATOM 2875 N N . LEU B 1 193 ? -13.695 12.086 -4.773 1 97 193 LEU B N 1
ATOM 2876 C CA . LEU B 1 193 ? -13.664 11.109 -5.859 1 97 193 LEU B CA 1
ATOM 2877 C C . LEU B 1 193 ? -14.164 11.734 -7.16 1 97 193 LEU B C 1
ATOM 2879 O O . LEU B 1 193 ? -15.109 12.516 -7.156 1 97 193 LEU B O 1
ATOM 2883 N N . GLN B 1 194 ? -13.5 11.328 -8.188 1 89.69 194 GLN B N 1
ATOM 2884 C CA . GLN B 1 194 ? -13.93 11.781 -9.508 1 89.69 194 GLN B CA 1
ATOM 2885 C C . GLN B 1 194 ? -15.227 11.102 -9.93 1 89.69 194 GLN B C 1
ATOM 2887 O O . GLN B 1 194 ? -15.445 9.93 -9.617 1 89.69 194 GLN B O 1
ATOM 2892 N N . GLN B 1 195 ? -16.188 11.844 -10.273 1 75.25 195 GLN B N 1
ATOM 2893 C CA . GLN B 1 195 ? -17.469 11.297 -10.734 1 75.25 195 GLN B CA 1
ATOM 2894 C C . GLN B 1 195 ? -17.281 10.531 -12.047 1 75.25 195 GLN B C 1
ATOM 2896 O O . GLN B 1 195 ? -16.453 10.891 -12.875 1 75.25 195 GLN B O 1
ATOM 2901 N N . LYS B 1 196 ? -17.656 9.219 -11.953 1 61.97 196 LYS B N 1
ATOM 2902 C CA . LYS B 1 196 ? -17.672 8.453 -13.195 1 61.97 196 LYS B CA 1
ATOM 2903 C C . LYS B 1 196 ? -18.438 9.203 -14.289 1 61.97 196 LYS B C 1
ATOM 2905 O O . LYS B 1 196 ? -19.484 9.805 -14.023 1 61.97 196 LYS B O 1
ATOM 2910 N N . PRO B 1 197 ? -17.734 9.438 -15.438 1 55.03 197 PRO B N 1
ATOM 2911 C CA . PRO B 1 197 ? -18.5 10.133 -16.469 1 55.03 197 PRO B CA 1
ATOM 2912 C C . PRO B 1 197 ? -19.891 9.539 -16.656 1 55.03 197 PRO B C 1
ATOM 2914 O O . PRO B 1 197 ? -20.062 8.32 -16.672 1 55.03 197 PRO B O 1
ATOM 2917 N N . SER B 1 198 ? -20.906 10.109 -16.062 1 49.16 198 SER B N 1
ATOM 2918 C CA . SER B 1 198 ? -22.281 9.727 -16.391 1 49.16 198 SER B CA 1
ATOM 2919 C C . SER B 1 198 ? -22.453 9.484 -17.875 1 49.16 198 SER B C 1
ATOM 2921 O O . SER B 1 198 ? -21.984 10.273 -18.703 1 49.16 198 SER B O 1
ATOM 2923 N N . LEU B 1 199 ? -22.438 8.195 -18.406 1 47.62 199 LEU B N 1
ATOM 2924 C CA . LEU B 1 199 ? -22.953 8.023 -19.75 1 47.62 199 LEU B CA 1
ATOM 2925 C C . LEU B 1 199 ? -24.125 8.961 -20.016 1 47.62 199 LEU B C 1
ATOM 2927 O O . LEU B 1 199 ? -25.094 8.977 -19.234 1 47.62 199 LEU B O 1
ATOM 2931 N N . SER B 1 200 ? -23.922 10.133 -20.469 1 40.28 200 SER B N 1
ATOM 2932 C CA . SER B 1 200 ? -25.016 10.898 -21.047 1 40.28 200 SER B CA 1
ATOM 2933 C C . SER B 1 200 ? -26 9.984 -21.781 1 40.28 200 SER B C 1
ATOM 2935 O O . SER B 1 200 ? -25.594 9.203 -22.656 1 40.28 200 SER B O 1
ATOM 2937 N N . SER B 1 201 ? -27.078 9.508 -21.141 1 41.22 201 SER B N 1
ATOM 2938 C CA . SER B 1 201 ? -28.25 9.094 -21.906 1 41.22 201 SER B CA 1
ATOM 2939 C C . SER B 1 201 ? -28.453 9.984 -23.125 1 41.22 201 SER B C 1
ATOM 2941 O O . SER B 1 201 ? -28.828 11.156 -22.984 1 41.22 201 SER B O 1
ATOM 2943 N N . SER B 1 202 ? -27.625 9.781 -24.156 1 33.03 202 SER B N 1
ATOM 2944 C CA . SER B 1 202 ? -28.344 10.133 -25.375 1 33.03 202 SER B CA 1
ATOM 2945 C C . SER B 1 202 ? -29.594 9.266 -25.547 1 33.03 202 SER B C 1
ATOM 2947 O O . SER B 1 202 ? -29.562 8.07 -25.266 1 33.03 202 SER B O 1
#

Nearest PDB structures (foldseek):
  5kqa-assembly1_A  TM=9.520E-01  e=1.326E-09  Polygonaceae
  2e7p-assembly1_B  TM=9.351E-01  e=1.930E-09  Populus tremula x Populus tremuloides
  3fza-assembly1_A  TM=9.473E-01  e=2.479E-09  Populus tremula x Populus tremuloides
  3rhb-assembly1_A  TM=9.378E-01  e=1.200E-07  Arabidopsis thaliana
  7ncw-assembly1_A  TM=8.869E-01  e=4.464E-07  Chlamydomonas reinhardtii

Solvent-accessible surface area (backbone atoms only — not comparable to full-atom values): 23057 Å² total; per-residue (Å²): 138,87,80,82,83,83,86,84,81,81,82,82,84,80,77,80,76,80,86,81,75,80,74,81,75,76,72,75,79,68,77,74,73,73,69,77,70,72,78,75,76,78,74,69,78,52,74,60,60,59,53,49,53,54,45,51,51,46,53,56,49,45,44,54,55,43,44,54,48,48,49,50,51,49,46,52,50,46,53,51,47,52,53,42,35,51,49,50,52,50,55,30,49,68,39,32,24,22,33,38,32,42,90,85,39,63,54,32,55,49,41,54,54,48,31,50,60,46,38,33,73,63,47,78,42,62,30,60,69,52,47,75,64,17,50,53,43,34,52,30,38,23,71,75,64,74,48,57,64,64,23,38,34,17,52,58,47,37,68,32,24,27,37,79,37,43,87,38,89,83,14,40,8,53,49,50,26,26,39,55,61,50,36,65,58,52,34,51,76,36,63,26,47,63,75,72,80,68,76,70,82,120,140,87,80,81,83,80,84,80,78,80,81,79,80,79,77,77,76,76,83,81,79,82,77,84,69,84,72,78,84,75,79,77,74,77,72,77,72,73,80,75,75,80,71,70,77,51,74,60,58,60,48,48,56,55,46,51,52,44,53,58,51,42,42,54,55,43,45,52,48,50,48,50,50,50,48,52,50,46,53,51,48,53,53,42,36,51,49,49,52,50,55,30,49,68,39,34,25,22,32,38,32,42,89,86,40,64,54,34,54,49,41,52,53,46,31,49,60,46,39,33,72,63,47,78,42,60,30,60,67,52,46,76,64,17,50,55,44,34,53,31,39,24,72,74,65,73,49,57,65,65,23,38,34,19,52,58,48,38,67,33,24,27,38,79,36,41,87,39,91,83,15,39,7,53,50,52,27,27,39,56,59,49,36,64,60,51,34,51,76,36,63,26,48,62,75,70,80,69,77,71,84,121

Organism: Prymnesium parvum (NCBI:txid97485)

Foldseek 3Di:
DDDDPDDPDDPDPDPPPDDDPPPPPPCPPPPPPPPPPDPDDPPDPPPVVVVVVVVVCCCPCCVPVVVVVVVVVVVVVVVLLVVLLVVLLCQLQVAQKEWEDADPDPQQVVQCVVCVVLQFDHHYDYLVVPVVSSVSNLVSCCVVFVDSDPGFIHGNSHTQATDCAGDDPSRGHDVVCVVVVNNSVSCVVSVRHDDDPPPPPD/DPPDPPCPDPPPPPPPPPDPPDDPCPPPDPPPPPPPPDPDPPPDPPPVVVVVVVVVC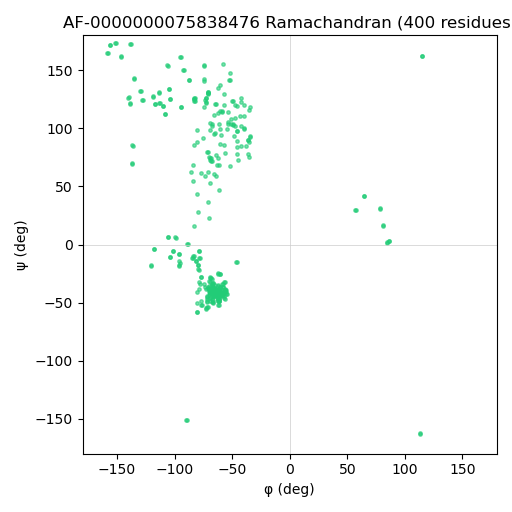CCPCCPPVVVVVVVVVVVVVVVLLVVLLVVLLCQLQVAQKEWEDADPDPQQVVQCVVCVVLQFDHHYHYLVVPVVSSVSNLVSCCVVFVDSDDGFIHGNSHTQATDCAGDDPSRGHDVVCVVVVNNSVSCVVSVRHDDDPPPPPD

Radius of gyration: 56.92 Å; Cα contacts (8 Å, |Δi|>4): 466; chains: 2; bounding box: 92×146×187 Å

Sequence (404 aa):
MTGLVLLVGSISFNARAPPLRHASATTGAYALCVRHALPRASSAPSPLEELQARFELFSEGKRAGGFKQGVAEAIAGKFDRDAVAAEVQTLAASAPLVLFTWEASPSCKKALKLLAIARATPKIVRLDDPWDEGNKKRAALGRLTGKSSVPSIWIGGKYIGGCEDGPSPEAPGLVPMAFAGTLLPALEAAGALQQKPSLSSSMTGLVLLVGSISFNARAPPLRHASATTGAYALCVRHALPRASSAPSPLEELQARFELFSEGKRAGGFKQGVAEAIAGKFDRDAVAAEVQTLAASAPLVLFTWEASPSCKKALKLLAIARATPKIVRLDDPWDEGNKKRAALGRLTGKSSVPSIWIGGKYIGGCEDGPSPEAPGLVPMAFAGTLLPALEAAGALQQKPSLSSS